Protein AF-A0A2A5DQ85-F1 (afdb_monomer_lite)

Secondary structure (DSSP, 8-state):
---TTSPPHHHHHHHHHHH-GGG--GGG--SS-HHHHHHH-TTTHHHHHHHHGGGS--TTS-HHHHHHHHHHHHHHHHHHHTTSSS--TTHHIIIIIHHHT---HHHHHHHHHHHHHGGGS-GGGT---EEEETTTEEEETHHHHHHHHHHHHHHHHHHTT-HHHHHHHHHHHHHHHHHHHHHHHHHHH-TT-HHHHHHHHHHHHHHHHHHHHHHTT----HHHHHHHHHHHTTTTTS--TT-TTHHHHHHHHHHTTTTSS--GGGGG-GGGGS-GGG---STT--HHHHHHHHH-TT--HHHHHHHHHHHHHHHHH-TT--HHHHHHHHHHHHSTTGGGGTGGGS-GGGHHHHHHTTHHHHHHS-HHHHHHHHHHHHHHHHHHTT--

Structure (mmCIF, N/CA/C/O backbone):
data_AF-A0A2A5DQ85-F1
#
_entry.id   AF-A0A2A5DQ85-F1
#
loop_
_atom_site.group_PDB
_atom_site.id
_atom_site.type_symbol
_atom_site.label_atom_id
_atom_site.label_alt_id
_atom_site.label_comp_id
_atom_site.label_asym_id
_atom_site.label_entity_id
_atom_site.label_seq_id
_atom_site.pdbx_PDB_ins_code
_atom_site.Cartn_x
_a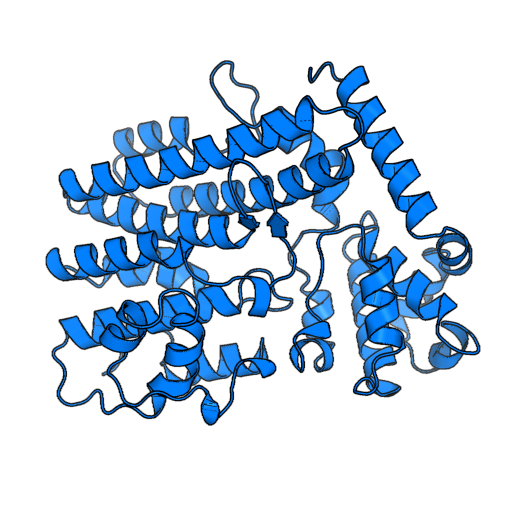tom_site.Cartn_y
_atom_site.Cartn_z
_atom_site.occupancy
_atom_site.B_iso_or_equiv
_atom_site.auth_seq_id
_atom_site.auth_comp_id
_atom_site.auth_asym_id
_atom_site.auth_atom_id
_atom_site.pdbx_PDB_model_num
ATOM 1 N N . MET A 1 1 ? 3.072 -21.029 -23.524 1.00 49.59 1 MET A N 1
ATOM 2 C CA . MET A 1 1 ? 4.505 -20.653 -23.416 1.00 49.59 1 MET A CA 1
ATOM 3 C C . MET A 1 1 ? 4.873 -20.790 -21.951 1.00 49.59 1 MET A C 1
ATOM 5 O O . MET A 1 1 ? 4.203 -20.168 -21.144 1.00 49.59 1 MET A O 1
ATOM 9 N N . SER A 1 2 ? 5.860 -21.616 -21.597 1.00 51.72 2 SER A N 1
ATOM 10 C CA . SER A 1 2 ? 6.335 -21.695 -20.209 1.00 51.72 2 SER A CA 1
ATOM 11 C C . SER A 1 2 ? 7.174 -20.453 -19.904 1.00 51.72 2 SER A C 1
ATOM 13 O O . SER A 1 2 ? 8.240 -20.263 -20.496 1.00 51.72 2 SER A O 1
ATOM 15 N N . PHE A 1 3 ? 6.692 -19.584 -19.017 1.00 63.47 3 PHE A N 1
ATOM 16 C CA . PHE A 1 3 ? 7.508 -18.529 -18.423 1.00 63.47 3 PHE A CA 1
ATOM 17 C C . PHE A 1 3 ? 8.393 -19.178 -17.348 1.00 63.47 3 PHE A C 1
ATOM 19 O O . PHE A 1 3 ? 8.054 -19.157 -16.169 1.00 63.47 3 PHE A O 1
ATOM 26 N N . TYR A 1 4 ? 9.478 -19.850 -17.747 1.00 57.41 4 TYR A N 1
ATOM 27 C CA . TYR A 1 4 ? 10.265 -20.693 -16.838 1.00 57.41 4 TYR A CA 1
ATOM 28 C C . TYR A 1 4 ? 10.695 -19.952 -15.552 1.00 57.41 4 TYR A C 1
ATOM 30 O O . TYR A 1 4 ? 11.462 -18.986 -15.547 1.00 57.41 4 TYR A O 1
ATOM 38 N N . GLY A 1 5 ? 10.168 -20.423 -14.419 1.00 66.50 5 GLY A N 1
ATOM 39 C CA . GLY A 1 5 ? 10.378 -19.851 -13.088 1.00 66.50 5 GLY A CA 1
ATOM 40 C C . GLY A 1 5 ? 9.651 -18.523 -12.817 1.00 66.50 5 GLY A C 1
ATOM 41 O O . GLY A 1 5 ? 10.044 -17.809 -11.892 1.00 66.50 5 GLY A O 1
ATOM 42 N N . MET A 1 6 ? 8.641 -18.172 -13.609 1.00 80.69 6 MET A N 1
ATOM 43 C CA . MET A 1 6 ? 7.633 -17.157 -13.289 1.00 80.69 6 MET A CA 1
ATOM 44 C C . MET A 1 6 ? 6.346 -17.828 -12.787 1.00 80.69 6 MET A C 1
ATOM 46 O O . MET A 1 6 ? 6.233 -19.051 -12.806 1.00 80.69 6 MET A O 1
ATOM 50 N N . ILE A 1 7 ? 5.393 -17.042 -12.274 1.00 84.56 7 ILE A N 1
ATOM 51 C CA . ILE A 1 7 ? 4.072 -17.578 -11.897 1.00 84.56 7 ILE A CA 1
ATOM 52 C C . ILE A 1 7 ? 3.264 -17.767 -13.175 1.00 84.56 7 ILE A C 1
ATOM 54 O O . ILE A 1 7 ? 3.139 -16.831 -13.959 1.00 84.56 7 ILE A O 1
ATOM 58 N N . ASP A 1 8 ? 2.708 -18.953 -13.380 1.00 90.19 8 ASP A N 1
ATOM 59 C CA . ASP A 1 8 ? 1.761 -19.164 -14.471 1.00 90.19 8 ASP A CA 1
ATOM 60 C C . ASP A 1 8 ? 0.592 -18.145 -14.405 1.00 90.19 8 ASP A C 1
ATOM 62 O O . ASP A 1 8 ? 0.130 -17.850 -13.297 1.00 90.19 8 ASP A O 1
ATOM 66 N N . PRO A 1 9 ? 0.121 -17.572 -15.533 1.00 92.00 9 PRO A N 1
ATOM 67 C CA . PRO A 1 9 ? -0.962 -16.588 -15.527 1.00 92.00 9 PRO A CA 1
ATOM 68 C C . PRO A 1 9 ? -2.232 -17.021 -14.781 1.00 92.00 9 PRO A C 1
ATOM 70 O O . PRO A 1 9 ? -2.814 -16.199 -14.070 1.00 92.00 9 PRO A O 1
ATOM 73 N N . GLU A 1 10 ? -2.643 -18.289 -14.880 1.00 93.25 10 GLU A N 1
ATOM 74 C CA . GLU A 1 10 ? -3.830 -18.800 -14.182 1.00 93.25 10 GLU A CA 1
ATOM 75 C C . GLU A 1 10 ? -3.609 -18.800 -12.672 1.00 93.25 10 GLU A C 1
ATOM 77 O O . GLU A 1 10 ? -4.439 -18.306 -11.905 1.00 93.25 10 GLU A O 1
ATOM 82 N N . ASN A 1 11 ? -2.441 -19.282 -12.241 1.00 92.38 11 ASN A N 1
ATOM 83 C CA . ASN A 1 11 ? -2.051 -19.270 -10.834 1.00 92.38 11 ASN A CA 1
ATOM 84 C C . ASN A 1 11 ? -1.966 -17.840 -10.290 1.00 92.38 11 ASN A C 1
ATOM 86 O O . ASN A 1 11 ? -2.412 -17.576 -9.175 1.00 92.38 11 ASN A O 1
ATOM 90 N N . LEU A 1 12 ? -1.431 -16.904 -11.074 1.00 92.56 12 LEU A N 1
ATOM 91 C CA . LEU A 1 12 ? -1.353 -15.498 -10.696 1.00 92.56 12 LEU A CA 1
ATOM 92 C C . LEU A 1 12 ? -2.748 -14.893 -10.493 1.00 92.56 12 LEU A C 1
ATOM 94 O O . LEU A 1 12 ? -3.010 -14.280 -9.460 1.00 92.56 12 LEU A O 1
ATOM 98 N N . ILE A 1 13 ? -3.663 -15.107 -11.435 1.00 94.38 13 ILE A N 1
ATOM 99 C CA . ILE A 1 13 ? -5.040 -14.611 -11.330 1.00 94.38 13 ILE A CA 1
ATOM 100 C C . ILE A 1 13 ? -5.779 -15.285 -10.173 1.00 94.38 13 ILE A C 1
ATOM 102 O O . ILE A 1 13 ? -6.518 -14.615 -9.455 1.00 94.38 13 ILE A O 1
ATOM 106 N N . SER A 1 14 ? -5.535 -16.572 -9.921 1.00 93.06 14 SER A N 1
ATOM 107 C CA . SER A 1 14 ? -6.072 -17.275 -8.753 1.00 93.06 14 SER A CA 1
ATOM 108 C C . SER A 1 14 ? -5.605 -16.643 -7.437 1.00 93.06 14 SER A C 1
ATOM 110 O O . SER A 1 14 ? -6.414 -16.404 -6.539 1.00 93.06 14 SER A O 1
ATOM 112 N N . LEU A 1 15 ? -4.319 -16.286 -7.326 1.00 91.81 15 LEU A N 1
ATOM 113 C CA . LEU A 1 15 ? -3.798 -15.559 -6.163 1.00 91.81 15 LEU A CA 1
ATOM 114 C C . LEU A 1 15 ? -4.502 -14.209 -5.978 1.00 91.81 15 LEU A C 1
ATOM 116 O O . LEU A 1 15 ? -4.884 -13.877 -4.858 1.00 91.81 15 LEU A O 1
ATOM 120 N N . VAL A 1 16 ? -4.734 -13.464 -7.062 1.00 93.38 16 VAL A N 1
ATOM 121 C CA . VAL A 1 16 ? -5.471 -12.196 -7.000 1.00 93.38 16 VAL A CA 1
ATOM 122 C C . VAL A 1 16 ? -6.925 -12.418 -6.576 1.00 93.38 16 VAL A C 1
ATOM 124 O O . VAL A 1 16 ? -7.394 -11.733 -5.670 1.00 93.38 16 VAL A O 1
ATOM 127 N N . ARG A 1 17 ? -7.627 -13.410 -7.145 1.00 92.69 17 ARG A N 1
ATOM 128 C CA . ARG A 1 17 ? -9.002 -13.781 -6.749 1.00 92.69 17 ARG A CA 1
ATOM 129 C C . ARG A 1 17 ? -9.092 -14.134 -5.267 1.00 92.69 17 ARG A C 1
ATOM 131 O O . ARG A 1 17 ? -10.052 -13.758 -4.605 1.00 92.69 17 ARG A O 1
ATOM 138 N N . ASN A 1 18 ? -8.071 -14.797 -4.729 1.00 90.19 18 ASN A N 1
ATOM 139 C CA . ASN A 1 18 ? -8.000 -15.135 -3.310 1.00 90.19 18 ASN A CA 1
ATOM 140 C C . ASN A 1 18 ? -7.741 -13.924 -2.399 1.00 90.19 18 ASN A C 1
ATOM 142 O O . ASN A 1 18 ? -8.032 -14.013 -1.206 1.00 90.19 18 ASN A O 1
ATOM 146 N N . THR A 1 19 ? -7.187 -12.827 -2.924 1.00 89.38 19 THR A N 1
ATOM 147 C CA . THR A 1 19 ? -6.859 -11.607 -2.165 1.00 89.38 19 THR A CA 1
ATOM 148 C C . THR A 1 19 ? -7.923 -10.517 -2.290 1.00 89.38 19 THR A C 1
ATOM 150 O O . THR A 1 19 ? -8.233 -9.863 -1.296 1.00 89.38 19 THR A O 1
ATOM 153 N N . ALA A 1 20 ? -8.471 -10.316 -3.486 1.00 91.12 20 ALA A N 1
ATOM 154 C CA . ALA A 1 20 ? -9.380 -9.227 -3.824 1.00 91.12 20 ALA A CA 1
ATOM 155 C C . ALA A 1 20 ? -10.479 -9.738 -4.769 1.00 91.12 20 ALA A C 1
ATOM 157 O O . ALA A 1 20 ? -10.565 -9.332 -5.923 1.00 91.12 20 ALA A O 1
ATOM 158 N N . ALA A 1 21 ? -11.316 -10.665 -4.295 1.00 91.50 21 ALA A N 1
ATOM 159 C CA . ALA A 1 21 ? -12.332 -11.319 -5.128 1.00 91.50 21 ALA A CA 1
ATOM 160 C C . ALA A 1 21 ? -13.319 -10.323 -5.765 1.00 91.50 21 ALA A C 1
ATOM 162 O O . ALA A 1 21 ? -13.767 -10.529 -6.889 1.00 91.50 21 ALA A O 1
ATOM 163 N N . PHE A 1 22 ? -13.613 -9.227 -5.064 1.00 92.25 22 PHE A N 1
ATOM 164 C CA . PHE A 1 22 ? -14.604 -8.221 -5.452 1.00 92.25 22 PHE A CA 1
ATOM 165 C C . PHE A 1 22 ? -14.276 -7.437 -6.733 1.00 92.25 22 PHE A C 1
ATOM 167 O O . PHE A 1 22 ? -15.154 -6.763 -7.258 1.00 92.25 22 PHE A O 1
ATOM 174 N N . ILE A 1 23 ? -13.039 -7.496 -7.245 1.00 93.75 23 ILE A N 1
ATOM 175 C CA . ILE A 1 23 ? -12.670 -6.816 -8.502 1.00 93.75 23 ILE A CA 1
ATOM 176 C C . ILE A 1 23 ? -13.062 -7.626 -9.747 1.00 93.75 23 ILE A C 1
ATOM 178 O O . ILE A 1 23 ? -12.947 -7.126 -10.870 1.00 93.75 23 ILE A O 1
ATOM 182 N N . PHE A 1 24 ? -13.464 -8.889 -9.567 1.00 95.25 24 PHE A N 1
ATOM 183 C CA . PHE A 1 24 ? -13.799 -9.779 -10.668 1.00 95.25 24 PHE A CA 1
ATOM 184 C C . PHE A 1 24 ? -15.297 -9.767 -10.962 1.00 95.25 24 PHE A C 1
ATOM 186 O O . PHE A 1 24 ? -16.106 -10.064 -10.086 1.00 95.25 24 PHE A O 1
ATOM 193 N N . SER A 1 25 ? -15.648 -9.451 -12.206 1.00 94.69 25 SER A N 1
ATOM 194 C CA . SER A 1 25 ? -17.017 -9.450 -12.725 1.00 94.69 25 SER A CA 1
ATOM 195 C C . SER A 1 25 ? -16.977 -9.617 -14.242 1.00 94.69 25 SER A C 1
ATOM 197 O O . SER A 1 25 ? -16.113 -9.027 -14.891 1.00 94.69 25 SER A O 1
ATOM 199 N N . GLU A 1 26 ? -17.929 -10.361 -14.807 1.00 93.62 26 GLU A N 1
ATOM 200 C CA . GLU A 1 26 ? -18.067 -10.535 -16.262 1.00 93.62 26 GLU A CA 1
ATOM 201 C C . GLU A 1 26 ? -18.235 -9.181 -16.980 1.00 93.62 26 GLU A C 1
ATOM 203 O O . GLU A 1 26 ? -17.705 -8.970 -18.066 1.00 93.62 26 GLU A O 1
ATOM 208 N N . GLU A 1 27 ? -18.866 -8.196 -16.332 1.00 95.00 27 GLU A N 1
ATOM 209 C CA . GLU A 1 27 ? -19.034 -6.831 -16.866 1.00 95.00 27 GLU A CA 1
ATOM 210 C C . GLU A 1 27 ? -17.695 -6.088 -17.074 1.00 95.00 27 GLU A C 1
ATOM 212 O O . GLU A 1 27 ? -17.582 -5.146 -17.871 1.00 95.00 27 GLU A O 1
ATOM 217 N N . ASN A 1 28 ? -16.654 -6.512 -16.353 1.00 95.50 28 ASN A N 1
ATOM 218 C CA . ASN A 1 28 ? -15.316 -5.939 -16.433 1.00 95.50 28 ASN A CA 1
ATOM 219 C C . ASN A 1 28 ? -14.451 -6.601 -17.512 1.00 95.50 28 ASN A C 1
ATOM 221 O O . ASN A 1 28 ? -13.336 -6.137 -17.758 1.00 95.50 28 ASN A O 1
ATOM 225 N N . GLU A 1 29 ? -14.941 -7.640 -18.183 1.00 95.88 29 GLU A N 1
ATOM 226 C CA . GLU A 1 29 ? -14.249 -8.233 -19.321 1.00 95.88 29 GLU A CA 1
ATOM 227 C C . GLU A 1 29 ? -14.271 -7.285 -20.528 1.00 95.88 29 GLU A C 1
ATOM 229 O O . GLU A 1 29 ? -15.151 -6.427 -20.690 1.00 95.88 29 GLU A O 1
ATOM 234 N N . LYS A 1 30 ? -13.222 -7.360 -21.343 1.00 95.81 30 LYS A N 1
ATOM 235 C CA . LYS A 1 30 ? -12.998 -6.501 -22.507 1.00 95.81 30 LYS A CA 1
ATOM 236 C C . LYS A 1 30 ? -12.575 -7.352 -23.686 1.00 95.81 30 LYS A C 1
ATOM 238 O O . LYS A 1 30 ? -11.842 -8.323 -23.508 1.00 95.81 30 LYS A O 1
ATOM 243 N N . GLU A 1 31 ? -13.009 -6.983 -24.888 1.00 93.00 31 GLU A N 1
ATOM 244 C CA . GLU A 1 31 ? -12.718 -7.731 -26.116 1.00 93.00 31 GLU A CA 1
ATOM 245 C C . GLU A 1 31 ? -11.331 -7.417 -26.687 1.00 93.00 31 GLU A C 1
ATOM 247 O O . GLU A 1 31 ? -10.693 -8.276 -27.296 1.00 93.00 31 GLU A O 1
ATOM 252 N N . GLU A 1 32 ? -10.823 -6.222 -26.407 1.00 93.75 32 GLU A N 1
ATOM 253 C CA . GLU A 1 32 ? -9.530 -5.732 -26.867 1.00 93.75 32 GLU A CA 1
ATOM 254 C C . GLU A 1 32 ? -8.342 -6.573 -26.355 1.00 93.75 32 GLU A C 1
ATOM 256 O O . GLU A 1 32 ? -8.426 -7.306 -25.362 1.00 93.75 32 GLU A O 1
ATOM 261 N N . SER A 1 33 ? -7.189 -6.458 -27.021 1.00 93.81 33 SER A N 1
ATOM 262 C CA . SER A 1 33 ? -5.941 -7.049 -26.527 1.00 93.81 33 SER A CA 1
ATOM 263 C C . SER A 1 33 ? -5.505 -6.414 -25.204 1.00 93.81 33 SER A C 1
ATOM 265 O O . SER A 1 33 ? -5.837 -5.272 -24.894 1.00 93.81 33 SER A O 1
ATOM 267 N N . ILE A 1 34 ? -4.675 -7.116 -24.429 1.00 96.44 34 ILE A N 1
ATOM 268 C CA . ILE A 1 34 ? -4.195 -6.625 -23.126 1.00 96.44 34 ILE A CA 1
ATOM 269 C C . ILE A 1 34 ? -3.449 -5.293 -23.257 1.00 96.44 34 ILE A C 1
ATOM 271 O O . ILE A 1 34 ? -3.635 -4.395 -22.435 1.00 96.44 34 ILE A O 1
ATOM 275 N N . SER A 1 35 ? -2.640 -5.130 -24.306 1.00 95.12 35 SER A N 1
ATOM 276 C CA . SER A 1 35 ? -1.974 -3.856 -24.585 1.00 95.12 35 SER A CA 1
ATOM 277 C C . SER A 1 35 ? -2.941 -2.729 -24.953 1.00 95.12 35 SER A C 1
ATOM 279 O O . SER A 1 35 ? -2.707 -1.593 -24.557 1.00 95.12 35 SER A O 1
ATOM 281 N N . GLU A 1 36 ? -4.020 -3.017 -25.682 1.00 96.19 36 GLU A N 1
ATOM 282 C CA . GLU A 1 36 ? -5.033 -2.012 -26.029 1.00 96.19 36 GLU A CA 1
ATOM 283 C C . GLU A 1 36 ? -5.871 -1.620 -24.813 1.00 96.19 36 GLU A C 1
ATOM 285 O O . GLU A 1 36 ? -6.126 -0.435 -24.618 1.00 96.19 36 GLU A O 1
ATOM 290 N N . ILE A 1 37 ? -6.232 -2.581 -23.953 1.00 97.50 37 ILE A N 1
ATOM 291 C CA . ILE A 1 37 ? -6.910 -2.306 -22.679 1.00 97.50 37 ILE A CA 1
ATOM 292 C C . ILE A 1 37 ? -6.075 -1.327 -21.845 1.00 97.50 37 ILE A C 1
ATOM 294 O O . ILE A 1 37 ? -6.605 -0.344 -21.328 1.00 97.50 37 ILE A O 1
ATOM 298 N N . PHE A 1 38 ? -4.766 -1.571 -21.736 1.00 97.62 38 PHE A N 1
ATOM 299 C CA . PHE A 1 38 ? -3.865 -0.697 -20.987 1.00 97.62 38 PHE A CA 1
ATOM 300 C C . PHE A 1 38 ? -3.863 0.747 -21.507 1.00 97.62 38 PHE A C 1
ATOM 302 O O . PHE A 1 38 ? -3.877 1.685 -20.715 1.00 97.62 38 PHE A O 1
ATOM 309 N N . GLU A 1 39 ? -3.858 0.928 -22.828 1.00 96.62 39 GLU A N 1
ATOM 310 C CA . GLU A 1 39 ? -3.805 2.254 -23.453 1.00 96.62 39 GLU A CA 1
ATOM 311 C C . GLU A 1 39 ? -5.168 2.966 -23.462 1.00 96.62 39 GLU A C 1
ATOM 313 O O . GLU A 1 39 ? -5.229 4.183 -23.296 1.00 96.62 39 GLU A O 1
ATOM 318 N N . LYS A 1 40 ? -6.269 2.224 -23.625 1.00 97.56 40 LYS A N 1
ATOM 319 C CA . LYS A 1 40 ? -7.629 2.775 -23.724 1.00 97.56 40 LYS A CA 1
ATOM 320 C C . LYS A 1 40 ? -8.230 3.143 -22.367 1.00 97.56 40 LYS A C 1
ATOM 322 O O . LYS A 1 40 ? -9.066 4.042 -22.298 1.00 97.56 40 LYS A O 1
ATOM 327 N N . TYR A 1 41 ? -7.819 2.464 -21.295 1.00 97.25 41 TYR A N 1
ATOM 328 C CA . TYR A 1 41 ? -8.408 2.612 -19.962 1.00 97.25 41 TYR A CA 1
ATOM 329 C C . TYR A 1 41 ? -7.360 3.075 -18.935 1.00 97.25 41 TYR A C 1
ATOM 331 O O . TYR A 1 41 ? -6.887 2.274 -18.124 1.00 97.25 41 TYR A O 1
ATOM 339 N N . PRO A 1 42 ? -7.005 4.372 -18.919 1.00 94.50 42 PRO A N 1
ATOM 340 C CA . PRO A 1 42 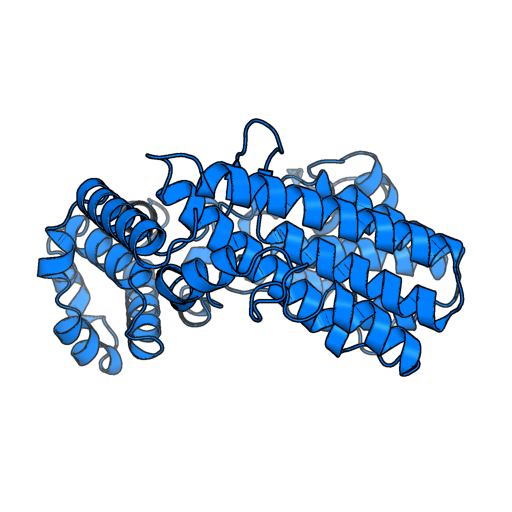? -5.903 4.896 -18.107 1.00 94.50 42 PRO A CA 1
ATOM 341 C C . PRO A 1 42 ? -6.123 4.807 -16.594 1.00 94.50 42 PRO A C 1
ATOM 343 O O . PRO A 1 42 ? -5.147 4.806 -15.856 1.00 94.50 42 PRO A O 1
ATOM 346 N N . GLU A 1 43 ? -7.368 4.711 -16.120 1.00 95.69 43 GLU A N 1
ATOM 347 C CA . GLU A 1 43 ? -7.676 4.604 -14.684 1.00 95.69 43 GLU A CA 1
ATOM 348 C C . GLU A 1 43 ? -7.963 3.163 -14.238 1.00 95.69 43 GLU A C 1
ATOM 350 O O . GLU A 1 43 ? -7.536 2.734 -13.166 1.00 95.69 43 GLU A O 1
ATOM 355 N N . MET A 1 44 ? -8.673 2.402 -15.073 1.00 96.56 44 MET A N 1
ATOM 356 C CA . MET A 1 44 ? -9.228 1.086 -14.723 1.00 96.56 44 MET A CA 1
ATOM 357 C C . MET A 1 44 ? -8.597 -0.071 -15.504 1.00 96.56 44 MET A C 1
ATOM 359 O O . MET A 1 44 ? -8.996 -1.221 -15.329 1.00 96.56 44 MET A O 1
ATOM 363 N N . GLY A 1 45 ? -7.596 0.205 -16.348 1.00 96.69 45 GLY A N 1
ATOM 364 C CA . GLY A 1 45 ? -6.966 -0.788 -17.216 1.00 96.69 45 GLY A CA 1
ATOM 365 C C . GLY A 1 45 ? -6.459 -2.010 -16.456 1.00 96.69 45 GLY A C 1
ATOM 366 O O . GLY A 1 45 ? -6.666 -3.124 -16.916 1.00 96.69 45 GLY A O 1
ATOM 367 N N . TRP A 1 46 ? -5.901 -1.834 -15.254 1.00 96.50 46 TRP A N 1
ATOM 368 C CA . TRP A 1 46 ? -5.468 -2.950 -14.404 1.00 96.50 46 TRP A CA 1
ATOM 369 C C . TRP A 1 46 ? -6.599 -3.946 -14.096 1.00 96.50 46 TRP A C 1
ATOM 371 O O . TRP A 1 46 ? -6.399 -5.159 -14.154 1.00 96.50 46 TRP A O 1
ATOM 381 N N . MET A 1 47 ? -7.804 -3.448 -13.814 1.00 97.06 47 MET A N 1
ATOM 382 C CA . MET A 1 47 ? -8.960 -4.274 -13.467 1.00 97.06 47 MET A CA 1
ATOM 383 C C . MET A 1 47 ? -9.447 -5.044 -14.692 1.00 97.06 47 MET A C 1
ATOM 385 O O . MET A 1 47 ? -9.695 -6.247 -14.621 1.00 97.06 47 MET A O 1
ATOM 389 N N . TYR A 1 48 ? -9.529 -4.365 -15.833 1.00 97.75 48 TYR A N 1
ATOM 390 C CA . TYR A 1 48 ? -9.943 -4.978 -17.091 1.00 97.75 48 TYR A CA 1
ATOM 391 C C . TYR A 1 48 ? -8.928 -6.001 -17.606 1.00 97.75 48 TYR A C 1
ATOM 393 O O . TYR A 1 48 ? -9.327 -7.055 -18.096 1.00 97.75 48 TYR A O 1
ATOM 401 N N . ILE A 1 49 ? -7.627 -5.751 -17.431 1.00 97.81 49 ILE A N 1
ATOM 402 C CA . ILE A 1 49 ? -6.568 -6.720 -17.744 1.00 97.81 49 ILE A CA 1
ATOM 403 C C . ILE A 1 49 ? -6.766 -7.996 -16.922 1.00 97.81 49 ILE A C 1
ATOM 405 O O . ILE A 1 49 ? -6.782 -9.081 -17.494 1.00 97.81 49 ILE A O 1
ATOM 409 N N . LEU A 1 50 ? -6.969 -7.880 -15.604 1.00 97.00 50 LEU A N 1
ATOM 410 C CA . LEU A 1 50 ? -7.160 -9.036 -14.719 1.00 97.00 50 LEU A CA 1
ATOM 411 C C . LEU A 1 50 ? -8.405 -9.859 -15.058 1.00 97.00 50 LEU A C 1
ATOM 413 O O . LEU A 1 50 ? -8.360 -11.084 -14.969 1.00 97.00 50 LEU A O 1
ATOM 417 N N . ASN A 1 51 ? -9.497 -9.196 -15.445 1.00 97.50 51 ASN A N 1
ATOM 418 C CA . ASN A 1 51 ? -10.739 -9.868 -15.823 1.00 97.50 51 ASN A CA 1
ATOM 419 C C . ASN A 1 51 ? -10.653 -10.518 -17.210 1.00 97.50 51 ASN A C 1
ATOM 421 O O . ASN A 1 51 ? -11.234 -11.572 -17.417 1.00 97.50 51 ASN A O 1
ATOM 425 N N . SER A 1 52 ? -9.886 -9.940 -18.138 1.00 96.81 52 SER A N 1
ATOM 426 C CA . SER A 1 52 ? -9.895 -10.381 -19.540 1.00 96.81 52 SER A CA 1
ATOM 427 C C . SER A 1 52 ? -8.788 -11.375 -19.892 1.00 96.81 52 SER A C 1
ATOM 429 O O . SER A 1 52 ? -8.927 -12.094 -20.874 1.00 96.81 52 SER A O 1
ATOM 431 N N . TYR A 1 53 ? -7.678 -11.420 -19.142 1.00 95.19 53 TYR A N 1
ATOM 432 C CA . TYR A 1 53 ? -6.447 -12.102 -19.578 1.00 95.19 53 TYR A CA 1
ATOM 433 C C . TYR A 1 53 ? -6.633 -13.572 -19.960 1.00 95.19 53 TYR A C 1
ATOM 435 O O . TYR A 1 53 ? -6.179 -13.972 -21.026 1.00 95.19 53 TYR A O 1
ATOM 443 N N . LEU A 1 54 ? -7.312 -14.375 -19.135 1.00 91.75 54 LEU A N 1
ATOM 444 C CA . LEU A 1 54 ? -7.477 -15.812 -19.416 1.00 91.75 54 LEU A CA 1
ATOM 445 C C . LEU A 1 54 ? -8.412 -16.095 -20.595 1.00 91.75 54 LEU A C 1
ATOM 447 O O . LEU A 1 54 ? -8.321 -17.162 -21.193 1.00 91.75 54 LEU A O 1
ATOM 451 N N . ASN A 1 55 ? -9.254 -15.131 -20.967 1.00 89.88 55 ASN A N 1
ATOM 452 C CA . ASN A 1 55 ? -10.197 -15.269 -22.073 1.00 89.88 55 ASN A CA 1
ATOM 453 C C . ASN A 1 55 ? -9.558 -14.881 -23.419 1.00 89.88 55 ASN A C 1
ATOM 455 O O . ASN A 1 55 ? -10.216 -14.934 -24.457 1.00 89.88 55 ASN A O 1
ATOM 459 N N . LYS A 1 56 ? -8.278 -14.475 -23.433 1.00 86.44 56 LYS A N 1
ATOM 460 C CA . LYS A 1 56 ? -7.569 -14.087 -24.656 1.00 86.44 56 LYS A CA 1
ATOM 461 C C . LYS A 1 56 ? -6.765 -15.227 -25.247 1.00 86.44 56 LYS A C 1
ATOM 463 O O . LYS A 1 56 ? -5.959 -15.874 -24.582 1.00 86.44 56 LYS A O 1
ATOM 468 N N . ASP A 1 57 ? -6.897 -15.384 -26.562 1.00 82.12 57 ASP A N 1
ATOM 469 C CA . ASP A 1 57 ? -5.973 -16.215 -27.312 1.00 82.12 57 ASP A CA 1
ATOM 470 C C . ASP A 1 57 ? -4.626 -15.495 -27.462 1.00 82.12 57 ASP A C 1
ATOM 472 O O . ASP A 1 57 ? -4.457 -14.524 -28.207 1.00 82.12 57 ASP A O 1
ATOM 476 N N . HIS A 1 58 ? -3.633 -15.981 -26.726 1.00 78.88 58 HIS A N 1
ATOM 477 C CA . HIS A 1 58 ? -2.264 -15.503 -26.840 1.00 78.88 58 HIS A CA 1
ATOM 478 C C . HIS A 1 58 ? -1.462 -16.275 -27.900 1.00 78.88 58 HIS A C 1
ATOM 480 O O . HIS A 1 58 ? -0.317 -15.909 -28.148 1.00 78.88 58 HIS A O 1
ATOM 486 N N . SER A 1 59 ? -1.987 -17.331 -28.529 1.00 75.06 59 SER A N 1
ATOM 487 C CA . SER A 1 59 ? -1.221 -18.260 -29.374 1.00 75.06 59 SER A CA 1
ATOM 488 C C . SER A 1 59 ? -0.516 -17.569 -30.551 1.00 75.06 59 SER A C 1
ATOM 490 O O . SER A 1 59 ? 0.682 -17.797 -30.749 1.00 75.06 59 SER A O 1
ATOM 492 N N . ILE A 1 60 ? -1.193 -16.625 -31.210 1.00 74.44 60 ILE A N 1
ATOM 493 C CA . ILE A 1 60 ? -0.758 -15.936 -32.441 1.00 74.44 60 ILE A CA 1
ATOM 494 C C . ILE A 1 60 ? 0.305 -14.842 -32.179 1.00 74.44 60 ILE A C 1
ATOM 496 O O . ILE A 1 60 ? 0.971 -14.368 -33.096 1.00 74.44 60 ILE A O 1
ATOM 500 N N . LYS A 1 61 ? 0.539 -14.459 -30.919 1.00 82.69 61 LYS A N 1
ATOM 501 C CA . LYS A 1 61 ? 1.427 -13.334 -30.570 1.00 82.69 61 LYS A CA 1
ATOM 502 C C . LYS A 1 61 ? 2.913 -13.697 -30.621 1.00 82.69 61 LYS A C 1
ATOM 504 O O . LYS A 1 61 ? 3.321 -14.813 -30.262 1.00 82.69 61 LYS A O 1
ATOM 509 N N . THR A 1 62 ? 3.754 -12.726 -30.974 1.00 87.06 62 THR A N 1
ATOM 510 C CA . THR A 1 62 ? 5.215 -12.855 -30.893 1.00 87.06 62 THR A CA 1
ATOM 511 C C . THR A 1 62 ? 5.675 -13.029 -29.441 1.00 87.06 62 THR A C 1
ATOM 513 O O . THR A 1 62 ? 4.984 -12.651 -28.492 1.00 87.06 62 THR A O 1
ATOM 516 N N . LYS A 1 63 ? 6.889 -13.560 -29.227 1.00 87.31 63 LYS A N 1
ATOM 517 C CA . LYS A 1 63 ? 7.481 -13.661 -27.876 1.00 87.31 63 LYS A CA 1
ATOM 518 C C . LYS A 1 63 ? 7.553 -12.297 -27.173 1.00 87.31 63 LYS A C 1
ATOM 520 O O . LYS A 1 63 ? 7.329 -12.223 -25.970 1.00 87.31 63 LYS A O 1
ATOM 525 N N . ALA A 1 64 ? 7.858 -11.235 -27.918 1.00 88.94 64 ALA A N 1
ATOM 526 C CA . ALA A 1 64 ? 7.963 -9.879 -27.387 1.00 88.94 64 ALA A CA 1
ATOM 527 C C . ALA A 1 64 ? 6.609 -9.341 -26.897 1.00 88.94 64 ALA A C 1
ATOM 529 O O . ALA A 1 64 ? 6.538 -8.766 -25.814 1.00 88.94 64 ALA A O 1
ATOM 530 N N . GLU A 1 65 ? 5.541 -9.557 -27.666 1.00 90.00 65 GLU A N 1
ATOM 531 C CA . GLU A 1 65 ? 4.180 -9.154 -27.287 1.00 90.00 65 GLU A CA 1
ATOM 532 C C . GLU A 1 65 ? 3.679 -9.950 -26.087 1.00 90.00 65 GLU A C 1
ATOM 534 O O . GLU A 1 65 ? 3.242 -9.352 -25.110 1.00 90.00 65 GLU A O 1
ATOM 539 N N . LYS A 1 66 ? 3.846 -11.281 -26.106 1.00 90.88 66 LYS A N 1
ATOM 540 C CA . LYS A 1 66 ? 3.511 -12.156 -24.969 1.00 90.88 66 LYS A CA 1
ATOM 541 C C . LYS A 1 66 ? 4.180 -11.689 -23.680 1.00 90.88 66 LYS A C 1
ATOM 543 O O . LYS A 1 66 ? 3.545 -11.661 -22.632 1.00 90.88 66 LYS A O 1
ATOM 548 N N . TRP A 1 67 ? 5.453 -11.304 -23.759 1.00 91.50 67 TRP A N 1
ATOM 549 C CA . TRP A 1 67 ? 6.194 -10.820 -22.599 1.00 91.50 67 TRP A CA 1
ATOM 550 C C . TRP A 1 67 ? 5.668 -9.487 -22.076 1.00 91.50 67 TRP A C 1
ATOM 552 O O . TRP A 1 67 ? 5.510 -9.323 -20.871 1.00 91.50 67 TRP A O 1
ATOM 562 N N . TYR A 1 68 ? 5.385 -8.539 -22.972 1.00 94.19 68 TYR A N 1
ATOM 563 C CA . TYR A 1 68 ? 4.847 -7.242 -22.576 1.00 94.19 68 TYR A CA 1
ATOM 564 C C . TYR A 1 68 ? 3.450 -7.373 -21.957 1.00 94.19 68 TYR A C 1
ATOM 566 O O . TYR A 1 68 ? 3.193 -6.797 -20.906 1.00 94.19 68 TYR A O 1
ATOM 574 N N . GLU A 1 69 ? 2.567 -8.183 -22.538 1.00 94.94 69 GLU A N 1
ATOM 575 C CA . GLU A 1 69 ? 1.241 -8.428 -21.963 1.00 94.94 69 GLU A CA 1
ATOM 576 C C . GLU A 1 69 ? 1.312 -9.169 -20.627 1.00 94.94 69 GLU A C 1
ATOM 578 O O . GLU A 1 69 ? 0.567 -8.850 -19.705 1.00 94.94 69 GLU A O 1
ATOM 583 N N . TYR A 1 70 ? 2.231 -10.126 -20.485 1.00 94.00 70 TYR A N 1
ATOM 584 C CA . TYR A 1 70 ? 2.471 -10.783 -19.202 1.00 94.00 70 TYR A CA 1
ATOM 585 C C . TYR A 1 70 ? 3.038 -9.820 -18.151 1.00 94.00 70 TYR A C 1
ATOM 587 O O . TYR A 1 70 ? 2.658 -9.883 -16.983 1.00 94.00 70 TYR A O 1
ATOM 595 N N . TYR A 1 71 ? 3.893 -8.880 -18.559 1.00 94.88 71 TYR A N 1
ATOM 596 C CA . TYR A 1 71 ? 4.344 -7.799 -17.691 1.00 94.88 71 TYR A CA 1
ATOM 597 C C . TYR A 1 71 ? 3.165 -6.926 -17.231 1.00 94.88 71 TYR A C 1
ATOM 599 O O . TYR A 1 71 ? 3.052 -6.655 -16.039 1.00 94.88 71 TYR A O 1
ATOM 607 N N . LEU A 1 72 ? 2.249 -6.555 -18.135 1.00 96.06 72 LEU A N 1
ATOM 608 C CA . LEU A 1 72 ? 1.033 -5.807 -17.792 1.00 96.06 72 LEU A CA 1
ATOM 609 C C . LEU A 1 72 ? 0.103 -6.590 -16.852 1.00 96.06 72 LEU A C 1
ATOM 611 O O . LEU A 1 72 ? -0.477 -5.998 -15.941 1.00 96.06 72 LEU A O 1
ATOM 615 N N . LEU A 1 73 ? -0.004 -7.912 -17.014 1.00 95.75 73 LEU A N 1
ATOM 616 C CA . LEU A 1 73 ? -0.726 -8.770 -16.071 1.00 95.75 73 LEU A CA 1
ATOM 617 C C . LEU A 1 73 ? -0.073 -8.750 -14.687 1.00 95.75 73 LEU A C 1
ATOM 619 O O . LEU A 1 73 ? -0.759 -8.503 -13.698 1.00 95.75 73 LEU A O 1
ATOM 623 N N . CYS A 1 74 ? 1.242 -8.974 -14.610 1.00 94.69 74 CYS A N 1
ATOM 624 C CA . CYS A 1 74 ? 1.983 -8.927 -13.349 1.00 94.69 74 CYS A CA 1
ATOM 625 C C . CYS A 1 74 ? 1.831 -7.567 -12.665 1.00 94.69 74 CYS A C 1
ATOM 627 O O . CYS A 1 74 ? 1.630 -7.504 -11.457 1.00 94.69 74 CYS A O 1
ATOM 629 N N . LEU A 1 75 ? 1.887 -6.488 -13.445 1.00 94.88 75 LEU A N 1
ATOM 630 C CA . LEU A 1 75 ? 1.720 -5.121 -12.973 1.00 94.88 75 LEU A CA 1
ATOM 631 C C . LEU A 1 75 ? 0.319 -4.885 -12.401 1.00 94.88 75 LEU A C 1
ATOM 633 O O . LEU A 1 75 ? 0.187 -4.313 -11.323 1.00 94.88 75 LEU A O 1
ATOM 637 N N . SER A 1 76 ? -0.712 -5.384 -13.080 1.00 95.50 76 SER A N 1
ATOM 638 C CA . SER A 1 76 ? -2.106 -5.282 -12.637 1.00 95.50 76 SER A CA 1
ATOM 639 C C . SER A 1 76 ? -2.369 -6.115 -11.377 1.00 95.50 76 SER A C 1
ATOM 641 O O . SER A 1 76 ? -2.998 -5.641 -10.432 1.00 95.50 76 SER A O 1
ATOM 643 N N . ALA A 1 77 ? -1.840 -7.341 -11.332 1.00 94.38 77 ALA A N 1
ATOM 644 C CA . ALA A 1 77 ? -1.932 -8.232 -10.177 1.00 94.38 77 ALA A CA 1
ATOM 645 C C . ALA A 1 77 ? -1.223 -7.648 -8.950 1.00 94.38 77 ALA A C 1
ATOM 647 O O . ALA A 1 77 ? -1.744 -7.685 -7.836 1.00 94.38 77 ALA A O 1
ATOM 648 N N . HIS A 1 78 ? -0.051 -7.057 -9.161 1.00 91.88 78 HIS A N 1
ATOM 649 C CA . HIS A 1 78 ? 0.687 -6.388 -8.104 1.00 91.88 78 HIS A CA 1
ATOM 650 C C . HIS A 1 78 ? -0.071 -5.159 -7.585 1.00 91.88 78 HIS A C 1
ATOM 652 O O . HIS A 1 78 ? -0.334 -5.046 -6.389 1.00 91.88 78 HIS A O 1
ATOM 658 N N . TRP A 1 79 ? -0.543 -4.303 -8.495 1.00 92.56 79 TRP A N 1
ATOM 659 C CA . TRP A 1 79 ? -1.316 -3.105 -8.163 1.00 92.56 79 TRP A CA 1
ATOM 660 C C . TRP A 1 79 ? -2.574 -3.397 -7.345 1.00 92.56 79 TRP A C 1
ATOM 662 O O . TRP A 1 79 ? -2.816 -2.746 -6.341 1.00 92.56 79 TRP A O 1
ATOM 672 N N . CYS A 1 80 ? -3.375 -4.391 -7.729 1.00 91.38 80 CYS A N 1
ATOM 673 C CA . CYS A 1 80 ? -4.618 -4.683 -7.010 1.00 91.38 80 CYS A CA 1
ATOM 674 C C . CYS A 1 80 ? -4.415 -5.350 -5.642 1.00 91.38 80 CYS A C 1
ATOM 676 O O . CYS A 1 80 ? -5.363 -5.440 -4.863 1.00 91.38 80 CYS A O 1
ATOM 678 N N . THR A 1 81 ? -3.208 -5.848 -5.352 1.00 88.62 81 THR A N 1
ATOM 679 C CA . THR A 1 81 ? -2.938 -6.609 -4.125 1.00 88.62 81 THR A CA 1
ATOM 680 C C . THR A 1 81 ? -1.963 -5.930 -3.175 1.00 88.62 81 THR A C 1
ATOM 682 O O . THR A 1 81 ? -1.901 -6.318 -2.002 1.00 88.62 81 THR A O 1
ATOM 685 N N . VAL A 1 82 ? -1.268 -4.873 -3.599 1.00 87.06 82 VAL A N 1
ATOM 686 C CA . VAL A 1 82 ? -0.505 -4.037 -2.672 1.00 87.06 82 VAL A CA 1
ATOM 687 C C . VAL A 1 82 ? -1.429 -3.318 -1.693 1.00 87.06 82 VAL A C 1
ATOM 689 O O . VAL A 1 82 ? -2.565 -2.969 -2.002 1.00 87.06 82 VAL A O 1
ATOM 692 N N . MET A 1 83 ? -0.940 -3.098 -0.470 1.00 81.38 83 MET A N 1
ATOM 693 C CA . MET A 1 83 ? -1.659 -2.401 0.595 1.00 81.38 83 MET A CA 1
ATOM 694 C C . MET A 1 83 ? -2.966 -3.099 1.006 1.00 81.38 83 MET A C 1
ATOM 696 O O . MET A 1 83 ? -3.722 -2.545 1.805 1.00 81.38 83 MET A O 1
ATOM 700 N N . THR A 1 84 ? -3.198 -4.323 0.522 1.00 81.69 84 THR A N 1
ATOM 701 C CA . THR A 1 84 ? -4.246 -5.226 0.997 1.00 81.69 84 THR A CA 1
ATOM 702 C C . THR A 1 84 ? -3.758 -6.037 2.198 1.00 81.69 84 THR A C 1
ATOM 704 O O . THR A 1 84 ? -2.596 -5.981 2.609 1.00 81.69 84 THR A O 1
ATOM 707 N N . ILE A 1 85 ? -4.659 -6.831 2.771 1.00 82.31 85 ILE A N 1
ATOM 708 C CA . ILE A 1 85 ? -4.358 -7.715 3.899 1.00 82.31 85 ILE A CA 1
ATOM 709 C C . ILE A 1 85 ? -3.380 -8.839 3.503 1.00 82.31 85 ILE A C 1
ATOM 711 O O . ILE A 1 85 ? -2.596 -9.309 4.332 1.00 82.31 85 ILE A O 1
ATOM 715 N N . VAL A 1 86 ? -3.405 -9.280 2.238 1.00 74.25 86 VAL A N 1
ATOM 716 C CA . VAL A 1 86 ? -2.602 -10.408 1.744 1.00 74.25 86 VAL A CA 1
ATOM 717 C C . VAL A 1 86 ? -1.998 -10.061 0.382 1.00 74.25 86 VAL A C 1
ATOM 719 O O . VAL A 1 86 ? -2.596 -10.394 -0.640 1.00 74.25 86 VAL A O 1
ATOM 722 N N . PRO A 1 87 ? -0.818 -9.420 0.332 1.00 72.56 87 PRO A N 1
ATOM 723 C CA . PRO A 1 87 ? -0.185 -9.125 -0.947 1.00 72.56 87 PRO A CA 1
ATOM 724 C C . PRO A 1 87 ? 0.147 -10.419 -1.699 1.00 72.56 87 PRO A C 1
ATOM 726 O O . PRO A 1 87 ? 0.458 -11.444 -1.081 1.00 72.56 87 PRO A O 1
ATOM 729 N N . THR A 1 88 ? 0.072 -10.374 -3.030 1.00 71.00 88 THR A N 1
ATOM 730 C CA . THR A 1 88 ? 0.461 -11.508 -3.881 1.00 71.00 88 THR A CA 1
ATOM 731 C C . THR A 1 88 ? 1.982 -11.633 -3.964 1.00 71.00 88 THR A C 1
ATOM 733 O O . THR A 1 88 ? 2.716 -10.655 -3.844 1.00 71.00 88 THR A O 1
ATOM 736 N N . ASP A 1 89 ? 2.481 -12.852 -4.178 1.00 69.81 89 ASP A N 1
ATOM 737 C CA . ASP A 1 89 ? 3.922 -13.139 -4.264 1.00 69.81 89 ASP A CA 1
ATOM 738 C C . ASP A 1 89 ? 4.500 -12.845 -5.665 1.00 69.81 89 ASP A C 1
ATOM 740 O O . ASP A 1 89 ? 5.108 -13.691 -6.322 1.00 69.81 89 ASP A O 1
ATOM 744 N N . VAL A 1 90 ? 4.251 -11.637 -6.173 1.00 75.31 90 VAL A N 1
ATOM 745 C CA . VAL A 1 90 ? 4.722 -11.182 -7.498 1.00 75.31 90 VAL A CA 1
ATOM 746 C C . VAL A 1 90 ? 5.911 -10.230 -7.369 1.00 75.31 90 VAL A C 1
ATOM 748 O O . VAL A 1 90 ? 6.708 -10.101 -8.301 1.00 75.31 90 VAL A O 1
ATOM 751 N N . ASP A 1 91 ? 6.077 -9.637 -6.185 1.00 75.38 91 ASP A N 1
ATOM 752 C CA . ASP A 1 91 ? 7.084 -8.643 -5.815 1.00 75.38 91 ASP A CA 1
ATOM 753 C C . ASP A 1 91 ? 8.461 -8.897 -6.428 1.00 75.38 91 ASP A C 1
ATOM 755 O O . ASP A 1 91 ? 8.916 -8.154 -7.295 1.00 75.38 91 ASP A O 1
ATOM 759 N N . ASN A 1 92 ? 9.143 -9.962 -6.006 1.00 73.25 92 ASN A N 1
ATOM 760 C CA . ASN A 1 92 ? 10.529 -10.199 -6.413 1.00 73.25 92 ASN A CA 1
ATOM 761 C C . ASN A 1 92 ? 10.645 -10.488 -7.920 1.00 73.25 92 ASN A C 1
ATOM 763 O O . ASN A 1 92 ? 11.665 -10.187 -8.545 1.00 73.25 92 ASN A O 1
ATOM 767 N N . LYS A 1 93 ? 9.586 -11.037 -8.527 1.00 81.00 93 LYS A N 1
ATOM 768 C CA . LYS A 1 93 ? 9.552 -11.378 -9.953 1.00 81.00 93 LYS A CA 1
ATOM 769 C C . LYS A 1 93 ? 9.425 -10.127 -10.817 1.00 81.00 93 LYS A C 1
ATOM 771 O O . LYS A 1 93 ? 10.196 -9.981 -11.764 1.00 81.00 93 LYS A O 1
ATOM 776 N N . ILE A 1 94 ? 8.523 -9.207 -10.472 1.00 86.19 94 ILE A N 1
ATOM 777 C CA . ILE A 1 94 ? 8.321 -7.962 -11.229 1.00 86.19 94 ILE A CA 1
ATOM 778 C C . ILE A 1 94 ? 9.409 -6.914 -10.970 1.00 86.19 94 ILE A C 1
ATOM 780 O O . ILE A 1 94 ? 9.708 -6.106 -11.846 1.00 86.19 94 ILE A O 1
ATOM 784 N N . ARG A 1 95 ? 10.062 -6.973 -9.805 1.00 85.38 95 ARG A N 1
ATOM 785 C CA . ARG A 1 95 ? 11.184 -6.099 -9.425 1.00 85.38 95 ARG A CA 1
ATOM 786 C C . ARG A 1 95 ? 12.463 -6.363 -10.205 1.00 85.38 95 ARG A C 1
ATOM 788 O O . ARG A 1 95 ? 13.201 -5.429 -10.498 1.00 85.38 95 ARG A O 1
ATOM 795 N N . ILE A 1 96 ? 12.738 -7.629 -10.514 1.00 87.00 96 ILE A N 1
ATOM 796 C CA . ILE A 1 96 ? 14.052 -8.055 -11.012 1.00 87.00 96 ILE A CA 1
ATOM 797 C C . ILE A 1 96 ? 13.901 -8.971 -12.221 1.00 87.00 96 ILE A C 1
ATOM 799 O O . ILE A 1 96 ? 14.305 -8.620 -13.329 1.00 87.00 96 ILE A O 1
ATOM 803 N N . LYS A 1 97 ? 13.309 -10.150 -12.013 1.00 88.25 97 LYS A N 1
ATOM 804 C CA . LYS A 1 97 ? 13.380 -11.249 -12.980 1.00 88.25 97 LYS A CA 1
ATOM 805 C C . LYS A 1 97 ? 12.734 -10.897 -14.323 1.00 88.25 97 LYS A C 1
ATOM 807 O O . LYS A 1 97 ? 13.300 -11.194 -15.369 1.00 88.25 97 LYS A O 1
ATOM 812 N N . LEU A 1 98 ? 11.593 -10.201 -14.302 1.00 88.94 98 LEU A N 1
ATOM 813 C CA . LEU A 1 98 ? 10.881 -9.799 -15.522 1.00 88.94 98 LEU A CA 1
ATOM 814 C C . LEU A 1 98 ? 11.693 -8.859 -16.416 1.00 88.94 98 LEU A C 1
ATOM 816 O O . LEU A 1 98 ? 11.532 -8.889 -17.637 1.00 88.94 98 LEU A O 1
ATOM 820 N N . TRP A 1 99 ? 12.563 -8.049 -15.813 1.00 91.44 99 TRP A N 1
ATOM 821 C CA . TRP A 1 99 ? 13.483 -7.181 -16.537 1.00 91.44 99 TRP A CA 1
ATOM 822 C C . TRP A 1 99 ? 14.656 -7.980 -17.102 1.00 91.44 99 TRP A C 1
ATOM 824 O O . TRP A 1 99 ? 14.961 -7.857 -18.285 1.00 91.44 99 TRP A O 1
ATOM 834 N N . GLN A 1 100 ? 15.269 -8.838 -16.280 1.00 89.62 100 GLN A N 1
ATOM 835 C CA . GLN A 1 100 ? 16.472 -9.596 -16.644 1.00 89.62 100 GLN A CA 1
ATOM 836 C C . GLN A 1 100 ? 16.258 -10.574 -17.802 1.00 89.62 100 GLN A C 1
ATOM 838 O O . GLN A 1 100 ? 17.141 -10.747 -18.641 1.00 89.62 100 GLN A O 1
ATOM 843 N N . ASP A 1 101 ? 15.075 -11.177 -17.874 1.00 86.44 101 ASP A N 1
ATOM 844 C CA . ASP A 1 101 ? 14.736 -12.143 -18.919 1.00 86.44 101 ASP A CA 1
ATOM 845 C C . ASP A 1 101 ? 14.342 -11.462 -20.256 1.00 86.44 101 ASP A C 1
ATOM 847 O O . ASP A 1 101 ? 14.043 -12.147 -21.242 1.00 86.44 101 ASP A O 1
ATOM 851 N N . MET A 1 102 ? 14.369 -10.120 -20.334 1.00 88.50 102 MET A N 1
ATOM 852 C CA . MET A 1 102 ? 14.073 -9.350 -21.548 1.00 88.50 102 MET A CA 1
ATOM 853 C C . MET A 1 102 ? 15.288 -8.575 -22.078 1.00 88.50 102 MET A C 1
ATOM 855 O O . MET A 1 102 ? 15.630 -7.486 -21.616 1.00 88.50 102 MET A O 1
ATOM 859 N N . SER A 1 103 ? 15.891 -9.093 -23.150 1.00 83.81 103 SER A N 1
ATOM 860 C CA . SER A 1 103 ? 17.056 -8.484 -23.811 1.00 83.81 103 SER A CA 1
ATOM 861 C C . SER A 1 103 ? 16.710 -7.431 -24.872 1.00 83.81 103 SER A C 1
ATOM 863 O O . SER A 1 103 ? 17.570 -6.642 -25.268 1.00 83.81 103 SER A O 1
ATOM 865 N N . LYS A 1 104 ? 15.461 -7.383 -25.357 1.00 92.81 104 LYS A N 1
ATOM 866 C CA . LYS A 1 104 ? 15.065 -6.461 -26.432 1.00 92.81 104 LYS A CA 1
ATOM 867 C C . LYS A 1 104 ? 14.770 -5.069 -25.864 1.00 92.81 104 LYS A C 1
ATOM 869 O O . LYS A 1 104 ? 13.710 -4.861 -25.273 1.00 92.81 104 LYS A O 1
ATOM 874 N N . LYS A 1 105 ? 15.661 -4.100 -26.126 1.00 95.25 105 LYS A N 1
ATOM 875 C CA . LYS A 1 105 ? 15.538 -2.697 -25.668 1.00 95.25 105 LYS A CA 1
ATOM 876 C C . LYS A 1 105 ? 14.150 -2.101 -25.928 1.00 95.25 105 LYS A C 1
ATOM 878 O O . LYS A 1 105 ? 13.566 -1.516 -25.026 1.00 95.25 105 LYS A O 1
ATOM 883 N N . SER A 1 106 ? 13.578 -2.323 -27.115 1.00 95.69 106 SER A N 1
ATOM 884 C CA . SER A 1 106 ? 12.257 -1.781 -27.473 1.00 95.69 106 SER A CA 1
ATOM 885 C C . SER A 1 106 ? 11.103 -2.334 -26.623 1.00 95.69 106 SER A C 1
ATOM 887 O O . SER A 1 106 ? 10.063 -1.697 -26.517 1.00 95.69 106 SER A O 1
ATOM 889 N N . VAL A 1 107 ? 11.234 -3.538 -26.052 1.00 95.50 107 VAL A N 1
ATOM 890 C CA . VAL A 1 107 ? 10.218 -4.110 -25.149 1.00 95.50 107 VAL A CA 1
ATOM 891 C C . VAL A 1 107 ? 10.396 -3.546 -23.746 1.00 95.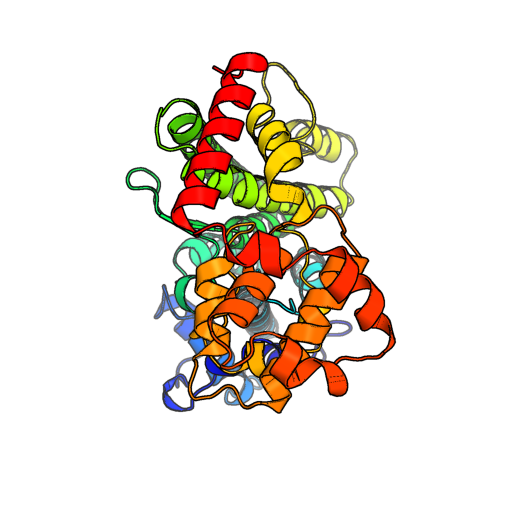50 107 VAL A C 1
ATOM 893 O O . VAL A 1 107 ? 9.414 -3.152 -23.126 1.00 95.50 107 VAL A O 1
ATOM 896 N N . VAL A 1 108 ? 11.643 -3.428 -23.280 1.00 96.38 108 VAL A N 1
ATOM 897 C CA . VAL A 1 108 ? 11.952 -2.783 -21.995 1.00 96.38 108 VAL A CA 1
ATOM 898 C C . VAL A 1 108 ? 11.472 -1.335 -21.984 1.00 96.38 108 VAL A C 1
ATOM 900 O O . VAL A 1 108 ? 10.876 -0.897 -21.008 1.00 96.38 108 VAL A O 1
ATOM 903 N N . GLU A 1 109 ? 11.641 -0.606 -23.084 1.00 97.69 109 GLU A N 1
ATOM 904 C CA . GLU A 1 109 ? 11.111 0.749 -23.221 1.00 97.69 109 GLU A CA 1
ATOM 905 C C . GLU A 1 109 ? 9.580 0.798 -23.073 1.00 97.69 109 GLU A C 1
ATOM 907 O O . GLU A 1 109 ? 9.061 1.659 -22.360 1.00 97.69 109 GLU A O 1
ATOM 912 N N . LYS A 1 110 ? 8.846 -0.160 -23.662 1.00 96.94 110 LYS A N 1
ATOM 913 C CA . LYS A 1 110 ? 7.394 -0.286 -23.444 1.00 96.94 110 LYS A CA 1
ATOM 914 C C . LYS A 1 110 ? 7.062 -0.564 -21.974 1.00 96.94 110 LYS A C 1
ATOM 916 O O . LYS A 1 1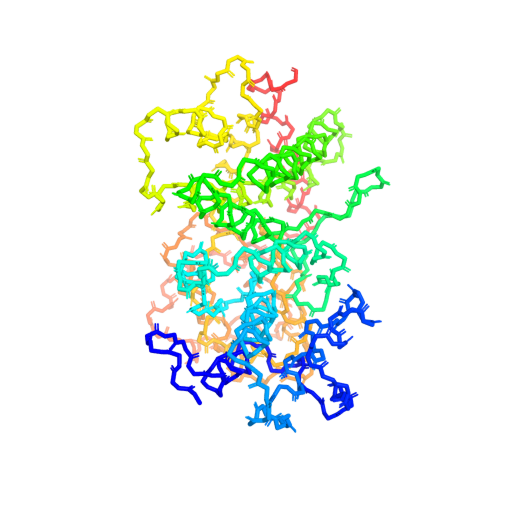10 ? 6.171 0.080 -21.431 1.00 96.94 110 LYS A O 1
ATOM 921 N N . MET A 1 111 ? 7.795 -1.463 -21.314 1.00 97.19 111 MET A N 1
ATOM 922 C CA . MET A 1 111 ? 7.611 -1.774 -19.887 1.00 97.19 111 MET A CA 1
ATOM 923 C C . MET A 1 111 ? 7.881 -0.556 -18.988 1.00 97.19 111 MET A C 1
ATOM 925 O O . MET A 1 111 ? 7.126 -0.301 -18.051 1.00 97.19 111 MET A O 1
ATOM 929 N N . ILE A 1 112 ? 8.914 0.237 -19.297 1.00 97.75 112 ILE A N 1
ATOM 930 C CA . ILE A 1 112 ? 9.220 1.504 -18.615 1.00 97.75 112 ILE A CA 1
ATOM 931 C C . ILE A 1 112 ? 8.074 2.497 -18.796 1.00 97.75 112 ILE A C 1
ATOM 933 O O . ILE A 1 112 ? 7.591 3.071 -17.823 1.00 97.75 112 ILE A O 1
ATOM 937 N N . ASN A 1 113 ? 7.605 2.685 -20.030 1.00 97.69 113 ASN A N 1
ATOM 938 C CA . ASN A 1 113 ? 6.498 3.597 -20.307 1.00 97.69 113 ASN A CA 1
ATOM 939 C C . ASN A 1 113 ? 5.224 3.166 -19.569 1.00 97.69 113 ASN A C 1
ATOM 941 O O . ASN A 1 113 ? 4.539 4.015 -19.001 1.00 97.69 113 ASN A O 1
ATOM 945 N N . ALA A 1 114 ? 4.950 1.861 -19.501 1.00 97.25 114 ALA A N 1
ATOM 946 C CA . ALA A 1 114 ? 3.856 1.328 -18.701 1.00 97.25 114 ALA A CA 1
ATOM 947 C C . ALA A 1 114 ? 4.045 1.621 -17.200 1.00 97.25 114 ALA A C 1
ATOM 949 O O . ALA A 1 114 ? 3.139 2.176 -16.583 1.00 97.25 114 ALA A O 1
ATOM 950 N N . SER A 1 115 ? 5.237 1.368 -16.639 1.00 96.94 115 SER A N 1
ATOM 951 C CA . SER A 1 115 ? 5.584 1.677 -15.233 1.00 96.94 115 SER A CA 1
ATOM 952 C C . SER A 1 115 ? 5.398 3.152 -14.874 1.00 96.94 115 SER A C 1
ATOM 954 O O . SER A 1 115 ? 5.073 3.492 -13.742 1.00 96.94 115 SER A O 1
ATOM 956 N N . ILE A 1 116 ? 5.636 4.058 -15.822 1.00 96.81 116 ILE A N 1
ATOM 957 C CA . ILE A 1 116 ? 5.437 5.492 -15.606 1.00 96.81 116 ILE A CA 1
ATOM 958 C C . ILE A 1 116 ? 3.938 5.817 -15.616 1.00 96.81 116 ILE A C 1
ATOM 960 O O . ILE A 1 116 ? 3.476 6.547 -14.736 1.00 96.81 116 ILE A O 1
ATOM 964 N N . LYS A 1 117 ? 3.188 5.250 -16.572 1.00 96.00 117 LYS A N 1
ATOM 965 C CA . LYS A 1 117 ? 1.756 5.503 -16.795 1.00 96.00 117 LYS A CA 1
ATOM 966 C C . LYS A 1 117 ? 0.843 5.000 -15.674 1.00 96.00 117 LYS A C 1
ATOM 968 O O . LYS A 1 117 ? -0.185 5.631 -15.453 1.00 96.00 117 LYS A O 1
ATOM 973 N N . VAL A 1 118 ? 1.211 3.952 -14.922 1.00 94.25 118 VAL A N 1
ATOM 974 C CA . VAL A 1 118 ? 0.351 3.420 -13.832 1.00 94.25 118 VAL A CA 1
ATOM 975 C C . VAL A 1 118 ? 0.006 4.435 -12.747 1.00 94.25 118 VAL A C 1
ATOM 977 O O . VAL A 1 118 ? -0.940 4.225 -12.003 1.00 94.25 118 VAL A O 1
ATOM 980 N N . LYS A 1 119 ? 0.705 5.574 -12.678 1.00 93.69 119 LYS A N 1
ATOM 981 C CA . LYS A 1 119 ? 0.312 6.705 -11.825 1.00 93.69 119 LYS A CA 1
ATOM 982 C C . LYS A 1 119 ? -1.130 7.186 -12.077 1.00 93.69 119 LYS A C 1
ATOM 984 O O . LYS A 1 119 ? -1.719 7.810 -11.202 1.00 93.69 119 LYS A O 1
ATOM 989 N N . GLN A 1 120 ? -1.686 6.921 -13.259 1.00 94.00 120 GLN A N 1
ATOM 990 C CA . GLN A 1 120 ? -3.064 7.266 -13.623 1.00 94.00 120 GLN A CA 1
ATOM 991 C C . GLN A 1 120 ? -4.094 6.256 -13.099 1.00 94.00 120 GLN A C 1
ATOM 993 O O . GLN A 1 120 ? -5.281 6.567 -13.063 1.00 94.00 120 GLN A O 1
ATOM 998 N N . TRP A 1 121 ? -3.668 5.066 -12.667 1.00 95.44 121 TRP A N 1
ATOM 999 C CA . TRP A 1 121 ? -4.585 4.037 -12.198 1.00 95.44 121 TRP A CA 1
ATOM 1000 C C . TRP A 1 121 ? -5.321 4.457 -10.928 1.00 95.44 121 TRP A C 1
ATOM 1002 O O . TRP A 1 121 ? -4.759 5.025 -9.986 1.00 95.44 121 TRP A O 1
ATOM 1012 N N . ASN A 1 122 ? -6.611 4.132 -10.883 1.00 94.00 122 ASN A N 1
ATOM 1013 C CA . ASN A 1 122 ? -7.445 4.473 -9.753 1.00 94.00 122 ASN A CA 1
ATOM 1014 C C . ASN A 1 122 ? -7.206 3.515 -8.578 1.00 94.00 122 ASN A C 1
ATOM 1016 O O . ASN A 1 122 ? -7.699 2.390 -8.542 1.00 94.00 122 ASN A O 1
ATOM 1020 N N . VAL A 1 123 ? -6.487 4.013 -7.574 1.00 93.44 123 VAL A N 1
ATOM 1021 C CA . VAL A 1 123 ? -6.204 3.302 -6.319 1.00 93.44 123 VAL A CA 1
ATOM 1022 C C . VAL A 1 123 ? -7.455 3.056 -5.463 1.00 93.44 123 VAL A C 1
ATOM 1024 O O . VAL A 1 123 ? -7.485 2.090 -4.703 1.00 93.44 123 VAL A O 1
ATOM 1027 N N . SER A 1 124 ? -8.491 3.905 -5.541 1.00 92.12 124 SER A N 1
ATOM 1028 C CA . SER A 1 124 ? -9.582 3.895 -4.544 1.00 92.12 124 SER A CA 1
ATOM 1029 C C . SER A 1 124 ? -10.405 2.608 -4.543 1.00 92.12 124 SER A C 1
ATOM 1031 O O . SER A 1 124 ? -11.103 2.330 -3.573 1.00 92.12 124 SER A O 1
ATOM 1033 N N . VAL A 1 125 ? -10.319 1.834 -5.624 1.00 92.12 125 VAL A N 1
ATOM 1034 C CA . VAL A 1 125 ? -10.991 0.542 -5.775 1.00 92.12 125 VAL A CA 1
ATOM 1035 C C . VAL A 1 125 ? -10.374 -0.517 -4.862 1.00 92.12 125 VAL A C 1
ATOM 1037 O O . VAL A 1 125 ? -11.083 -1.377 -4.361 1.00 92.12 125 VAL A O 1
ATOM 1040 N N . VAL A 1 126 ? -9.064 -0.450 -4.614 1.00 92.81 126 VAL A N 1
ATOM 1041 C CA . VAL A 1 126 ? -8.302 -1.509 -3.924 1.00 92.81 126 VAL A CA 1
ATOM 1042 C C . VAL A 1 126 ? -7.583 -1.026 -2.669 1.00 92.81 126 VAL A C 1
ATOM 1044 O O . VAL A 1 126 ? -7.050 -1.833 -1.912 1.00 92.81 126 VAL A O 1
ATOM 1047 N N . SER A 1 127 ? -7.570 0.281 -2.400 1.00 93.44 127 SER A N 1
ATOM 1048 C CA . SER A 1 127 ? -7.000 0.809 -1.166 1.00 93.44 127 SER A CA 1
ATOM 1049 C C . SER A 1 127 ? -7.612 2.134 -0.742 1.00 93.44 127 SER A C 1
ATOM 1051 O O . SER A 1 127 ? -7.746 3.077 -1.520 1.00 93.44 127 SER A O 1
ATOM 1053 N N . ILE A 1 128 ? -7.889 2.222 0.557 1.00 93.75 128 ILE A N 1
ATOM 1054 C CA . ILE A 1 128 ? -8.259 3.463 1.246 1.00 93.75 128 ILE A CA 1
ATOM 1055 C C . ILE A 1 128 ? -7.082 4.052 2.040 1.00 93.75 128 ILE A C 1
ATOM 1057 O O . ILE A 1 128 ? -7.228 5.058 2.733 1.00 93.75 128 ILE A O 1
ATOM 1061 N N . ARG A 1 129 ? -5.887 3.454 1.930 1.00 93.19 129 ARG A N 1
ATOM 1062 C CA . ARG A 1 129 ? -4.649 3.923 2.573 1.00 93.19 129 ARG A CA 1
ATOM 1063 C C . ARG A 1 129 ? -4.006 5.023 1.747 1.00 93.19 129 ARG A C 1
ATOM 1065 O O . ARG A 1 129 ? -2.931 4.859 1.170 1.00 93.19 129 ARG A O 1
ATOM 1072 N N . THR A 1 130 ? -4.731 6.124 1.632 1.00 94.81 130 THR A N 1
ATOM 1073 C CA . THR A 1 130 ? -4.362 7.246 0.776 1.00 94.81 130 THR A CA 1
ATOM 1074 C C . THR A 1 130 ? -4.553 8.567 1.503 1.00 94.81 130 THR A C 1
ATOM 1076 O O . THR A 1 130 ? -5.300 8.661 2.479 1.00 94.81 130 THR A O 1
ATOM 1079 N N . LEU A 1 131 ? -3.863 9.588 1.014 1.00 95.75 131 LEU A N 1
ATOM 1080 C CA . LEU A 1 131 ? -4.022 10.972 1.429 1.00 95.75 131 LEU A CA 1
ATOM 1081 C C . LEU A 1 131 ? -4.250 11.814 0.174 1.00 95.75 131 LEU A C 1
ATOM 1083 O O . LEU A 1 131 ? -3.429 11.798 -0.738 1.00 95.75 131 LEU A O 1
ATOM 1087 N N . ALA A 1 132 ? -5.377 12.517 0.101 1.00 95.25 132 ALA A N 1
ATOM 1088 C CA . ALA A 1 132 ? -5.638 13.462 -0.978 1.00 95.25 132 ALA A CA 1
ATOM 1089 C C . ALA A 1 132 ? -5.045 14.826 -0.607 1.00 95.25 132 ALA A C 1
ATOM 1091 O O . ALA A 1 132 ? -5.532 15.472 0.321 1.00 95.25 132 ALA A O 1
ATOM 1092 N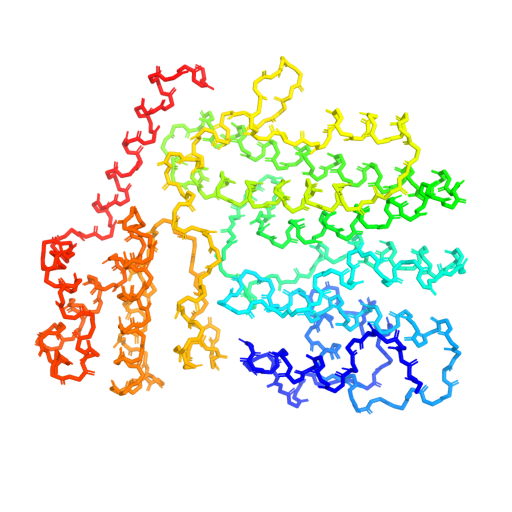 N . ASP A 1 133 ? -4.007 15.254 -1.324 1.00 95.62 133 ASP A N 1
ATOM 1093 C CA . ASP A 1 133 ? -3.467 16.606 -1.217 1.00 95.62 133 ASP A CA 1
ATOM 1094 C C . ASP A 1 133 ? -3.999 17.483 -2.361 1.00 95.62 133 ASP A C 1
ATOM 1096 O O . ASP A 1 133 ? -4.049 17.056 -3.516 1.00 95.62 133 ASP A O 1
ATOM 1100 N N . LEU A 1 134 ? -4.409 18.712 -2.033 1.00 93.19 134 LEU A N 1
ATOM 1101 C CA . LEU A 1 134 ? -5.008 19.646 -2.994 1.00 93.19 134 LEU A CA 1
ATOM 1102 C C . LEU A 1 134 ? -4.011 20.190 -4.026 1.00 93.19 134 LEU A C 1
ATOM 1104 O O . LEU A 1 134 ? -4.418 20.504 -5.140 1.00 93.19 134 LEU A O 1
ATOM 1108 N N . ASP A 1 135 ? -2.727 20.288 -3.674 1.00 95.62 135 ASP A N 1
ATOM 1109 C CA . ASP A 1 135 ? -1.709 20.928 -4.516 1.00 95.62 135 ASP A CA 1
ATOM 1110 C C . ASP A 1 135 ? -0.904 19.890 -5.305 1.00 95.62 135 ASP A C 1
ATOM 1112 O O . ASP A 1 135 ? -0.486 20.131 -6.437 1.00 95.62 135 ASP A O 1
ATOM 1116 N N . PHE A 1 136 ? -0.680 18.716 -4.708 1.00 95.62 136 PHE A N 1
ATOM 1117 C CA . PHE A 1 136 ? 0.209 17.683 -5.248 1.00 95.62 136 PHE A CA 1
ATOM 1118 C C . PHE A 1 136 ? -0.503 16.369 -5.596 1.00 95.62 136 PHE A C 1
ATOM 1120 O O . PHE A 1 136 ? 0.148 15.401 -6.009 1.00 95.62 136 PHE A O 1
ATOM 1127 N N . GLY A 1 137 ? -1.829 16.324 -5.455 1.00 93.62 137 GLY A N 1
ATOM 1128 C CA . GLY A 1 137 ? -2.656 15.167 -5.769 1.00 93.62 137 GLY A CA 1
ATOM 1129 C C . GLY A 1 137 ? -2.602 14.063 -4.711 1.00 93.62 137 GLY A C 1
ATOM 1130 O O . GLY A 1 137 ? -2.213 14.259 -3.562 1.00 93.62 137 GLY A O 1
ATOM 1131 N N . LYS A 1 138 ? -3.031 12.861 -5.099 1.00 95.06 138 LYS A N 1
ATOM 1132 C CA . LYS A 1 138 ? -3.130 11.712 -4.191 1.00 95.06 138 LYS A CA 1
ATOM 1133 C C . LYS A 1 138 ? -1.742 11.170 -3.828 1.00 95.06 138 LYS A C 1
ATOM 1135 O O . LYS A 1 138 ? -0.882 11.032 -4.693 1.00 95.06 138 LYS A O 1
ATOM 1140 N N . LEU A 1 139 ? -1.543 10.848 -2.558 1.00 96.19 139 LEU A N 1
ATOM 1141 C CA . LEU A 1 139 ? -0.401 10.118 -2.016 1.00 96.19 139 LEU A CA 1
ATOM 1142 C C . LEU A 1 139 ? -0.885 8.729 -1.578 1.00 96.19 139 LEU A C 1
ATOM 1144 O O . LEU A 1 139 ? -1.899 8.619 -0.879 1.00 96.19 139 LEU A O 1
ATOM 1148 N N . SER A 1 140 ? -0.199 7.668 -2.000 1.00 95.06 140 SER A N 1
ATOM 1149 C CA . SER A 1 140 ? -0.582 6.285 -1.700 1.00 95.06 140 SER A CA 1
ATOM 1150 C C . SER A 1 140 ? 0.627 5.377 -1.499 1.00 95.06 140 SER A C 1
ATOM 1152 O O . SER A 1 140 ? 1.685 5.601 -2.074 1.00 95.06 140 SER A O 1
ATOM 1154 N N . GLY A 1 141 ? 0.438 4.279 -0.758 1.00 92.69 141 GLY A N 1
ATOM 1155 C CA . GLY A 1 141 ? 1.407 3.176 -0.731 1.00 92.69 141 GLY A CA 1
ATOM 1156 C C . GLY A 1 141 ? 1.692 2.568 -2.114 1.00 92.69 141 GLY A C 1
ATOM 1157 O O . GLY A 1 141 ? 2.738 1.965 -2.322 1.00 92.69 141 GLY A O 1
ATOM 1158 N N . HIS A 1 142 ? 0.792 2.762 -3.086 1.00 94.12 142 HIS A N 1
ATOM 1159 C CA . HIS A 1 142 ? 1.000 2.330 -4.473 1.00 94.12 142 HIS A CA 1
ATOM 1160 C C . HIS A 1 142 ? 2.134 3.103 -5.165 1.00 94.12 142 HIS A C 1
ATOM 1162 O O . HIS A 1 142 ? 2.742 2.583 -6.101 1.00 94.12 142 HIS A O 1
ATOM 1168 N N . ASP A 1 143 ? 2.466 4.310 -4.690 1.00 95.06 143 ASP A N 1
ATOM 1169 C CA . ASP A 1 143 ? 3.619 5.064 -5.188 1.00 95.06 143 ASP A CA 1
ATOM 1170 C C . ASP A 1 143 ? 4.937 4.328 -4.844 1.00 95.06 143 ASP A C 1
ATOM 1172 O O . ASP A 1 143 ? 5.861 4.305 -5.657 1.00 95.06 143 ASP A O 1
ATOM 1176 N N . GLY A 1 144 ? 4.989 3.603 -3.717 1.00 92.94 144 GLY A N 1
ATOM 1177 C CA . GLY A 1 144 ? 6.081 2.690 -3.344 1.00 92.94 144 GLY A CA 1
ATOM 1178 C C . GLY A 1 144 ? 6.271 1.524 -4.309 1.00 92.94 144 GLY A C 1
ATOM 1179 O O . GLY A 1 144 ? 7.396 1.155 -4.665 1.00 92.94 144 GLY A O 1
ATOM 1180 N N . GLU A 1 145 ? 5.170 0.990 -4.829 1.00 90.56 145 GLU A N 1
ATOM 1181 C CA . GLU A 1 145 ? 5.238 -0.052 -5.852 1.00 90.56 145 GLU A CA 1
ATOM 1182 C C . GLU A 1 145 ? 5.628 0.492 -7.210 1.00 90.56 145 GLU A C 1
ATOM 1184 O O . GLU A 1 145 ? 6.371 -0.147 -7.957 1.00 90.56 145 GLU A O 1
ATOM 1189 N N . ARG A 1 146 ? 5.219 1.718 -7.520 1.00 94.50 146 ARG A N 1
ATOM 1190 C CA . ARG A 1 146 ? 5.748 2.409 -8.688 1.00 94.50 146 ARG A CA 1
ATOM 1191 C C . ARG A 1 146 ? 7.257 2.628 -8.551 1.00 94.50 146 ARG A C 1
ATOM 1193 O O . ARG A 1 146 ? 7.984 2.297 -9.486 1.00 94.50 146 ARG A O 1
ATOM 1200 N N . PHE A 1 147 ? 7.755 3.094 -7.401 1.00 95.06 147 PHE A N 1
ATOM 1201 C CA . PHE A 1 147 ? 9.199 3.230 -7.149 1.00 95.06 147 PHE A CA 1
ATOM 1202 C C . PHE A 1 147 ? 9.948 1.928 -7.370 1.00 95.06 147 PHE A C 1
ATOM 1204 O O . PHE A 1 147 ? 10.977 1.893 -8.040 1.00 95.06 147 PHE A O 1
ATOM 1211 N N . THR A 1 148 ? 9.392 0.851 -6.842 1.00 92.50 148 THR A N 1
ATOM 1212 C CA . THR A 1 148 ? 9.900 -0.501 -6.992 1.00 92.50 148 THR A CA 1
ATOM 1213 C C . THR A 1 148 ? 10.094 -0.894 -8.462 1.00 92.50 148 THR A C 1
ATOM 1215 O O . THR A 1 148 ? 11.137 -1.438 -8.831 1.00 92.50 148 THR A O 1
ATOM 1218 N N . LEU A 1 149 ? 9.114 -0.600 -9.319 1.00 94.62 149 LEU A N 1
ATOM 1219 C CA . LEU A 1 149 ? 9.163 -0.917 -10.749 1.00 94.62 149 LEU A CA 1
ATOM 1220 C C . LEU A 1 149 ? 10.155 -0.033 -11.500 1.00 94.62 149 LEU A C 1
ATOM 1222 O O . LEU A 1 149 ? 10.935 -0.536 -12.308 1.00 94.62 149 LEU A O 1
ATOM 1226 N N . LEU A 1 150 ? 10.147 1.271 -11.212 1.00 96.38 150 LEU A N 1
ATOM 1227 C CA . LEU A 1 150 ? 11.071 2.228 -11.818 1.00 96.38 150 LEU A CA 1
ATOM 1228 C C . LEU A 1 150 ? 12.522 1.902 -11.444 1.00 96.38 150 LEU A C 1
ATOM 1230 O O . LEU A 1 150 ? 13.391 1.909 -12.313 1.00 96.38 150 LEU A O 1
ATOM 1234 N N . MET A 1 151 ? 12.777 1.545 -10.182 1.00 95.06 151 MET A N 1
ATOM 1235 C CA . MET A 1 151 ? 14.094 1.121 -9.705 1.00 95.06 151 MET A CA 1
ATOM 1236 C C . MET A 1 151 ? 14.520 -0.217 -10.323 1.00 95.06 151 MET A C 1
ATOM 1238 O O . MET A 1 151 ? 15.679 -0.381 -10.698 1.00 95.06 151 MET A O 1
ATOM 1242 N N . GLY A 1 152 ? 13.580 -1.152 -10.505 1.00 94.19 152 GLY A N 1
ATOM 1243 C CA . GLY A 1 152 ? 13.797 -2.392 -11.256 1.00 94.19 152 GLY A CA 1
ATOM 1244 C C . GLY A 1 152 ? 14.253 -2.138 -12.695 1.00 94.19 152 GLY A C 1
ATOM 1245 O O . GLY A 1 152 ? 15.300 -2.627 -13.127 1.00 94.19 152 GLY A O 1
ATOM 1246 N N . GLY A 1 153 ? 13.511 -1.301 -13.423 1.00 95.12 153 GLY A N 1
ATOM 1247 C CA . GLY A 1 153 ? 13.877 -0.884 -14.776 1.00 95.12 153 GLY A CA 1
ATOM 1248 C C . GLY A 1 153 ? 15.219 -0.150 -14.826 1.00 95.12 153 GLY A C 1
ATOM 1249 O O . GLY A 1 153 ? 16.001 -0.365 -15.755 1.00 95.12 153 GLY A O 1
ATOM 1250 N N . LEU A 1 154 ? 15.516 0.677 -13.815 1.00 95.50 154 LEU A N 1
ATOM 1251 C CA . LEU A 1 154 ? 16.744 1.466 -13.741 1.00 95.50 154 LEU A CA 1
ATOM 1252 C C . LEU A 1 154 ? 17.949 0.546 -13.562 1.00 95.50 154 LEU A C 1
ATOM 1254 O O . LEU A 1 154 ? 18.898 0.642 -14.340 1.00 95.50 154 LEU A O 1
ATOM 1258 N N . GLY A 1 155 ? 17.878 -0.390 -12.611 1.00 93.25 155 GLY A N 1
ATOM 1259 C CA . GLY A 1 155 ? 18.909 -1.403 -12.392 1.00 93.25 155 GLY A CA 1
ATOM 1260 C C . GLY A 1 155 ? 19.213 -2.204 -13.660 1.00 93.25 155 GLY A C 1
ATOM 1261 O O . GLY A 1 155 ? 20.379 -2.385 -14.020 1.00 93.25 155 GLY A O 1
ATOM 1262 N N . TRP A 1 156 ? 18.177 -2.599 -14.408 1.00 94.00 156 TRP A N 1
ATOM 1263 C CA . TRP A 1 156 ? 18.361 -3.292 -15.684 1.00 94.00 156 TRP A CA 1
ATOM 1264 C C . TRP A 1 156 ? 19.002 -2.409 -16.761 1.00 94.00 156 TRP A C 1
ATOM 1266 O O . TRP A 1 156 ? 19.959 -2.825 -17.413 1.00 94.00 156 TRP A O 1
ATOM 1276 N N . CYS A 1 157 ? 18.533 -1.172 -16.927 1.00 94.56 157 CYS A N 1
ATOM 1277 C CA . CYS A 1 157 ? 19.075 -0.247 -17.925 1.00 94.56 157 CYS A CA 1
ATOM 1278 C C . CYS A 1 157 ? 20.535 0.129 -17.636 1.00 94.56 157 CYS A C 1
ATOM 1280 O O . CYS A 1 157 ? 21.329 0.228 -18.571 1.00 94.56 157 CYS A O 1
ATOM 1282 N N . LEU A 1 158 ? 20.909 0.268 -16.358 1.00 93.31 158 LEU A N 1
ATOM 1283 C CA . LEU A 1 158 ? 22.296 0.476 -15.932 1.00 93.31 158 LEU A CA 1
ATOM 1284 C C . LEU A 1 158 ? 23.169 -0.728 -16.291 1.00 93.31 158 LEU A C 1
ATOM 1286 O O . LEU A 1 158 ? 24.218 -0.556 -16.908 1.00 93.31 158 LEU A O 1
ATOM 1290 N N . LYS A 1 159 ? 22.703 -1.947 -15.989 1.00 91.88 159 LYS A N 1
ATOM 1291 C CA . LYS A 1 159 ? 23.404 -3.190 -16.340 1.00 91.88 159 LYS A CA 1
ATOM 1292 C C . LYS A 1 159 ? 23.608 -3.347 -17.851 1.00 91.88 159 LYS A C 1
ATOM 1294 O O . LYS A 1 159 ? 24.641 -3.852 -18.276 1.00 91.88 159 LYS A O 1
ATOM 1299 N N . MET A 1 160 ? 22.645 -2.897 -18.656 1.00 92.81 160 MET A N 1
ATOM 1300 C CA . MET A 1 160 ? 22.701 -2.955 -20.122 1.00 92.81 160 MET A CA 1
ATOM 1301 C C . MET A 1 160 ? 23.405 -1.749 -20.773 1.00 92.81 160 MET A C 1
ATOM 1303 O O . MET A 1 160 ? 23.569 -1.725 -21.994 1.00 92.81 160 MET A O 1
ATOM 1307 N N . GLY A 1 161 ? 23.799 -0.730 -20.001 1.00 92.62 161 GLY A N 1
ATOM 1308 C CA . GLY A 1 161 ? 24.422 0.492 -20.522 1.00 92.62 161 GLY A CA 1
ATOM 1309 C C . GLY A 1 161 ? 23.477 1.411 -21.312 1.00 92.62 161 GLY A C 1
ATOM 1310 O O . GLY A 1 161 ? 23.929 2.236 -22.109 1.00 92.62 161 GLY A O 1
ATOM 1311 N N . TRP A 1 162 ? 22.159 1.303 -21.123 1.00 95.62 162 TRP A N 1
ATOM 1312 C CA . TRP A 1 162 ? 21.149 2.081 -21.854 1.00 95.62 162 TRP A CA 1
ATOM 1313 C C . TRP A 1 162 ? 20.912 3.462 -21.228 1.00 95.62 162 TRP A C 1
ATOM 1315 O O . TRP A 1 162 ? 19.842 3.740 -20.687 1.00 95.62 162 TRP A O 1
ATOM 1325 N N . LYS A 1 163 ? 21.912 4.344 -21.350 1.00 95.44 163 LYS A N 1
ATOM 1326 C CA . LYS A 1 163 ? 21.975 5.664 -20.686 1.00 95.44 163 LYS A CA 1
ATOM 1327 C C . LYS A 1 163 ? 20.702 6.508 -20.803 1.00 95.44 163 LYS A C 1
ATOM 1329 O O . LYS A 1 163 ? 20.256 7.070 -19.813 1.00 95.44 163 LYS A O 1
ATOM 1334 N N . GLU A 1 164 ? 20.105 6.583 -21.988 1.00 97.38 164 GLU A N 1
ATOM 1335 C CA . GLU A 1 164 ? 18.880 7.361 -22.220 1.00 97.38 164 GLU A CA 1
ATOM 1336 C C . GLU A 1 164 ? 17.703 6.877 -21.354 1.00 97.38 164 GLU A C 1
ATOM 1338 O O . GLU A 1 164 ? 17.041 7.675 -20.693 1.00 97.38 164 GLU A O 1
ATOM 1343 N N . LEU A 1 165 ? 17.484 5.558 -21.303 1.00 97.56 165 LEU A N 1
ATOM 1344 C CA . LEU A 1 165 ? 16.414 4.956 -20.506 1.00 97.56 165 LEU A CA 1
ATOM 1345 C C . LEU A 1 165 ? 16.711 5.059 -19.006 1.00 97.56 165 LEU A C 1
ATOM 1347 O O . LEU A 1 165 ? 15.805 5.357 -18.229 1.00 97.56 165 LEU A O 1
ATOM 1351 N N . SER A 1 166 ? 17.974 4.879 -18.605 1.00 96.44 166 SER A N 1
ATOM 1352 C CA . SER A 1 166 ? 18.408 5.097 -17.221 1.00 96.44 166 SER A CA 1
ATOM 1353 C C . SER A 1 166 ? 18.141 6.533 -16.762 1.00 96.44 166 SER A C 1
ATOM 1355 O O . SER A 1 166 ? 17.547 6.724 -15.706 1.00 96.44 166 SER A O 1
ATOM 1357 N N . ASN A 1 167 ? 18.498 7.536 -17.570 1.00 97.25 167 ASN A N 1
ATOM 1358 C CA . ASN A 1 167 ? 18.265 8.946 -17.244 1.00 97.25 167 ASN A CA 1
ATOM 1359 C C . ASN A 1 167 ? 16.769 9.257 -17.118 1.00 97.25 167 ASN A C 1
ATOM 1361 O O . ASN A 1 167 ? 16.356 9.928 -16.177 1.00 97.25 167 ASN A O 1
ATOM 1365 N N . LYS A 1 168 ? 15.946 8.729 -18.034 1.00 98.00 168 LYS A N 1
ATOM 1366 C CA . LYS A 1 168 ? 14.486 8.885 -17.980 1.00 98.00 168 LYS A CA 1
ATOM 1367 C C . LYS A 1 168 ? 13.902 8.345 -16.671 1.00 98.00 168 LYS A C 1
ATOM 1369 O O . LYS A 1 168 ? 13.071 9.005 -16.055 1.00 98.00 168 LYS A O 1
ATOM 1374 N N . LEU A 1 169 ? 14.335 7.159 -16.246 1.00 97.75 169 LEU A N 1
ATOM 1375 C CA . LEU A 1 169 ? 13.878 6.542 -15.000 1.00 97.75 169 LEU A CA 1
ATOM 1376 C C . LEU A 1 169 ? 14.376 7.292 -13.762 1.00 97.75 169 LEU A C 1
ATOM 1378 O O . LEU A 1 169 ? 13.595 7.504 -12.840 1.00 97.75 169 LEU A O 1
ATOM 1382 N N . GLU A 1 170 ? 15.637 7.732 -13.758 1.00 97.12 170 GLU A N 1
ATOM 1383 C CA . GLU A 1 170 ? 16.209 8.538 -12.673 1.00 97.12 170 GLU A CA 1
ATOM 1384 C C . GLU A 1 170 ? 15.407 9.835 -12.470 1.00 97.12 170 GLU A C 1
ATOM 1386 O O . GLU A 1 170 ? 14.997 10.132 -11.350 1.00 97.12 170 GLU A O 1
ATOM 1391 N N . MET A 1 171 ? 15.080 10.545 -13.556 1.00 97.75 171 MET A N 1
ATOM 1392 C CA . MET A 1 171 ? 14.253 11.756 -13.503 1.00 97.75 171 MET A CA 1
ATOM 1393 C C . MET A 1 171 ? 12.843 11.498 -12.955 1.00 97.75 171 MET A C 1
ATOM 1395 O O . MET A 1 171 ? 12.309 12.320 -12.213 1.00 97.75 171 MET A O 1
ATOM 1399 N N . GLU A 1 172 ? 12.221 10.376 -13.322 1.00 98.00 172 GLU A N 1
ATOM 1400 C CA . GLU A 1 172 ? 10.881 10.024 -12.840 1.00 98.00 172 GLU A CA 1
ATOM 1401 C C . GLU A 1 172 ? 10.869 9.631 -11.358 1.00 98.00 172 GLU A C 1
ATOM 1403 O O . GLU A 1 172 ? 9.921 9.976 -10.648 1.00 98.00 172 GLU A O 1
ATOM 1408 N N . ILE A 1 173 ? 11.921 8.961 -10.877 1.00 97.25 173 ILE A N 1
ATOM 1409 C CA . ILE A 1 173 ? 12.108 8.652 -9.453 1.00 97.25 173 ILE A CA 1
ATOM 1410 C C . ILE A 1 173 ? 12.321 9.949 -8.663 1.00 97.25 173 ILE A C 1
ATOM 1412 O O . ILE A 1 173 ? 11.628 10.180 -7.673 1.00 97.25 173 ILE A O 1
ATOM 1416 N N . ASP A 1 174 ? 13.216 10.827 -9.124 1.00 96.62 174 ASP A N 1
ATOM 1417 C CA . ASP A 1 174 ? 13.507 12.104 -8.461 1.00 96.62 174 ASP A CA 1
ATOM 1418 C C . ASP A 1 174 ? 12.277 13.007 -8.383 1.00 96.62 174 ASP A C 1
ATOM 1420 O O . ASP A 1 174 ? 11.974 13.567 -7.331 1.00 96.62 174 ASP A O 1
ATOM 1424 N N . ARG A 1 175 ? 11.523 13.113 -9.483 1.00 96.81 175 ARG A N 1
ATOM 1425 C CA . ARG A 1 175 ? 10.287 13.902 -9.538 1.00 96.81 175 ARG A CA 1
ATOM 1426 C C . ARG A 1 175 ? 9.268 13.430 -8.502 1.00 96.81 175 ARG A C 1
ATOM 1428 O O . ARG A 1 175 ? 8.581 14.258 -7.904 1.00 96.81 175 ARG A O 1
ATOM 1435 N N . GLU A 1 176 ? 9.136 12.120 -8.321 1.00 97.19 176 GLU A N 1
ATOM 1436 C CA . GLU A 1 176 ? 8.186 11.549 -7.370 1.00 97.19 176 GLU A CA 1
ATOM 1437 C C . GLU A 1 176 ? 8.662 11.737 -5.921 1.00 97.19 176 GLU A C 1
ATOM 1439 O O . GLU A 1 176 ? 7.886 12.203 -5.090 1.00 97.19 176 GLU A O 1
ATOM 1444 N N . ILE A 1 177 ? 9.955 11.526 -5.644 1.00 96.12 177 ILE A N 1
ATOM 1445 C CA . ILE A 1 177 ? 10.579 11.849 -4.349 1.00 96.12 177 ILE A CA 1
ATOM 1446 C C . ILE A 1 177 ? 10.356 13.322 -3.980 1.00 96.12 177 ILE A C 1
ATOM 1448 O O . ILE A 1 177 ? 9.968 13.645 -2.856 1.00 96.12 177 ILE A O 1
ATOM 1452 N N . ASP A 1 178 ? 10.566 14.231 -4.928 1.00 96.12 178 ASP A N 1
ATOM 1453 C CA . ASP A 1 178 ? 10.378 15.662 -4.714 1.00 96.12 178 ASP A CA 1
ATOM 1454 C C . ASP A 1 178 ? 8.923 16.015 -4.416 1.00 96.12 178 ASP A C 1
ATOM 1456 O O . ASP A 1 178 ? 8.659 16.878 -3.573 1.00 96.12 178 ASP A O 1
ATOM 1460 N N . ARG A 1 179 ? 7.976 15.353 -5.090 1.00 97.25 179 ARG A N 1
ATOM 1461 C CA . ARG A 1 179 ? 6.545 15.520 -4.830 1.00 97.25 179 ARG A CA 1
ATOM 1462 C C . ARG A 1 179 ? 6.189 15.051 -3.422 1.00 97.25 179 ARG A C 1
ATOM 1464 O O . ARG A 1 179 ? 5.578 15.819 -2.682 1.00 97.25 179 ARG A O 1
ATOM 1471 N N . GLU A 1 180 ? 6.594 13.841 -3.037 1.00 97.62 180 GLU A N 1
ATOM 1472 C CA . GLU A 1 180 ? 6.334 13.299 -1.699 1.00 97.62 180 GLU A CA 1
ATOM 1473 C C . GLU A 1 180 ? 6.940 14.185 -0.601 1.00 97.62 180 GLU A C 1
ATOM 1475 O O . GLU A 1 180 ? 6.279 14.475 0.398 1.00 97.62 180 GLU A O 1
ATOM 1480 N N . ASN A 1 181 ? 8.154 14.707 -0.811 1.00 96.19 181 ASN A N 1
ATOM 1481 C CA . ASN A 1 181 ? 8.783 15.630 0.134 1.00 96.19 181 ASN A CA 1
ATOM 1482 C C . ASN A 1 181 ? 8.004 16.942 0.270 1.00 96.19 181 ASN A C 1
ATOM 1484 O O . ASN A 1 181 ? 7.811 17.424 1.382 1.00 96.19 181 ASN A O 1
ATOM 1488 N N . LYS A 1 182 ? 7.524 17.524 -0.836 1.00 96.94 182 LYS A N 1
ATOM 1489 C CA . LYS A 1 182 ? 6.706 18.749 -0.788 1.00 96.94 182 LYS A CA 1
ATOM 1490 C C . LYS A 1 182 ? 5.409 18.537 -0.007 1.00 96.94 182 LYS A C 1
ATOM 1492 O O . LYS A 1 182 ? 5.051 19.394 0.798 1.00 96.94 182 LYS A O 1
ATOM 1497 N N . ILE A 1 183 ? 4.751 17.389 -0.192 1.00 97.75 183 ILE A N 1
ATOM 1498 C CA . ILE A 1 183 ? 3.556 17.010 0.577 1.00 97.75 183 ILE A CA 1
ATOM 1499 C C . ILE A 1 183 ? 3.892 16.910 2.067 1.00 97.75 183 ILE A C 1
ATOM 1501 O O . ILE A 1 183 ? 3.215 17.517 2.897 1.00 97.75 183 ILE A O 1
ATOM 1505 N N . PHE A 1 184 ? 4.956 16.184 2.415 1.00 97.31 184 PHE A N 1
ATOM 1506 C CA . PHE A 1 184 ? 5.370 16.026 3.807 1.00 97.31 184 PHE A CA 1
ATOM 1507 C C . PHE A 1 184 ? 5.698 17.371 4.470 1.00 97.31 184 PHE A C 1
ATOM 1509 O O . PHE A 1 184 ? 5.150 17.681 5.525 1.00 97.31 184 PHE A O 1
ATOM 1516 N N . ILE A 1 185 ? 6.532 18.200 3.834 1.00 96.25 185 ILE A N 1
ATOM 1517 C CA . ILE A 1 185 ? 6.939 19.510 4.361 1.00 96.25 185 ILE A CA 1
ATOM 1518 C C . ILE A 1 185 ? 5.735 20.436 4.553 1.00 96.25 185 ILE A C 1
ATOM 1520 O O . ILE A 1 185 ? 5.659 21.124 5.572 1.00 96.25 185 ILE A O 1
ATOM 1524 N N . LYS A 1 186 ? 4.768 20.420 3.628 1.00 96.31 186 LYS A N 1
ATOM 1525 C CA . LYS A 1 186 ? 3.514 21.171 3.762 1.00 96.31 186 LYS A CA 1
ATOM 1526 C C . LYS A 1 186 ? 2.774 20.800 5.047 1.00 96.31 186 LYS A C 1
ATOM 1528 O O . LYS A 1 186 ? 2.398 21.692 5.803 1.00 96.31 186 LYS A O 1
ATOM 1533 N N . TYR A 1 187 ? 2.568 19.508 5.307 1.00 97.44 187 TYR A N 1
ATOM 1534 C CA . TYR A 1 187 ? 1.857 19.066 6.510 1.00 97.44 187 TYR A CA 1
ATOM 1535 C C . TYR A 1 187 ? 2.684 19.210 7.784 1.00 97.44 187 TYR A C 1
ATOM 1537 O O . TYR A 1 187 ? 2.109 19.457 8.841 1.00 97.44 187 TYR A O 1
ATOM 1545 N N . LEU A 1 188 ? 4.013 19.119 7.691 1.00 96.62 188 LEU A N 1
ATOM 1546 C CA . LEU A 1 188 ? 4.903 19.377 8.818 1.00 96.62 188 LEU A CA 1
ATOM 1547 C C . LEU A 1 188 ? 4.703 20.811 9.326 1.00 96.62 188 LEU A C 1
ATOM 1549 O O . LEU A 1 188 ? 4.459 21.006 10.508 1.00 96.62 188 LEU A O 1
ATOM 1553 N N . HIS A 1 189 ? 4.682 21.802 8.432 1.00 94.75 189 HIS A N 1
ATOM 1554 C CA . HIS A 1 189 ? 4.574 23.219 8.803 1.00 94.75 189 HIS A CA 1
ATOM 1555 C C . HIS A 1 189 ? 3.139 23.708 9.061 1.00 94.75 189 HIS A C 1
ATOM 1557 O O . HIS A 1 189 ? 2.937 24.855 9.468 1.00 94.75 189 HIS A O 1
ATOM 1563 N N . LYS A 1 190 ? 2.119 22.873 8.836 1.00 94.62 190 LYS A N 1
ATOM 1564 C CA . LYS A 1 190 ? 0.714 23.277 8.946 1.00 94.62 190 LYS A CA 1
ATOM 1565 C C . LYS A 1 190 ? 0.107 22.860 10.284 1.00 94.62 190 LYS A C 1
ATOM 1567 O O . LYS A 1 190 ? -0.373 21.742 10.466 1.00 94.62 190 LYS A O 1
ATOM 1572 N N . LYS A 1 191 ? 0.058 23.810 11.220 1.00 91.81 191 LYS A N 1
ATOM 1573 C CA . LYS A 1 191 ? -0.599 23.626 12.523 1.00 91.81 191 LYS A CA 1
ATOM 1574 C C . LYS A 1 191 ? -2.070 23.230 12.352 1.00 91.81 191 LYS A C 1
ATOM 1576 O O . LYS A 1 191 ? -2.799 23.857 11.587 1.00 91.81 191 LYS A O 1
ATOM 1581 N N . GLY A 1 192 ? -2.513 22.232 13.118 1.00 94.38 192 GLY A N 1
ATOM 1582 C CA . GLY A 1 192 ? -3.885 21.718 13.057 1.00 94.38 192 GLY A CA 1
ATOM 1583 C C . GLY A 1 192 ? -4.107 20.618 12.017 1.00 94.38 192 GLY A C 1
ATOM 1584 O O . GLY A 1 192 ? -5.229 20.133 11.906 1.00 94.38 192 GLY A O 1
ATOM 1585 N N . ASP A 1 193 ? -3.067 20.216 11.278 1.00 95.88 193 ASP A N 1
ATOM 1586 C CA . ASP A 1 193 ? -3.134 19.152 10.267 1.00 95.88 193 ASP A CA 1
ATOM 1587 C C . ASP A 1 193 ? -2.330 17.899 10.673 1.00 95.88 193 ASP A C 1
ATOM 1589 O O . ASP A 1 193 ? -1.855 17.124 9.840 1.00 95.88 193 ASP A O 1
ATOM 1593 N N . GLU A 1 194 ? -2.167 17.679 11.983 1.00 97.69 194 GLU A N 1
ATOM 1594 C CA . GLU A 1 194 ? -1.270 16.653 12.528 1.00 97.69 194 GLU A CA 1
ATOM 1595 C C . GLU A 1 194 ? -1.650 15.221 12.111 1.00 97.69 194 GLU A C 1
ATOM 1597 O O . GLU A 1 194 ? -0.784 14.355 11.985 1.00 97.69 194 GLU A O 1
ATOM 1602 N N . LEU A 1 195 ? -2.933 14.955 11.851 1.00 97.31 195 LEU A N 1
ATOM 1603 C CA . LEU A 1 195 ? -3.375 13.650 11.351 1.00 97.31 195 LEU A CA 1
ATOM 1604 C C . LEU A 1 195 ? -2.918 13.401 9.910 1.00 97.31 195 LEU A C 1
ATOM 1606 O O . LEU A 1 195 ? -2.546 12.276 9.578 1.00 97.31 195 LEU A O 1
ATOM 1610 N N . ASN A 1 196 ? -2.932 14.424 9.052 1.00 97.75 196 ASN A N 1
ATOM 1611 C CA . ASN A 1 196 ? -2.429 14.292 7.685 1.00 97.75 196 ASN A CA 1
ATOM 1612 C C . ASN A 1 196 ? -0.902 14.220 7.664 1.00 97.75 196 ASN A C 1
ATOM 1614 O O . ASN A 1 196 ? -0.360 13.442 6.880 1.00 97.75 196 ASN A O 1
ATOM 1618 N N . LEU A 1 197 ? -0.219 14.906 8.589 1.00 98.00 197 LEU A N 1
ATOM 1619 C CA . LEU A 1 197 ? 1.209 14.696 8.831 1.00 98.00 197 LEU A CA 1
ATOM 1620 C C . LEU A 1 197 ? 1.497 13.216 9.129 1.00 98.00 197 LEU A C 1
ATOM 1622 O O . LEU A 1 197 ? 2.275 12.604 8.403 1.00 98.00 197 LEU A O 1
ATOM 1626 N N . LEU A 1 198 ? 0.791 12.599 10.086 1.00 97.56 198 LEU A N 1
ATOM 1627 C CA . LEU A 1 198 ? 0.945 11.168 10.389 1.00 97.56 198 LEU A CA 1
ATOM 1628 C C . LEU A 1 198 ? 0.670 10.256 9.192 1.00 97.56 198 LEU A C 1
ATOM 1630 O O . LEU A 1 198 ? 1.453 9.344 8.921 1.00 97.56 198 LEU A O 1
ATOM 1634 N N . LYS A 1 199 ? -0.436 10.488 8.475 1.00 97.31 199 LYS A N 1
ATOM 1635 C CA . LYS A 1 199 ? -0.790 9.692 7.291 1.00 97.31 199 LYS A CA 1
ATOM 1636 C C . LYS A 1 199 ? 0.294 9.792 6.221 1.00 97.31 199 LYS A C 1
ATOM 1638 O O . LYS A 1 199 ? 0.707 8.766 5.688 1.00 97.31 199 LYS A O 1
ATOM 1643 N N . SER A 1 200 ? 0.775 11.006 5.941 1.00 97.69 200 SER A N 1
ATOM 1644 C CA . SER A 1 200 ? 1.855 11.227 4.978 1.00 97.69 200 SER A CA 1
ATOM 1645 C C . SER A 1 200 ? 3.138 10.519 5.412 1.00 97.69 200 SER A C 1
ATOM 1647 O O . SER A 1 200 ? 3.741 9.831 4.596 1.00 97.69 200 SER A O 1
ATOM 1649 N N . SER A 1 201 ? 3.505 10.572 6.699 1.00 97.12 201 SER A N 1
ATOM 1650 C CA . SER A 1 201 ? 4.689 9.876 7.208 1.00 97.12 201 SER A CA 1
ATOM 1651 C C . SER A 1 201 ? 4.594 8.362 7.067 1.00 97.12 201 SER A C 1
ATOM 1653 O O . SER A 1 201 ? 5.554 7.733 6.636 1.00 97.12 201 SER A O 1
ATOM 1655 N N . ALA A 1 202 ? 3.440 7.765 7.370 1.00 96.62 202 ALA A N 1
ATOM 1656 C CA . ALA A 1 202 ? 3.246 6.327 7.206 1.00 96.62 202 ALA A CA 1
ATOM 1657 C C . ALA A 1 202 ? 3.358 5.891 5.732 1.00 96.62 202 ALA A C 1
ATOM 1659 O O . ALA A 1 202 ? 4.036 4.908 5.431 1.00 96.62 202 ALA A O 1
ATOM 1660 N N . ILE A 1 203 ? 2.724 6.631 4.814 1.00 96.75 203 ILE A N 1
ATOM 1661 C CA . ILE A 1 203 ? 2.755 6.317 3.378 1.00 96.75 203 ILE A CA 1
ATOM 1662 C C . ILE A 1 203 ? 4.167 6.496 2.803 1.00 96.75 203 ILE A C 1
ATOM 1664 O O . ILE A 1 203 ? 4.682 5.597 2.146 1.00 96.75 203 ILE A O 1
ATOM 1668 N N . ILE A 1 204 ? 4.821 7.626 3.074 1.00 97.12 204 ILE A N 1
ATOM 1669 C CA . ILE A 1 204 ? 6.148 7.926 2.520 1.00 97.12 204 ILE A CA 1
ATOM 1670 C C . ILE A 1 204 ? 7.193 6.960 3.087 1.00 97.12 204 ILE A C 1
ATOM 1672 O O . ILE A 1 204 ? 8.036 6.461 2.347 1.00 97.12 204 ILE A O 1
ATOM 1676 N N . ALA A 1 205 ? 7.124 6.617 4.379 1.00 95.38 205 ALA A N 1
ATOM 1677 C CA . ALA A 1 205 ? 8.022 5.618 4.958 1.00 95.38 205 ALA A CA 1
ATOM 1678 C C . ALA A 1 205 ? 7.900 4.253 4.264 1.00 95.38 205 ALA A C 1
ATOM 1680 O O . ALA A 1 205 ? 8.918 3.611 4.002 1.00 95.38 205 ALA A O 1
ATOM 1681 N N . HIS A 1 206 ? 6.674 3.828 3.940 1.00 94.06 206 HIS A N 1
ATOM 1682 C CA . HIS A 1 206 ? 6.436 2.636 3.127 1.00 94.06 206 HIS A CA 1
ATOM 1683 C C . HIS A 1 206 ? 7.101 2.771 1.749 1.00 94.06 206 HIS A C 1
ATOM 1685 O O . HIS A 1 206 ? 7.909 1.924 1.365 1.00 94.06 206 HIS A O 1
ATOM 1691 N N . ASN A 1 207 ? 6.830 3.872 1.045 1.00 95.38 207 ASN A N 1
ATOM 1692 C CA . ASN A 1 207 ? 7.288 4.087 -0.326 1.00 95.38 207 ASN A CA 1
ATOM 1693 C C . ASN A 1 207 ? 8.816 4.122 -0.449 1.00 95.38 207 ASN A C 1
ATOM 1695 O O . ASN A 1 207 ? 9.394 3.458 -1.313 1.00 95.38 207 ASN A O 1
ATOM 1699 N N . LEU A 1 208 ? 9.486 4.837 0.457 1.00 94.38 208 LEU A N 1
ATOM 1700 C CA . LEU A 1 208 ? 10.947 4.902 0.509 1.00 94.38 208 LEU A CA 1
ATOM 1701 C C . LEU A 1 208 ? 11.571 3.570 0.947 1.00 94.38 208 LEU A C 1
ATOM 1703 O O . LEU A 1 208 ? 12.660 3.218 0.490 1.00 94.38 208 LEU A O 1
ATOM 1707 N N . GLY A 1 209 ? 10.888 2.811 1.810 1.00 92.00 209 GLY A N 1
ATOM 1708 C CA . GLY A 1 209 ? 11.303 1.461 2.188 1.00 92.00 209 GLY A CA 1
ATOM 1709 C C . GLY A 1 209 ? 11.341 0.517 0.985 1.00 92.00 209 GLY A C 1
ATOM 1710 O O . GLY A 1 209 ? 12.314 -0.215 0.799 1.00 92.00 209 GLY A O 1
ATOM 1711 N N . ASP A 1 210 ? 10.324 0.584 0.129 1.00 91.50 210 ASP A N 1
ATOM 1712 C CA . ASP A 1 210 ? 10.250 -0.197 -1.104 1.00 91.50 210 ASP A CA 1
ATOM 1713 C C . ASP A 1 210 ? 11.310 0.201 -2.136 1.00 91.50 210 ASP A C 1
ATOM 1715 O O . ASP A 1 210 ? 11.978 -0.674 -2.697 1.00 91.50 210 ASP A O 1
ATOM 1719 N N . LEU A 1 211 ? 11.531 1.506 -2.325 1.00 92.81 211 LEU A N 1
ATOM 1720 C CA . LEU A 1 211 ? 12.608 2.032 -3.167 1.00 92.81 211 LEU A CA 1
ATOM 1721 C C . LEU A 1 211 ? 13.979 1.488 -2.729 1.00 92.81 211 LEU A C 1
ATOM 1723 O O . LEU A 1 211 ? 14.729 0.935 -3.538 1.00 92.81 211 LEU A O 1
ATOM 1727 N N . SER A 1 212 ? 14.279 1.605 -1.431 1.00 90.44 212 SER A N 1
ATOM 1728 C CA . SER A 1 212 ? 15.533 1.146 -0.826 1.00 90.44 212 SER A CA 1
ATOM 1729 C C . SER A 1 212 ? 15.722 -0.368 -0.978 1.00 90.44 212 SER A C 1
ATOM 1731 O O . SER A 1 212 ? 16.801 -0.840 -1.345 1.00 90.44 212 SER A O 1
ATOM 1733 N N . ARG A 1 213 ? 14.648 -1.144 -0.765 1.00 88.94 213 ARG A N 1
ATOM 1734 C CA . ARG A 1 213 ? 14.666 -2.605 -0.891 1.00 88.94 213 ARG A CA 1
ATOM 1735 C C . ARG A 1 213 ? 15.048 -3.058 -2.295 1.00 88.94 213 ARG A C 1
ATOM 1737 O O . ARG A 1 213 ? 15.839 -3.986 -2.414 1.00 88.94 213 ARG A O 1
ATOM 1744 N N . VAL A 1 214 ? 14.518 -2.435 -3.349 1.00 89.50 214 VAL A N 1
ATOM 1745 C CA . VAL A 1 214 ? 14.875 -2.829 -4.724 1.00 89.50 214 VAL A CA 1
ATOM 1746 C C . VAL A 1 214 ? 16.311 -2.447 -5.049 1.00 89.50 214 VAL A C 1
ATOM 1748 O O . VAL A 1 214 ? 17.027 -3.263 -5.628 1.00 89.50 214 VAL A O 1
ATOM 1751 N N . LEU A 1 215 ? 16.768 -1.264 -4.638 1.00 87.88 215 LEU A N 1
ATOM 1752 C CA . LEU A 1 215 ? 18.156 -0.859 -4.854 1.00 87.88 215 LEU A CA 1
ATOM 1753 C C . LEU A 1 215 ? 19.142 -1.885 -4.271 1.00 87.88 215 LEU A C 1
ATOM 1755 O O . LEU A 1 215 ? 20.068 -2.302 -4.962 1.00 87.88 215 LEU A O 1
ATOM 1759 N N . ALA A 1 216 ? 18.881 -2.370 -3.053 1.00 86.12 216 ALA A N 1
ATOM 1760 C CA . ALA A 1 216 ? 19.713 -3.370 -2.382 1.00 86.12 216 ALA A CA 1
ATOM 1761 C C . ALA A 1 216 ? 19.749 -4.748 -3.077 1.00 86.12 216 ALA A C 1
ATOM 1763 O O . ALA A 1 216 ? 20.601 -5.574 -2.757 1.00 86.12 216 ALA A O 1
ATOM 1764 N N . THR A 1 217 ? 18.831 -5.025 -4.010 1.00 85.62 217 THR A N 1
ATOM 1765 C CA . THR A 1 217 ? 18.766 -6.317 -4.717 1.00 85.62 217 THR A CA 1
ATOM 1766 C C . THR A 1 217 ? 19.547 -6.359 -6.028 1.00 85.62 217 THR A C 1
ATOM 1768 O O . THR A 1 217 ? 19.796 -7.446 -6.553 1.00 85.62 217 THR A O 1
ATOM 1771 N N . TRP A 1 218 ? 19.933 -5.207 -6.582 1.00 84.06 218 TRP A N 1
ATOM 1772 C CA . TRP A 1 218 ? 20.633 -5.155 -7.862 1.00 84.06 218 TRP A CA 1
ATOM 1773 C C . TRP A 1 218 ? 22.144 -5.288 -7.695 1.00 84.06 218 TRP A C 1
ATOM 1775 O O . TRP A 1 218 ? 22.775 -4.570 -6.928 1.00 84.06 218 TRP A O 1
ATOM 1785 N N . VAL A 1 219 ? 22.735 -6.173 -8.499 1.00 80.31 219 VAL A N 1
ATOM 1786 C CA . VAL A 1 219 ? 24.189 -6.304 -8.630 1.00 80.31 219 VAL A CA 1
ATOM 1787 C C . VAL A 1 219 ? 24.646 -5.458 -9.818 1.00 80.31 219 VAL A C 1
ATOM 1789 O O . VAL A 1 219 ? 24.464 -5.843 -10.976 1.00 80.31 219 VAL A O 1
ATOM 1792 N N . VAL A 1 220 ? 25.208 -4.290 -9.517 1.00 79.44 220 VAL A N 1
ATOM 1793 C CA . VAL A 1 220 ? 25.832 -3.345 -10.460 1.00 79.44 220 VAL A CA 1
ATOM 1794 C C . VAL A 1 220 ? 27.279 -3.079 -10.032 1.00 79.44 220 VAL A C 1
ATOM 1796 O O . VAL A 1 220 ? 27.712 -3.585 -8.996 1.00 79.44 220 VAL A O 1
ATOM 1799 N N . SER A 1 221 ? 28.058 -2.335 -10.826 1.00 82.88 221 SER A N 1
ATOM 1800 C CA . SER A 1 221 ? 29.423 -1.981 -10.417 1.00 82.88 221 SER A CA 1
ATOM 1801 C C . SER A 1 221 ? 29.415 -1.173 -9.107 1.00 82.88 221 SER A C 1
ATOM 1803 O O . SER A 1 221 ? 28.462 -0.419 -8.883 1.00 82.88 221 SER A O 1
ATOM 1805 N N . PRO A 1 222 ? 30.458 -1.290 -8.260 1.00 84.38 222 PRO A N 1
ATOM 1806 C CA . PRO A 1 222 ? 30.537 -0.572 -6.986 1.00 84.38 222 PRO A CA 1
ATOM 1807 C C . PRO A 1 222 ? 30.274 0.933 -7.117 1.00 84.38 222 PRO A C 1
ATOM 1809 O O . PRO A 1 222 ? 29.414 1.452 -6.419 1.00 84.38 222 PRO A O 1
ATOM 1812 N N . ASP A 1 223 ? 30.881 1.604 -8.101 1.00 86.50 223 ASP A N 1
ATOM 1813 C CA . ASP A 1 223 ? 30.689 3.048 -8.316 1.00 86.50 223 ASP A CA 1
ATOM 1814 C C . ASP A 1 223 ? 29.227 3.428 -8.609 1.00 86.50 223 ASP A C 1
ATOM 1816 O O . ASP A 1 223 ? 28.727 4.468 -8.174 1.00 86.50 223 ASP A O 1
ATOM 1820 N N . VAL A 1 224 ? 28.513 2.581 -9.360 1.00 84.56 224 VAL A N 1
ATOM 1821 C CA . VAL A 1 224 ? 27.093 2.793 -9.668 1.00 84.56 224 VAL A CA 1
ATOM 1822 C C . VAL A 1 224 ? 26.258 2.560 -8.414 1.00 84.56 224 VAL A C 1
ATOM 1824 O O . VAL A 1 224 ? 25.362 3.355 -8.123 1.00 84.56 224 VAL A O 1
ATOM 1827 N N . LEU A 1 225 ? 26.559 1.505 -7.656 1.00 84.25 225 LEU A N 1
ATOM 1828 C CA . LEU A 1 225 ? 25.877 1.223 -6.399 1.00 84.25 225 LEU A CA 1
ATOM 1829 C C . LEU A 1 225 ? 26.076 2.366 -5.398 1.00 84.25 225 LEU A C 1
ATOM 1831 O O . LEU A 1 225 ? 25.093 2.803 -4.805 1.00 84.25 225 LEU A O 1
ATOM 1835 N N . ASP A 1 226 ? 27.288 2.900 -5.262 1.00 86.81 226 ASP A N 1
ATOM 1836 C CA . ASP A 1 226 ? 27.607 4.001 -4.351 1.00 86.81 226 ASP A CA 1
ATOM 1837 C C . ASP A 1 226 ? 26.884 5.295 -4.741 1.00 86.81 226 ASP A C 1
ATOM 1839 O O . ASP A 1 226 ? 26.285 5.952 -3.879 1.00 86.81 226 ASP A O 1
ATOM 1843 N N . LYS A 1 227 ? 26.846 5.626 -6.043 1.00 90.19 227 LYS A N 1
ATOM 1844 C CA . LYS A 1 227 ? 26.083 6.775 -6.566 1.00 90.19 227 LYS A CA 1
ATOM 1845 C C . LYS A 1 227 ? 24.612 6.687 -6.148 1.00 90.19 227 LYS A C 1
ATOM 1847 O O . LYS A 1 227 ? 24.068 7.633 -5.575 1.00 90.19 227 LYS A O 1
ATOM 1852 N N . TYR A 1 228 ? 23.951 5.568 -6.444 1.00 90.31 228 TYR A N 1
ATOM 1853 C CA . TYR A 1 228 ? 22.514 5.429 -6.193 1.00 90.31 228 TYR A CA 1
ATOM 1854 C C . TYR A 1 228 ? 22.190 5.172 -4.719 1.00 90.31 228 TYR A C 1
ATOM 1856 O O . TYR A 1 228 ? 21.158 5.642 -4.242 1.00 90.31 228 TYR A O 1
ATOM 1864 N N . SER A 1 229 ? 23.077 4.518 -3.968 1.00 87.19 229 SER A N 1
ATOM 1865 C CA . SER A 1 229 ? 22.920 4.334 -2.521 1.00 87.19 229 SER A CA 1
ATOM 1866 C C . SER A 1 229 ? 22.991 5.662 -1.784 1.00 87.19 229 SER A C 1
ATOM 1868 O O . SER A 1 229 ? 22.143 5.953 -0.942 1.00 87.19 229 SER A O 1
ATOM 1870 N N . SER A 1 230 ? 23.924 6.533 -2.165 1.00 85.75 230 SER A N 1
ATOM 1871 C CA . SER A 1 230 ? 23.999 7.886 -1.607 1.00 85.75 230 SER A CA 1
ATOM 1872 C C . SER A 1 230 ? 22.698 8.665 -1.826 1.00 85.75 230 SER A C 1
ATOM 1874 O O . SER A 1 230 ? 22.250 9.378 -0.925 1.00 85.75 230 SER A O 1
ATOM 1876 N N . LYS A 1 231 ? 22.059 8.463 -2.985 1.00 88.56 231 LYS A N 1
ATOM 1877 C CA . LYS A 1 231 ? 20.862 9.192 -3.413 1.00 88.56 231 LYS A CA 1
ATOM 1878 C C . LYS A 1 231 ? 19.544 8.640 -2.861 1.00 88.56 231 LYS A C 1
ATOM 1880 O O . LYS A 1 231 ? 18.683 9.426 -2.486 1.00 88.56 231 LYS A O 1
ATOM 1885 N N . TYR A 1 232 ? 19.363 7.320 -2.820 1.00 90.62 232 TYR A N 1
ATOM 1886 C CA . TYR A 1 232 ? 18.055 6.696 -2.559 1.00 90.62 232 TYR A CA 1
ATOM 1887 C C . TYR A 1 232 ? 18.026 5.759 -1.353 1.00 90.62 232 TYR A C 1
ATOM 1889 O O . TYR A 1 232 ? 16.946 5.436 -0.856 1.00 90.62 232 TYR A O 1
ATOM 1897 N N . PHE A 1 233 ? 19.183 5.319 -0.857 1.00 87.69 233 PHE A N 1
ATOM 1898 C CA . PHE A 1 233 ? 19.229 4.411 0.281 1.00 87.69 233 PHE A CA 1
ATOM 1899 C C . PHE A 1 233 ? 18.979 5.172 1.587 1.00 87.69 233 PHE A C 1
ATOM 1901 O O . PHE A 1 233 ? 19.571 6.230 1.845 1.00 87.69 233 PHE A O 1
ATOM 1908 N N . GLU A 1 234 ? 18.102 4.603 2.418 1.00 84.12 234 GLU A N 1
ATOM 1909 C CA . GLU A 1 234 ? 17.849 5.050 3.794 1.00 84.12 234 GLU A CA 1
ATOM 1910 C C . GLU A 1 234 ? 17.462 6.533 3.943 1.00 84.12 234 GLU A C 1
ATOM 1912 O O . GLU A 1 234 ? 17.771 7.153 4.962 1.00 84.12 234 GLU A O 1
ATOM 1917 N N . LEU A 1 235 ? 16.757 7.106 2.959 1.00 84.69 235 LEU A N 1
ATOM 1918 C CA . LEU A 1 235 ? 16.350 8.519 2.969 1.00 84.69 235 LEU A CA 1
ATOM 1919 C C . LEU A 1 235 ? 15.640 8.941 4.274 1.00 84.69 235 LEU A C 1
ATOM 1921 O O . LEU A 1 235 ? 15.888 10.024 4.781 1.00 84.69 235 LEU A O 1
ATOM 1925 N N . GLY A 1 236 ? 14.839 8.061 4.882 1.00 80.81 236 GLY A N 1
ATOM 1926 C CA . GLY A 1 236 ? 14.155 8.339 6.152 1.00 80.81 236 GLY A CA 1
ATOM 1927 C C . GLY A 1 236 ? 14.889 7.927 7.438 1.00 80.81 236 GLY A C 1
ATOM 1928 O O . GLY A 1 236 ? 14.300 8.052 8.505 1.00 80.81 236 GLY A O 1
ATOM 1929 N N . LEU A 1 237 ? 16.112 7.374 7.392 1.00 80.81 237 LEU A N 1
ATOM 1930 C CA . LEU A 1 237 ? 16.752 6.774 8.585 1.00 80.81 237 LEU A CA 1
ATOM 1931 C C . LEU A 1 237 ? 17.967 7.537 9.123 1.00 80.81 237 LEU A C 1
ATOM 1933 O O . LEU A 1 237 ? 18.294 7.391 10.301 1.00 80.81 237 LEU A O 1
ATOM 1937 N N . LYS A 1 238 ? 18.647 8.333 8.292 1.00 77.50 238 LYS A N 1
ATOM 1938 C CA . LYS A 1 238 ? 19.881 9.036 8.674 1.00 77.50 238 LYS A CA 1
ATOM 1939 C C . LYS A 1 238 ? 19.742 10.531 8.440 1.00 77.50 238 LYS A C 1
ATOM 1941 O O . LYS A 1 238 ? 19.427 10.949 7.329 1.00 77.50 238 LYS A O 1
ATOM 1946 N N . LYS A 1 239 ? 20.035 11.324 9.476 1.00 73.19 239 LYS A N 1
ATOM 1947 C CA . LYS A 1 239 ? 20.164 12.775 9.343 1.00 73.19 239 LYS A CA 1
ATOM 1948 C C . LYS A 1 239 ? 21.467 13.069 8.611 1.00 73.19 239 LYS A C 1
ATOM 1950 O O . LYS A 1 239 ? 22.543 12.784 9.128 1.00 73.19 239 LYS A O 1
ATOM 1955 N N . VAL A 1 240 ? 21.347 13.592 7.404 1.00 71.44 240 VAL A N 1
ATOM 1956 C CA . VAL A 1 240 ? 22.449 14.087 6.578 1.00 71.44 240 VAL A CA 1
ATOM 1957 C C . VAL A 1 240 ? 21.957 15.414 6.022 1.00 71.44 240 VAL A C 1
ATOM 1959 O O . VAL A 1 240 ? 20.797 15.473 5.623 1.00 71.44 240 VAL A O 1
ATOM 1962 N N . ASP A 1 241 ? 22.791 16.454 6.027 1.00 62.94 241 ASP A N 1
ATOM 1963 C CA . ASP A 1 241 ? 22.359 17.840 5.771 1.00 62.94 241 ASP A CA 1
ATOM 1964 C C . ASP A 1 241 ? 21.586 18.013 4.447 1.00 62.94 241 ASP A C 1
ATOM 1966 O O . ASP A 1 241 ? 20.654 18.809 4.378 1.00 62.94 241 ASP A O 1
ATOM 1970 N N . ASP A 1 242 ? 21.884 17.183 3.442 1.00 64.12 242 ASP A N 1
ATOM 1971 C CA . ASP A 1 242 ? 21.224 17.202 2.130 1.00 64.12 242 ASP A CA 1
ATOM 1972 C C . ASP A 1 242 ? 20.080 16.176 1.964 1.00 64.12 242 ASP A C 1
ATOM 1974 O O . ASP A 1 242 ? 19.426 16.128 0.915 1.00 64.12 242 ASP A O 1
ATOM 1978 N N . LYS A 1 243 ? 19.825 15.306 2.956 1.00 67.94 243 LYS A N 1
ATOM 1979 C CA . LYS A 1 243 ? 18.826 14.229 2.841 1.00 67.94 243 LYS A CA 1
ATOM 1980 C C . LYS A 1 243 ? 17.452 14.659 3.350 1.00 67.94 243 LYS A C 1
ATOM 1982 O O . LYS A 1 243 ? 17.258 15.030 4.502 1.00 67.94 243 LYS A O 1
ATOM 1987 N N . LYS A 1 244 ? 16.472 14.517 2.458 1.00 79.69 244 LYS A N 1
ATOM 1988 C CA . LYS A 1 244 ? 15.037 14.697 2.713 1.00 79.69 244 LYS A CA 1
ATOM 1989 C C . LYS A 1 244 ? 14.521 13.593 3.644 1.00 79.69 244 LYS A C 1
ATOM 1991 O O . LYS A 1 244 ? 15.039 12.485 3.597 1.00 79.69 244 LYS A O 1
ATOM 1996 N N . PHE A 1 245 ? 13.440 13.865 4.380 1.00 91.44 245 PHE A N 1
ATOM 1997 C CA . PHE A 1 245 ? 12.627 12.885 5.128 1.00 91.44 245 PHE A CA 1
ATOM 1998 C C . PHE A 1 245 ? 13.143 12.371 6.480 1.00 91.44 245 PHE A C 1
ATOM 2000 O O . PHE A 1 245 ? 12.535 11.449 7.033 1.00 91.44 245 PHE A O 1
ATOM 2007 N N . PHE A 1 246 ? 14.191 12.946 7.070 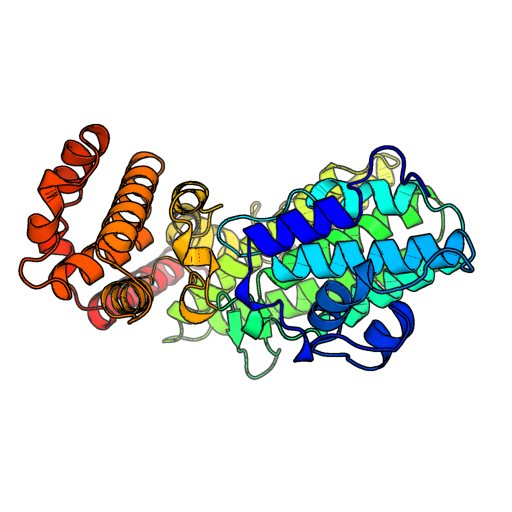1.00 91.44 246 PHE A N 1
ATOM 2008 C CA . PHE A 1 246 ? 14.624 12.502 8.398 1.00 91.44 246 PHE A CA 1
ATOM 2009 C C . PHE A 1 246 ? 13.524 12.701 9.460 1.00 91.44 246 PHE A C 1
ATOM 2011 O O . PHE A 1 246 ? 13.192 11.782 10.211 1.00 91.44 246 PHE A O 1
ATOM 2018 N N . GLU A 1 247 ? 12.879 13.867 9.461 1.00 93.75 247 GLU A N 1
ATOM 2019 C CA . GLU A 1 247 ? 11.754 14.217 10.336 1.00 93.75 247 GLU A CA 1
ATOM 2020 C C . GLU A 1 247 ? 10.577 13.255 10.123 1.00 93.75 247 GLU A C 1
ATOM 2022 O O . GLU A 1 247 ? 9.957 12.788 11.079 1.00 93.75 247 GLU A O 1
ATOM 2027 N N . MET A 1 248 ? 10.305 12.909 8.861 1.00 95.25 248 MET A N 1
ATOM 2028 C CA . MET A 1 248 ? 9.271 11.949 8.473 1.00 95.25 248 MET A CA 1
ATOM 2029 C C . MET A 1 248 ? 9.536 10.580 9.105 1.00 95.25 248 MET A C 1
ATOM 2031 O O . MET A 1 248 ? 8.638 9.989 9.710 1.00 95.25 248 MET A O 1
ATOM 2035 N N . GLY A 1 249 ? 10.779 10.101 9.022 1.00 95.12 249 GLY A N 1
ATOM 2036 C CA . GLY A 1 249 ? 11.190 8.832 9.610 1.00 95.12 249 GLY A CA 1
ATOM 2037 C C . GLY A 1 249 ? 11.049 8.801 11.131 1.00 95.12 249 GLY A C 1
ATOM 2038 O O . GLY A 1 249 ? 10.559 7.808 11.677 1.00 95.12 249 GLY A O 1
ATOM 2039 N N . LEU A 1 250 ? 11.403 9.896 11.817 1.00 95.31 250 LEU A N 1
ATOM 2040 C CA . LEU A 1 250 ? 11.209 10.036 13.265 1.00 95.31 250 LEU A CA 1
ATOM 2041 C C . LEU A 1 250 ? 9.730 9.950 13.655 1.00 95.31 250 LEU A C 1
ATOM 2043 O O . LEU A 1 250 ? 9.376 9.191 14.561 1.00 95.31 250 LEU A O 1
ATOM 2047 N N . ILE A 1 251 ? 8.867 10.685 12.948 1.00 96.62 251 ILE A N 1
ATOM 2048 C CA . ILE A 1 251 ? 7.419 10.679 13.181 1.00 96.62 251 ILE A CA 1
ATOM 2049 C C . ILE A 1 251 ? 6.853 9.275 12.942 1.00 96.62 251 ILE A C 1
ATOM 2051 O O . ILE A 1 251 ? 6.151 8.743 13.805 1.00 96.62 251 ILE A O 1
ATOM 2055 N N . ASN A 1 252 ? 7.199 8.633 11.820 1.00 96.62 252 ASN A N 1
ATOM 2056 C CA . ASN A 1 252 ? 6.703 7.293 11.513 1.00 96.62 252 ASN A CA 1
ATOM 2057 C C . ASN A 1 252 ? 7.121 6.268 12.577 1.00 96.62 252 ASN A C 1
ATOM 2059 O O . ASN A 1 252 ? 6.287 5.508 13.076 1.00 96.62 252 ASN A O 1
ATOM 2063 N N . LYS A 1 253 ? 8.404 6.277 12.962 1.00 95.31 253 LYS A N 1
ATOM 2064 C CA . LYS A 1 253 ? 8.955 5.371 13.977 1.00 95.31 253 LYS A CA 1
ATOM 2065 C C . LYS A 1 253 ? 8.249 5.518 15.323 1.00 95.31 253 LYS A C 1
ATOM 2067 O O . LYS A 1 253 ? 8.053 4.521 16.009 1.00 95.31 253 LYS A O 1
ATOM 2072 N N . TYR A 1 254 ? 7.879 6.738 15.705 1.00 96.19 254 TYR A N 1
ATOM 2073 C CA . TYR A 1 254 ? 7.254 6.986 17.001 1.00 96.19 254 TYR A CA 1
ATOM 2074 C C . TYR A 1 254 ? 5.747 6.684 17.010 1.00 96.19 254 TYR A C 1
ATOM 2076 O O . TYR A 1 254 ? 5.222 6.196 18.011 1.00 96.19 254 TYR A O 1
ATOM 2084 N N . PHE A 1 255 ? 5.034 6.977 15.917 1.00 96.62 255 PHE A N 1
ATOM 2085 C CA . PHE A 1 255 ? 3.568 6.990 15.930 1.00 96.62 255 PHE A CA 1
ATOM 2086 C C . PHE A 1 255 ? 2.889 5.879 15.133 1.00 96.62 255 PHE A C 1
ATOM 2088 O O . PHE A 1 255 ? 1.818 5.438 15.549 1.00 96.62 255 PHE A O 1
ATOM 2095 N N . THR A 1 256 ? 3.445 5.460 13.994 1.00 95.50 256 THR A N 1
ATOM 2096 C CA . THR A 1 256 ? 2.679 4.710 12.978 1.00 95.50 256 THR A CA 1
ATOM 2097 C C . THR A 1 256 ? 3.309 3.390 12.551 1.00 95.50 256 THR A C 1
ATOM 2099 O O . THR A 1 256 ? 2.607 2.568 11.960 1.00 95.50 256 THR A O 1
ATOM 2102 N N . VAL A 1 257 ? 4.589 3.147 12.857 1.00 94.38 257 VAL A N 1
ATOM 2103 C CA . VAL A 1 257 ? 5.322 1.951 12.401 1.00 94.38 257 VAL A CA 1
ATOM 2104 C C . VAL A 1 257 ? 4.669 0.640 12.851 1.00 94.38 257 VAL A C 1
ATOM 2106 O O . VAL A 1 257 ? 4.568 -0.302 12.068 1.00 94.38 257 VAL A O 1
ATOM 2109 N N . HIS A 1 258 ? 4.153 0.592 14.080 1.00 95.19 258 HIS A N 1
ATOM 2110 C CA . HIS A 1 258 ? 3.528 -0.611 14.631 1.00 95.19 258 HIS A CA 1
ATOM 2111 C C . HIS A 1 258 ? 2.146 -0.889 14.038 1.00 95.19 258 HIS A C 1
ATOM 2113 O O . HIS A 1 258 ? 1.690 -2.022 14.080 1.00 95.19 258 HIS A O 1
ATOM 2119 N N . ASP A 1 259 ? 1.494 0.100 13.433 1.00 94.75 259 ASP A N 1
ATOM 2120 C CA . ASP A 1 259 ? 0.115 -0.015 12.953 1.00 94.75 259 ASP A CA 1
ATOM 2121 C C . ASP A 1 259 ? -0.008 -0.150 11.431 1.00 94.75 259 ASP A C 1
ATOM 2123 O O . ASP A 1 259 ? -1.091 -0.433 10.924 1.00 94.75 259 ASP A O 1
ATOM 2127 N N . ASN A 1 260 ? 1.088 0.052 10.695 1.00 91.56 260 ASN A N 1
ATOM 2128 C CA . ASN A 1 260 ? 1.107 0.049 9.227 1.00 91.56 260 ASN A CA 1
ATOM 2129 C C . ASN A 1 260 ? 2.101 -0.976 8.651 1.00 91.56 260 ASN A C 1
ATOM 2131 O O . ASN A 1 260 ? 2.542 -0.867 7.509 1.00 91.56 260 ASN A O 1
ATOM 2135 N N . HIS A 1 261 ? 2.455 -1.983 9.450 1.00 85.12 261 HIS A N 1
ATOM 2136 C CA . HIS A 1 261 ? 3.223 -3.148 9.020 1.00 85.12 261 HIS A CA 1
ATOM 2137 C C . HIS A 1 261 ? 2.352 -4.108 8.179 1.00 85.12 261 HIS A C 1
ATOM 2139 O O . HIS A 1 261 ? 1.156 -3.899 7.973 1.00 85.12 261 HIS A O 1
ATOM 2145 N N . ARG A 1 262 ? 2.940 -5.205 7.685 1.00 85.31 262 ARG A N 1
ATOM 2146 C CA . ARG A 1 262 ? 2.184 -6.245 6.965 1.00 85.31 262 ARG A CA 1
ATOM 2147 C C . ARG A 1 262 ? 1.186 -6.937 7.900 1.00 85.31 262 ARG A C 1
ATOM 2149 O O . ARG A 1 262 ? 1.591 -7.648 8.814 1.00 85.31 262 ARG A O 1
ATOM 2156 N N . HIS A 1 263 ? -0.107 -6.818 7.611 1.00 90.94 263 HIS A N 1
ATOM 2157 C CA . HIS A 1 263 ? -1.205 -7.329 8.443 1.00 90.94 263 HIS A CA 1
ATOM 2158 C C . HIS A 1 263 ? -1.445 -8.844 8.297 1.00 90.94 263 HIS A C 1
ATOM 2160 O O . HIS A 1 263 ? -2.569 -9.293 8.088 1.00 90.94 263 HIS A O 1
ATOM 2166 N N . LEU A 1 264 ? -0.386 -9.652 8.423 1.00 89.38 264 LEU A N 1
ATOM 2167 C CA . LEU A 1 264 ? -0.423 -11.098 8.171 1.00 89.38 264 LEU A CA 1
ATOM 2168 C C . LEU A 1 264 ? -1.448 -11.843 9.036 1.00 89.38 264 LEU A C 1
ATOM 2170 O O . LEU A 1 264 ? -2.020 -12.817 8.562 1.00 89.38 264 LEU A O 1
ATOM 2174 N N . ALA A 1 265 ? -1.708 -11.368 10.256 1.00 92.50 265 ALA A N 1
ATOM 2175 C CA . ALA A 1 265 ? -2.717 -11.940 11.149 1.00 92.50 265 ALA A CA 1
ATOM 2176 C C . ALA A 1 265 ? -4.135 -11.896 10.545 1.00 92.50 265 ALA A C 1
ATOM 2178 O O . ALA A 1 265 ? -4.918 -12.823 10.709 1.00 92.50 265 ALA A O 1
ATOM 2179 N N . LEU A 1 266 ? -4.459 -10.858 9.764 1.00 94.25 266 LEU A N 1
ATOM 2180 C CA . LEU A 1 266 ? -5.777 -10.705 9.138 1.00 94.25 266 LEU A CA 1
ATOM 2181 C C . LEU A 1 266 ? -5.985 -11.631 7.928 1.00 94.25 266 LEU A C 1
ATOM 2183 O O . LEU A 1 266 ? -7.095 -11.711 7.406 1.00 94.25 266 LEU A O 1
ATOM 2187 N N . ARG A 1 267 ? -4.949 -12.354 7.475 1.00 89.88 267 ARG A N 1
ATOM 2188 C CA . ARG A 1 267 ? -5.034 -13.298 6.347 1.00 89.88 267 ARG A CA 1
ATOM 2189 C C . ARG A 1 267 ? -6.077 -14.392 6.571 1.00 89.88 267 ARG A C 1
ATOM 2191 O O . ARG A 1 267 ? -6.685 -14.831 5.585 1.00 89.88 267 ARG A O 1
ATOM 2198 N N . ASP A 1 268 ? -6.240 -14.807 7.825 1.00 87.25 268 ASP A N 1
ATOM 2199 C CA . ASP A 1 268 ? -7.099 -15.917 8.237 1.00 87.25 268 ASP A CA 1
ATOM 2200 C C . ASP A 1 268 ? -8.585 -15.544 8.209 1.00 87.25 268 ASP A C 1
ATOM 2202 O O . ASP A 1 268 ? -9.423 -16.401 7.942 1.00 87.25 268 ASP A O 1
ATOM 2206 N N . ALA A 1 269 ? -8.912 -14.259 8.376 1.00 94.06 269 ALA A N 1
ATOM 2207 C CA . ALA A 1 269 ? -10.270 -13.742 8.250 1.00 94.06 269 ALA A CA 1
ATOM 2208 C C . ALA A 1 269 ? -10.648 -13.590 6.766 1.00 94.06 269 ALA A C 1
ATOM 2210 O O . ALA A 1 269 ? -10.514 -12.524 6.159 1.00 94.06 269 ALA A O 1
ATOM 2211 N N . LYS A 1 270 ? -11.103 -14.689 6.153 1.00 92.19 270 LYS A N 1
ATOM 2212 C CA . LYS A 1 270 ? -11.357 -14.774 4.701 1.00 92.19 270 LYS A CA 1
ATOM 2213 C C . LYS A 1 270 ? -12.403 -13.773 4.219 1.00 92.19 270 LYS A C 1
ATOM 2215 O O . LYS A 1 270 ? -12.271 -13.243 3.117 1.00 92.19 270 LYS A O 1
ATOM 2220 N N . CYS A 1 271 ? -13.406 -13.490 5.048 1.00 94.19 271 CYS A N 1
ATOM 2221 C CA . CYS A 1 271 ? -14.477 -12.547 4.742 1.00 94.19 271 CYS A CA 1
ATOM 2222 C C . CYS A 1 271 ? -13.956 -11.143 4.391 1.00 94.19 271 CYS A C 1
ATOM 2224 O O . CYS A 1 271 ? -14.556 -10.489 3.543 1.00 94.19 271 CYS A O 1
ATOM 2226 N N . LEU A 1 272 ? -12.802 -10.715 4.925 1.00 94.44 272 LEU A N 1
ATOM 2227 C CA . LEU A 1 272 ? -12.215 -9.390 4.673 1.00 94.44 272 LEU A CA 1
ATOM 2228 C C . LEU A 1 272 ? -11.788 -9.158 3.213 1.00 94.44 272 LEU A C 1
ATOM 2230 O O . LEU A 1 272 ? -11.449 -8.041 2.840 1.00 94.44 272 LEU A O 1
ATOM 2234 N N . LYS A 1 273 ? -11.798 -10.205 2.384 1.00 91.69 273 LYS A N 1
ATOM 2235 C CA . LYS A 1 273 ? -11.381 -10.181 0.972 1.00 91.69 273 LYS A CA 1
ATOM 2236 C C . LYS A 1 273 ? -12.568 -10.138 0.005 1.00 91.69 273 LYS A C 1
ATOM 2238 O O . LYS A 1 273 ? -12.378 -10.153 -1.210 1.00 91.69 273 LYS A O 1
ATOM 2243 N N . SER A 1 274 ? -13.789 -10.155 0.546 1.00 91.25 274 SER A N 1
ATOM 2244 C CA . SER A 1 274 ? -15.019 -10.388 -0.216 1.00 91.25 274 SER A CA 1
ATOM 2245 C C . SER A 1 274 ? -15.647 -9.132 -0.809 1.00 91.25 274 SER A C 1
ATOM 2247 O O . SER A 1 274 ? -16.307 -9.241 -1.835 1.00 91.25 274 SER A O 1
ATOM 2249 N N . VAL A 1 275 ? -15.441 -7.961 -0.197 1.00 93.38 275 VAL A N 1
ATOM 2250 C CA . VAL A 1 275 ? -15.985 -6.676 -0.660 1.00 93.38 275 VAL A CA 1
ATOM 2251 C C . VAL A 1 275 ? -15.021 -5.531 -0.376 1.00 93.38 275 VAL A C 1
ATOM 2253 O O . VAL A 1 275 ? -14.208 -5.594 0.548 1.00 93.38 275 VAL A O 1
ATOM 2256 N N . GLN A 1 276 ? -15.149 -4.466 -1.164 1.00 93.62 276 GLN A N 1
ATOM 2257 C CA . GLN A 1 276 ? -14.330 -3.260 -1.064 1.00 93.62 276 GLN A CA 1
ATOM 2258 C C . GLN A 1 276 ? -14.487 -2.537 0.287 1.00 93.62 276 GLN A C 1
ATOM 2260 O O . GLN A 1 276 ? -13.525 -1.964 0.795 1.00 93.62 276 GLN A O 1
ATOM 2265 N N . ASP A 1 277 ? -15.659 -2.610 0.921 1.00 94.94 277 ASP A N 1
ATOM 2266 C CA . ASP A 1 277 ? -15.940 -1.955 2.209 1.00 94.94 277 ASP A CA 1
ATOM 2267 C C . ASP A 1 277 ? -15.014 -2.423 3.345 1.00 94.94 277 ASP A C 1
ATOM 2269 O O . ASP A 1 277 ? -14.867 -1.748 4.365 1.00 94.94 277 ASP A O 1
ATOM 2273 N N . PHE A 1 278 ? -14.365 -3.579 3.182 1.00 95.25 278 PHE A N 1
ATOM 2274 C CA . PHE A 1 278 ? -13.484 -4.170 4.190 1.00 95.25 278 PHE A CA 1
ATOM 2275 C C . PHE A 1 278 ? -12.016 -3.779 4.032 1.00 95.25 278 PHE A C 1
ATOM 2277 O O . PHE A 1 278 ? -11.182 -4.215 4.834 1.00 95.25 278 PHE A O 1
ATOM 2284 N N . LEU A 1 279 ? -11.689 -2.934 3.046 1.00 94.50 279 LEU A N 1
ATOM 2285 C CA . LEU A 1 279 ? -10.345 -2.400 2.868 1.00 94.50 279 LEU A CA 1
ATOM 2286 C C . LEU A 1 279 ? -9.843 -1.743 4.159 1.00 94.50 279 LEU A C 1
ATOM 2288 O O . LEU A 1 279 ? -10.518 -0.939 4.798 1.00 94.50 279 LEU A O 1
ATOM 2292 N N . LEU A 1 280 ? -8.625 -2.108 4.547 1.00 94.56 280 LEU A N 1
ATOM 2293 C CA . LEU A 1 280 ? -8.041 -1.713 5.821 1.00 94.56 280 LEU A CA 1
ATOM 2294 C C . LEU A 1 280 ? -7.488 -0.277 5.732 1.00 94.56 280 LEU A C 1
ATOM 2296 O O . LEU A 1 280 ? -6.642 -0.020 4.870 1.00 94.56 280 LEU A O 1
ATOM 2300 N N . PRO A 1 281 ? -7.885 0.662 6.611 1.00 95.00 281 PRO A N 1
ATOM 2301 C CA . PRO A 1 281 ? -7.373 2.032 6.582 1.00 95.00 281 PRO A CA 1
ATOM 2302 C C . PRO A 1 281 ? -5.924 2.138 7.081 1.00 95.00 281 PRO A C 1
ATOM 2304 O O . PRO A 1 281 ? -5.275 1.138 7.408 1.00 95.00 281 PRO A O 1
ATOM 2307 N N . LEU A 1 282 ? -5.400 3.370 7.099 1.00 94.62 282 LEU A N 1
ATOM 2308 C CA . LEU A 1 282 ? -4.122 3.692 7.737 1.00 94.62 282 LEU A CA 1
ATOM 2309 C C . LEU A 1 282 ? -4.268 3.676 9.255 1.00 94.62 282 LEU A C 1
ATOM 2311 O O . LEU A 1 282 ? -5.194 4.259 9.826 1.00 94.62 282 LEU A O 1
ATOM 2315 N N . GLY A 1 283 ? -3.334 2.997 9.904 1.00 94.44 283 GLY A N 1
ATOM 2316 C CA . GLY A 1 283 ? -3.298 2.890 11.348 1.00 94.44 283 GLY A CA 1
ATOM 2317 C C . GLY A 1 283 ? -2.747 4.157 12.008 1.00 94.44 283 GLY A C 1
ATOM 2318 O O . GLY A 1 283 ? -1.986 4.891 11.369 1.00 94.44 283 GLY A O 1
ATOM 2319 N N . PRO A 1 284 ? -3.102 4.426 13.278 1.00 96.31 284 PRO A N 1
ATOM 2320 C CA . PRO A 1 284 ? -3.881 3.573 14.193 1.00 96.31 284 PRO A CA 1
ATOM 2321 C C . PRO A 1 284 ? -5.417 3.767 14.152 1.00 96.31 284 PRO A C 1
ATOM 2323 O O . PRO A 1 284 ? -6.117 3.342 15.072 1.00 96.31 284 PRO A O 1
ATOM 2326 N N . PHE A 1 285 ? -5.975 4.431 13.136 1.00 96.75 285 PHE A N 1
ATOM 2327 C CA . PHE A 1 285 ? -7.364 4.926 13.137 1.00 96.75 285 PHE A CA 1
ATOM 2328 C C . PHE A 1 285 ? -8.396 3.887 12.658 1.00 96.75 285 PHE A C 1
ATOM 2330 O O . PHE A 1 285 ? -9.104 4.095 11.676 1.00 96.75 285 PHE A O 1
ATOM 2337 N N . PHE A 1 286 ? -8.478 2.737 13.333 1.00 97.81 286 PHE A N 1
ATOM 2338 C CA . PHE A 1 286 ? -9.318 1.610 12.887 1.00 97.81 286 PHE A CA 1
ATOM 2339 C C . PHE A 1 286 ? -10.720 1.573 13.509 1.00 97.81 286 PHE A C 1
ATOM 2341 O O . PHE A 1 286 ? -11.432 0.585 13.340 1.00 97.81 286 PHE A O 1
ATOM 2348 N N . ASP A 1 287 ? -11.142 2.621 14.222 1.00 97.88 287 ASP A N 1
ATOM 2349 C CA . ASP A 1 287 ? -12.466 2.665 14.848 1.00 97.88 287 ASP A CA 1
ATOM 2350 C C . ASP A 1 287 ? -13.606 2.487 13.830 1.00 97.88 287 ASP A C 1
ATOM 2352 O O . ASP A 1 287 ? -14.393 1.548 13.930 1.00 97.88 287 ASP A O 1
ATOM 2356 N N . TYR A 1 288 ? -13.660 3.351 12.811 1.00 97.38 288 TYR A N 1
ATOM 2357 C CA . TYR A 1 288 ? -14.712 3.306 11.790 1.00 97.38 288 TYR A CA 1
ATOM 2358 C C . TYR A 1 288 ? -14.694 2.004 10.984 1.00 97.38 288 TYR A C 1
ATOM 2360 O O . TYR A 1 288 ? -15.746 1.475 10.634 1.00 97.38 288 TYR A O 1
ATOM 2368 N N . TRP A 1 289 ? -13.508 1.451 10.726 1.00 97.88 289 TRP A N 1
ATOM 2369 C CA . TRP A 1 289 ? -13.370 0.157 10.058 1.00 97.88 289 TRP A CA 1
ATOM 2370 C C . TRP A 1 289 ? -13.917 -0.983 10.926 1.00 97.88 289 TRP A C 1
ATOM 2372 O O . TRP A 1 289 ? -14.711 -1.787 10.448 1.00 97.88 289 TRP A O 1
ATOM 2382 N N . GLY A 1 290 ? -13.591 -1.011 12.223 1.00 98.06 290 GLY A N 1
ATOM 2383 C CA . GLY A 1 290 ? -14.156 -1.991 13.154 1.00 98.06 290 GLY A CA 1
ATOM 2384 C C . GLY A 1 290 ? -15.677 -1.871 13.301 1.00 98.06 290 GLY A C 1
ATOM 2385 O O . GLY A 1 290 ? -16.368 -2.882 13.388 1.00 98.06 290 GLY A O 1
ATOM 2386 N N . GLU A 1 291 ? -16.217 -0.650 13.288 1.00 97.81 291 GLU A N 1
ATOM 2387 C CA . GLU A 1 291 ? -17.665 -0.416 13.269 1.00 97.81 291 GLU A CA 1
ATOM 2388 C C . GLU A 1 291 ? -18.318 -0.912 11.973 1.00 97.81 291 GLU A C 1
ATOM 2390 O O . GLU A 1 291 ? -19.344 -1.591 12.036 1.00 97.81 291 GLU A O 1
ATOM 2395 N N . THR A 1 292 ? -17.703 -0.616 10.824 1.00 97.81 292 THR A N 1
ATOM 2396 C CA . THR A 1 292 ? -18.156 -1.079 9.506 1.00 97.81 292 THR A CA 1
ATOM 2397 C C . THR A 1 292 ? -18.261 -2.597 9.505 1.00 97.81 292 THR A C 1
ATOM 2399 O O . THR A 1 292 ? -19.338 -3.132 9.267 1.00 97.81 292 THR A O 1
ATOM 2402 N N . LEU A 1 293 ? -17.191 -3.297 9.893 1.00 97.81 293 LEU A N 1
ATOM 2403 C CA . LEU A 1 293 ? -17.178 -4.759 9.963 1.00 97.81 293 LEU A CA 1
ATOM 2404 C C . LEU A 1 293 ? -18.230 -5.327 10.920 1.00 97.81 293 LEU A C 1
ATOM 2406 O O . LEU A 1 293 ? -18.874 -6.321 10.600 1.00 97.81 293 LEU A O 1
ATOM 2410 N N . ALA A 1 294 ? -18.428 -4.707 12.084 1.00 97.06 294 ALA A N 1
ATOM 2411 C CA . ALA A 1 294 ? -19.382 -5.195 13.076 1.00 97.06 294 ALA A CA 1
ATOM 2412 C C . ALA A 1 294 ? -20.852 -5.056 12.637 1.00 97.06 294 ALA A C 1
ATOM 2414 O O . ALA A 1 294 ? -21.697 -5.809 13.120 1.00 97.06 294 ALA A O 1
ATOM 2415 N N . LYS A 1 295 ? -21.160 -4.092 11.759 1.00 96.50 295 LYS A N 1
ATOM 2416 C CA . LYS A 1 295 ? -22.523 -3.800 11.281 1.00 96.50 295 LYS A CA 1
ATOM 2417 C C . LYS A 1 295 ? -22.823 -4.330 9.884 1.00 96.50 295 LYS A C 1
ATOM 2419 O O . LYS A 1 295 ? -23.987 -4.332 9.488 1.00 96.50 295 LYS A O 1
ATOM 2424 N N . HIS A 1 296 ? -21.803 -4.709 9.122 1.00 97.81 296 HIS A N 1
ATOM 2425 C CA . HIS A 1 296 ? -21.975 -4.980 7.705 1.00 97.81 296 HIS A CA 1
ATOM 2426 C C . HIS A 1 296 ? -22.897 -6.192 7.465 1.00 97.81 296 HIS A C 1
ATOM 2428 O O . HIS A 1 296 ? -22.656 -7.257 8.034 1.00 97.81 296 HIS A O 1
ATOM 2434 N N . PRO A 1 297 ? -23.910 -6.094 6.582 1.00 96.25 297 PRO A N 1
ATOM 2435 C CA . PRO A 1 297 ? -24.910 -7.152 6.389 1.00 96.25 297 PRO A CA 1
ATOM 2436 C C . PRO A 1 297 ? -24.334 -8.466 5.840 1.00 96.25 297 PRO A C 1
ATOM 2438 O O . PRO A 1 297 ? -24.916 -9.528 6.047 1.00 96.25 297 PRO A O 1
ATOM 2441 N N . LEU A 1 298 ? -23.188 -8.411 5.152 1.00 96.25 298 LEU A N 1
ATOM 2442 C CA . LEU A 1 298 ? -22.491 -9.607 4.657 1.00 96.25 298 LEU A CA 1
ATOM 2443 C C . LEU A 1 298 ? -21.658 -10.335 5.727 1.00 96.25 298 LEU A C 1
ATOM 2445 O O . LEU A 1 298 ? -21.234 -11.461 5.481 1.00 96.25 298 LEU A O 1
ATOM 2449 N N . ILE A 1 299 ? -21.413 -9.722 6.890 1.00 96.75 299 ILE A N 1
ATOM 2450 C CA . ILE A 1 299 ? -20.619 -10.321 7.968 1.00 96.75 299 ILE A CA 1
ATOM 2451 C C . ILE A 1 299 ? -21.535 -11.145 8.874 1.00 96.75 299 ILE A C 1
ATOM 2453 O O . ILE A 1 299 ? -22.418 -10.623 9.556 1.00 96.75 299 ILE A O 1
ATOM 2457 N N . LYS A 1 300 ? -21.316 -12.461 8.907 1.00 95.81 300 LYS A N 1
ATOM 2458 C CA . LYS A 1 300 ? -22.047 -13.384 9.783 1.00 95.81 300 LYS A CA 1
ATOM 2459 C C . LYS A 1 300 ? -21.352 -13.495 11.135 1.00 95.81 300 LYS A C 1
ATOM 2461 O O . LYS A 1 300 ? -20.190 -13.144 11.307 1.00 95.81 300 LYS A O 1
ATOM 2466 N N . GLN A 1 301 ? -22.035 -14.083 12.116 1.00 94.25 301 GLN A N 1
ATOM 2467 C CA . GLN A 1 301 ? -21.466 -14.245 13.458 1.00 94.25 301 GLN A CA 1
ATOM 2468 C C . GLN A 1 301 ? -20.131 -15.016 13.465 1.00 94.25 301 GLN A C 1
ATOM 2470 O O . GLN A 1 301 ? -19.249 -14.692 14.256 1.00 94.25 301 GLN A O 1
ATOM 2475 N N . ASN A 1 302 ? -19.972 -16.027 12.605 1.00 95.56 302 ASN A N 1
ATOM 2476 C CA . ASN A 1 302 ? -18.713 -16.772 12.510 1.00 95.56 302 ASN A CA 1
ATOM 2477 C C . ASN A 1 302 ? -17.588 -15.914 11.910 1.00 95.56 302 ASN A C 1
ATOM 2479 O O . ASN A 1 302 ? -16.474 -15.964 12.420 1.00 95.56 302 ASN A O 1
ATOM 2483 N N . ASP A 1 303 ? -17.897 -15.061 10.930 1.00 97.31 303 ASP A N 1
ATOM 2484 C CA . ASP A 1 303 ? -16.940 -14.105 10.360 1.00 97.31 303 ASP A CA 1
ATOM 2485 C C . ASP A 1 303 ? -16.443 -13.119 11.429 1.00 97.31 303 ASP A C 1
ATOM 2487 O O . ASP A 1 303 ? -15.250 -12.845 11.518 1.00 97.31 303 ASP A O 1
ATOM 2491 N N . ILE A 1 304 ? -17.335 -12.644 12.310 1.00 97.38 304 ILE A N 1
ATOM 2492 C CA . ILE A 1 304 ? -16.959 -11.789 13.452 1.00 97.38 304 ILE A CA 1
ATOM 2493 C C . ILE A 1 304 ? -15.955 -12.506 14.362 1.00 97.38 304 ILE A C 1
ATOM 2495 O O . ILE A 1 304 ? -14.987 -11.896 14.810 1.00 97.38 304 ILE A O 1
ATOM 2499 N N . VAL A 1 305 ? -16.170 -13.794 14.644 1.00 96.94 305 VAL A N 1
ATOM 2500 C CA . VAL A 1 305 ? -15.253 -14.587 15.477 1.00 96.94 305 VAL A CA 1
ATOM 2501 C C . VAL A 1 305 ? -13.887 -14.733 14.802 1.00 96.94 305 VAL A C 1
ATOM 2503 O O . VAL A 1 305 ? -12.871 -14.558 15.473 1.00 96.94 305 VAL A O 1
ATOM 2506 N N . GLU A 1 306 ? -13.841 -15.007 13.495 1.00 97.25 306 GLU A N 1
ATOM 2507 C CA . GLU A 1 306 ? -12.588 -15.080 12.727 1.00 97.25 306 GLU A CA 1
ATOM 2508 C C . GLU A 1 306 ? -11.830 -13.748 12.747 1.00 97.25 306 GLU A C 1
ATOM 2510 O O . GLU A 1 306 ? -10.645 -13.723 13.082 1.00 97.25 306 GLU A O 1
ATOM 2515 N N . ILE A 1 307 ? -12.519 -12.633 12.479 1.00 98.06 307 ILE A N 1
ATOM 2516 C CA . ILE A 1 307 ? -11.928 -11.289 12.513 1.00 98.06 307 ILE A CA 1
ATOM 2517 C C . ILE A 1 307 ? -11.382 -10.973 13.909 1.00 98.06 307 ILE A C 1
ATOM 2519 O O . ILE A 1 307 ? -10.251 -10.512 14.041 1.00 98.06 307 ILE A O 1
ATOM 2523 N N . VAL A 1 308 ? -12.159 -11.225 14.966 1.00 98.00 308 VAL A N 1
ATOM 2524 C CA . VAL A 1 308 ? -11.737 -10.933 16.343 1.00 98.00 308 VAL A CA 1
ATOM 2525 C C . VAL A 1 308 ? -10.528 -11.777 16.744 1.00 98.00 308 VAL A C 1
ATOM 2527 O O . VAL A 1 308 ? -9.598 -11.232 17.333 1.00 98.00 308 VAL A O 1
ATOM 2530 N N . ASN A 1 309 ? -10.492 -13.067 16.399 1.00 97.81 309 ASN A N 1
ATOM 2531 C CA . ASN A 1 309 ? -9.313 -13.905 16.640 1.00 97.81 309 ASN A CA 1
ATOM 2532 C C . ASN A 1 309 ? -8.082 -13.372 15.890 1.00 97.81 309 ASN A C 1
ATOM 2534 O O . ASN A 1 309 ? -7.023 -13.237 16.494 1.00 97.81 309 ASN A O 1
ATOM 2538 N N . ALA A 1 310 ? -8.231 -12.990 14.618 1.00 97.31 310 ALA A N 1
ATOM 2539 C CA . ALA A 1 310 ? -7.147 -12.418 13.820 1.00 97.31 310 ALA A CA 1
ATOM 2540 C C . ALA A 1 310 ? -6.615 -11.089 14.396 1.00 97.31 310 ALA A C 1
ATOM 2542 O O . ALA A 1 310 ? -5.408 -10.843 14.421 1.00 97.31 310 ALA A O 1
ATOM 2543 N N . LEU A 1 311 ? -7.501 -10.227 14.903 1.00 97.62 311 LEU A N 1
ATOM 2544 C CA . LEU A 1 311 ? -7.107 -8.993 15.588 1.00 97.62 311 LEU A CA 1
ATOM 2545 C C . LEU A 1 311 ? -6.369 -9.283 16.904 1.00 97.62 311 LEU A C 1
ATOM 2547 O O . LEU A 1 311 ? -5.384 -8.616 17.210 1.00 97.62 311 LEU A O 1
ATOM 2551 N N . LEU A 1 312 ? -6.809 -10.280 17.676 1.00 97.38 312 LEU A N 1
ATOM 2552 C CA . LEU A 1 312 ? -6.143 -10.666 18.923 1.00 97.38 312 LEU A CA 1
ATOM 2553 C C . LEU A 1 312 ? -4.756 -11.276 18.672 1.00 97.38 312 LEU A C 1
ATOM 2555 O O . LEU A 1 312 ? -3.808 -10.874 19.342 1.00 97.38 312 LEU A O 1
ATOM 2559 N N . ASP A 1 313 ? -4.612 -12.157 17.678 1.00 96.62 313 ASP A N 1
ATOM 2560 C CA . ASP A 1 313 ? -3.312 -12.689 17.240 1.00 96.62 313 ASP A CA 1
ATOM 2561 C C . ASP A 1 313 ? -2.354 -11.560 16.829 1.00 96.62 313 ASP A C 1
ATOM 2563 O O . ASP A 1 313 ? -1.194 -11.524 17.238 1.00 96.62 313 ASP A O 1
ATOM 2567 N N . GLY A 1 314 ? -2.843 -10.562 16.090 1.00 95.44 314 GLY A N 1
ATOM 2568 C CA . GLY A 1 314 ? -2.026 -9.403 15.749 1.00 95.44 314 GLY A CA 1
ATOM 2569 C C . GLY A 1 314 ? -1.609 -8.551 16.948 1.00 95.44 314 GLY A C 1
ATOM 2570 O O . GLY A 1 314 ? -0.489 -8.043 16.973 1.00 95.44 314 GLY A O 1
ATOM 2571 N N . CYS A 1 315 ? -2.482 -8.383 17.945 1.00 95.94 315 CYS A N 1
ATOM 2572 C CA . CYS A 1 315 ? -2.131 -7.705 19.196 1.00 95.94 315 CYS A CA 1
ATOM 2573 C C . CYS A 1 315 ? -1.099 -8.491 20.019 1.00 95.94 315 CYS A C 1
ATOM 2575 O O . CYS A 1 315 ? -0.292 -7.883 20.712 1.00 95.94 315 CYS A O 1
ATOM 2577 N N . GLU A 1 316 ? -1.104 -9.824 19.954 1.00 95.00 316 GLU A N 1
ATOM 2578 C CA . GLU A 1 316 ? -0.084 -10.658 20.607 1.00 95.00 316 GLU A CA 1
ATOM 2579 C C . GLU A 1 316 ? 1.284 -10.502 19.953 1.00 95.00 316 GLU A C 1
ATOM 2581 O O . GLU A 1 316 ? 2.294 -10.384 20.646 1.00 95.00 316 GLU A O 1
ATOM 2586 N N . ARG A 1 317 ? 1.320 -10.494 18.617 1.00 94.06 317 ARG A N 1
ATOM 2587 C CA . ARG A 1 317 ? 2.572 -10.409 17.856 1.00 94.06 317 ARG A CA 1
ATOM 2588 C C . ARG A 1 317 ? 3.222 -9.034 17.948 1.00 94.06 317 ARG A C 1
ATOM 2590 O O . ARG A 1 317 ? 4.445 -8.947 17.900 1.00 94.06 317 ARG A O 1
ATOM 2597 N N . ILE A 1 318 ? 2.417 -7.973 18.036 1.00 94.38 318 ILE A N 1
ATOM 2598 C CA . ILE A 1 318 ? 2.884 -6.583 18.114 1.00 94.38 318 ILE A CA 1
ATOM 2599 C C . ILE A 1 318 ? 2.086 -5.868 19.213 1.00 94.38 318 ILE A C 1
ATOM 2601 O O . ILE A 1 318 ? 1.065 -5.244 18.928 1.00 94.38 318 ILE A O 1
ATOM 2605 N N . PRO A 1 319 ? 2.516 -5.956 20.480 1.00 92.69 319 PRO A N 1
ATOM 2606 C CA . PRO A 1 319 ? 1.787 -5.372 21.608 1.00 92.69 319 PRO A CA 1
ATOM 2607 C C . PRO A 1 319 ? 1.622 -3.845 21.546 1.00 92.69 319 PRO A C 1
ATOM 2609 O O . PRO A 1 319 ? 0.681 -3.301 22.122 1.00 92.69 319 PRO A O 1
ATOM 2612 N N . GLU A 1 320 ? 2.522 -3.139 20.859 1.00 93.25 320 GLU A N 1
ATOM 2613 C CA . GLU A 1 320 ? 2.538 -1.674 20.776 1.00 93.25 320 GLU A CA 1
ATOM 2614 C C . GLU A 1 320 ? 1.533 -1.095 19.769 1.00 93.25 320 GLU A C 1
ATOM 2616 O O . GLU A 1 320 ? 1.285 0.116 19.780 1.00 93.25 320 GLU A O 1
ATOM 2621 N N . GLN A 1 321 ? 0.952 -1.925 18.897 1.00 94.38 321 GLN A N 1
ATOM 2622 C CA . GLN A 1 321 ? -0.004 -1.455 17.897 1.00 94.38 321 GLN A CA 1
ATOM 2623 C C . GLN A 1 321 ? -1.354 -1.105 18.530 1.00 94.38 321 GLN A C 1
ATOM 2625 O O . GLN A 1 321 ? -1.899 -1.800 19.392 1.00 94.38 321 GLN A O 1
ATOM 2630 N N . LYS A 1 322 ? -1.913 0.019 18.098 1.00 95.88 322 LYS A N 1
ATOM 2631 C CA . LYS A 1 322 ? -3.135 0.597 18.666 1.00 95.88 322 LYS A CA 1
ATOM 2632 C C . LYS A 1 322 ? -4.344 0.301 17.792 1.00 95.88 322 LYS A C 1
ATOM 2634 O O . LYS A 1 322 ? -5.443 0.154 18.319 1.00 95.88 322 LYS A O 1
ATOM 2639 N N . GLY A 1 323 ? -4.149 0.182 16.484 1.00 97.25 323 GLY A N 1
ATOM 2640 C CA . GLY A 1 323 ? -5.171 0.005 15.468 1.00 97.25 323 GLY A CA 1
ATOM 2641 C C . GLY A 1 323 ? -6.067 -1.187 15.758 1.00 97.25 323 GLY A C 1
ATOM 2642 O O . GLY A 1 323 ? -7.278 -1.017 15.873 1.00 97.25 323 GLY A O 1
ATOM 2643 N N . TYR A 1 324 ? -5.524 -2.388 15.960 1.00 97.56 324 TYR A N 1
ATOM 2644 C CA . TYR A 1 324 ? -6.388 -3.547 16.222 1.00 97.56 324 TYR A CA 1
ATOM 2645 C C . TYR A 1 324 ? -7.144 -3.407 17.543 1.00 97.56 324 TYR A C 1
ATOM 2647 O O . TYR A 1 324 ? -8.320 -3.756 17.611 1.00 97.56 324 TYR A O 1
ATOM 2655 N N . SER A 1 325 ? -6.536 -2.796 18.562 1.00 96.75 325 SER A N 1
ATOM 2656 C CA . SER A 1 325 ? -7.231 -2.468 19.811 1.00 96.75 325 SER A CA 1
ATOM 2657 C C . SER A 1 325 ? -8.386 -1.478 19.590 1.00 96.75 325 SER A C 1
ATOM 2659 O O . SER A 1 325 ? -9.450 -1.636 20.191 1.00 96.75 325 SER A O 1
ATOM 2661 N N . ARG A 1 326 ? -8.232 -0.492 18.690 1.00 98.06 326 ARG A N 1
ATOM 2662 C CA . ARG A 1 326 ? -9.312 0.427 18.275 1.00 98.06 326 ARG A CA 1
ATOM 2663 C C . ARG A 1 326 ? -10.429 -0.288 17.506 1.00 98.06 326 ARG A C 1
ATOM 2665 O O . ARG A 1 326 ? -11.610 -0.032 17.755 1.00 98.06 326 ARG A O 1
ATOM 2672 N N . ALA A 1 327 ? -10.082 -1.226 16.625 1.00 98.38 327 ALA A N 1
ATOM 2673 C CA . ALA A 1 327 ? -11.063 -2.057 15.928 1.00 98.38 327 ALA A CA 1
ATOM 2674 C C . ALA A 1 327 ? -11.850 -2.940 16.916 1.00 98.38 327 ALA A C 1
ATOM 2676 O O . ALA A 1 327 ? -13.079 -2.930 16.913 1.00 98.38 327 ALA A O 1
ATOM 2677 N N . LEU A 1 328 ? -11.160 -3.633 17.830 1.00 98.38 328 LEU A N 1
ATOM 2678 C CA . LEU A 1 328 ? -11.764 -4.465 18.880 1.00 98.38 328 LEU A CA 1
ATOM 2679 C C . LEU A 1 328 ? -12.669 -3.656 19.821 1.00 98.38 328 LEU A C 1
ATOM 2681 O O . LEU A 1 328 ? -13.749 -4.118 20.190 1.00 98.38 328 LEU A O 1
ATOM 2685 N N . ALA A 1 329 ? -12.267 -2.434 20.176 1.00 98.06 329 ALA A N 1
ATOM 2686 C CA . ALA A 1 329 ? -13.101 -1.499 20.927 1.00 98.06 329 ALA A CA 1
ATOM 2687 C C . ALA A 1 329 ? -14.402 -1.158 20.180 1.00 98.06 329 ALA A C 1
ATOM 2689 O O . ALA A 1 329 ? -15.462 -1.054 20.797 1.00 98.06 329 ALA A O 1
ATOM 2690 N N . SER A 1 330 ? -14.348 -1.052 18.852 1.00 97.94 330 SER A N 1
ATOM 2691 C CA . SER A 1 330 ? -15.532 -0.819 18.019 1.00 97.94 330 SER A CA 1
ATOM 2692 C C . SER A 1 330 ? -16.444 -2.042 17.971 1.00 97.94 330 SER A C 1
ATOM 2694 O O . SER A 1 330 ? -17.636 -1.901 18.233 1.00 97.94 330 SER A O 1
ATOM 2696 N N . PHE A 1 331 ? -15.899 -3.251 17.791 1.00 98.12 331 PHE A N 1
ATOM 2697 C CA . PHE A 1 331 ? -16.673 -4.491 17.953 1.00 98.12 331 PHE A CA 1
ATOM 2698 C C . PHE A 1 331 ? -17.345 -4.568 19.330 1.00 98.12 331 PHE A C 1
ATOM 2700 O O . PHE A 1 331 ? -18.518 -4.923 19.433 1.00 98.12 331 PHE A O 1
ATOM 2707 N N . HIS A 1 332 ? -16.636 -4.189 20.396 1.00 97.75 332 HIS A N 1
ATOM 2708 C CA . HIS A 1 332 ? -17.202 -4.165 21.741 1.00 97.75 332 HIS A CA 1
ATOM 2709 C C . HIS A 1 332 ? -18.386 -3.196 21.871 1.00 97.75 332 HIS A C 1
ATOM 2711 O O . HIS A 1 332 ? -19.368 -3.539 22.521 1.00 97.75 332 HIS A O 1
ATOM 2717 N N . ARG A 1 333 ? -18.326 -2.010 21.253 1.00 97.06 333 ARG A N 1
ATOM 2718 C CA . ARG A 1 333 ? -19.444 -1.052 21.278 1.00 97.06 333 ARG A CA 1
ATOM 2719 C C . ARG A 1 333 ? -20.644 -1.510 20.447 1.00 97.06 333 ARG A C 1
ATOM 2721 O O . ARG A 1 333 ? -21.771 -1.198 20.808 1.00 97.06 333 ARG A O 1
ATOM 2728 N N . MET A 1 334 ? -20.404 -2.181 19.320 1.00 96.75 334 MET A N 1
ATOM 2729 C CA . MET A 1 334 ? -21.451 -2.479 18.334 1.00 96.75 334 MET A CA 1
ATOM 2730 C C . MET A 1 334 ? -22.193 -3.794 18.594 1.00 96.75 334 MET A C 1
ATOM 2732 O O . MET A 1 334 ? -23.340 -3.942 18.180 1.00 96.75 334 MET A O 1
ATOM 2736 N N . LEU A 1 335 ? -21.572 -4.753 19.284 1.00 95.81 335 LEU A N 1
ATOM 2737 C CA . LEU A 1 335 ? -22.217 -6.027 19.602 1.00 95.81 335 LEU A CA 1
ATOM 2738 C C . LEU A 1 335 ? -23.179 -5.889 20.802 1.00 95.81 335 LEU A C 1
ATOM 2740 O O . LEU A 1 335 ? -22.804 -5.274 21.800 1.00 95.81 335 LEU A O 1
ATOM 2744 N N . PRO A 1 336 ? -24.360 -6.550 20.806 1.00 91.31 336 PRO A N 1
ATOM 2745 C CA . PRO A 1 336 ? -25.382 -6.392 21.856 1.00 91.31 336 PRO A CA 1
ATOM 2746 C C . PRO A 1 336 ? -24.928 -6.658 23.304 1.00 91.31 336 PRO A C 1
ATOM 2748 O O . PRO A 1 336 ? -25.547 -6.173 24.246 1.00 91.31 336 PRO A O 1
ATOM 2751 N N . LYS A 1 337 ? -23.866 -7.450 23.505 1.00 93.38 337 LYS A N 1
ATOM 2752 C CA . LYS A 1 337 ? -23.221 -7.680 24.818 1.00 93.38 337 LYS A CA 1
ATOM 2753 C C . LYS A 1 337 ? -21.704 -7.466 24.745 1.00 93.38 337 LYS A C 1
ATOM 2755 O O . LYS A 1 337 ? -20.941 -8.119 25.459 1.00 93.38 337 LYS A O 1
ATOM 2760 N N . GLY A 1 338 ? -21.259 -6.630 23.808 1.00 94.94 338 GLY A N 1
ATOM 2761 C CA . GLY A 1 338 ? -19.860 -6.484 23.428 1.00 94.94 338 GLY A CA 1
ATOM 2762 C C . GLY A 1 338 ? -19.194 -7.812 23.065 1.00 94.94 338 GLY A C 1
ATOM 2763 O O . GLY A 1 338 ? -19.852 -8.782 22.675 1.00 94.94 338 GLY A O 1
ATOM 2764 N N . LEU A 1 339 ? -17.874 -7.883 23.246 1.00 95.44 339 LEU A N 1
ATOM 2765 C CA . LEU A 1 339 ? -17.089 -9.095 22.961 1.00 95.44 339 LEU A CA 1
ATOM 2766 C C . LEU A 1 339 ? -17.458 -10.293 23.861 1.00 95.44 339 LEU A C 1
ATOM 2768 O O . LEU A 1 339 ? -17.233 -11.436 23.467 1.00 95.44 339 LEU A O 1
ATOM 2772 N N . LYS A 1 340 ? -18.119 -10.073 25.011 1.00 92.69 340 LYS A N 1
ATOM 2773 C CA . LYS A 1 340 ? -18.639 -11.162 25.867 1.00 92.69 340 LYS A CA 1
ATOM 2774 C C . LYS A 1 340 ? -19.682 -12.020 25.145 1.00 92.69 340 LYS A C 1
ATOM 2776 O O . LYS A 1 340 ? -19.835 -13.196 25.463 1.00 92.69 340 LYS A O 1
ATOM 2781 N N . SER A 1 341 ? -20.373 -11.468 24.140 1.00 93.94 341 SER A N 1
ATOM 2782 C CA . SER A 1 341 ? -21.334 -12.218 23.312 1.00 93.94 341 SER A CA 1
ATOM 2783 C C . SER A 1 341 ? -20.703 -13.371 22.520 1.00 93.94 341 SER A C 1
ATOM 2785 O O . SER A 1 341 ? -21.400 -14.327 22.182 1.00 93.94 341 SER A O 1
ATOM 2787 N N . ILE A 1 342 ? -19.396 -13.300 22.250 1.00 94.31 342 ILE A N 1
ATOM 2788 C CA . ILE A 1 342 ? -18.653 -14.274 21.441 1.00 94.31 342 ILE A CA 1
ATOM 2789 C C . ILE A 1 342 ? -17.463 -14.895 22.183 1.00 94.31 342 ILE A C 1
ATOM 2791 O O . ILE A 1 342 ? -16.783 -15.741 21.616 1.00 94.31 342 ILE A O 1
ATOM 2795 N N . GLU A 1 343 ? -17.224 -14.541 23.450 1.00 91.56 343 GLU A N 1
ATOM 2796 C CA . GLU A 1 343 ? -16.045 -14.964 24.226 1.00 91.56 343 GLU A CA 1
ATOM 2797 C C . GLU A 1 343 ? -15.854 -16.488 24.255 1.00 91.56 343 GLU A C 1
ATOM 2799 O O . GLU A 1 343 ? -14.741 -16.976 24.091 1.00 91.56 343 GLU A O 1
ATOM 2804 N N . LYS A 1 344 ? -16.943 -17.262 24.363 1.00 93.12 344 LYS A N 1
ATOM 2805 C CA . LYS A 1 344 ? -16.891 -18.738 24.341 1.00 93.12 344 LYS A CA 1
ATOM 2806 C C . LYS A 1 344 ? -16.449 -19.330 22.994 1.00 93.12 344 LYS A C 1
ATOM 2808 O O . LYS A 1 344 ? -16.115 -20.510 22.946 1.00 93.12 344 LYS A O 1
ATOM 2813 N N . LYS A 1 345 ? -16.502 -18.543 21.915 1.00 95.19 345 LYS A N 1
ATOM 2814 C CA . LYS A 1 345 ? -16.098 -18.924 20.552 1.00 95.19 345 LYS A CA 1
ATOM 2815 C C . LYS A 1 345 ? -14.699 -18.407 20.184 1.00 95.19 345 LYS A C 1
ATOM 2817 O O . LYS A 1 345 ? -14.163 -18.815 19.160 1.00 95.19 345 LYS A O 1
ATOM 2822 N N . ILE A 1 346 ? -14.114 -17.521 20.993 1.00 94.25 346 ILE A N 1
ATOM 2823 C CA . ILE A 1 346 ? -12.739 -17.040 20.807 1.00 94.25 346 ILE A CA 1
ATOM 2824 C C . ILE A 1 346 ? -11.770 -18.195 21.081 1.00 94.25 346 ILE A C 1
ATOM 2826 O O . ILE A 1 346 ? -11.988 -19.006 21.986 1.00 94.25 346 ILE A O 1
ATOM 2830 N N . ALA A 1 347 ? -10.699 -18.287 20.290 1.00 93.94 347 ALA A N 1
ATOM 2831 C CA . ALA A 1 347 ? -9.699 -19.330 20.468 1.00 93.94 347 ALA A CA 1
ATOM 2832 C C . ALA A 1 347 ? -9.063 -19.222 21.863 1.00 93.94 347 ALA A C 1
ATOM 2834 O O . ALA A 1 347 ? -8.722 -18.134 22.329 1.00 93.94 347 ALA A O 1
ATOM 2835 N N . LYS A 1 348 ? -8.882 -20.364 22.543 1.00 93.94 348 LYS A N 1
ATOM 2836 C CA . LYS A 1 348 ? -8.396 -20.403 23.937 1.00 93.94 348 LYS A CA 1
ATOM 2837 C C . LYS A 1 348 ? -7.059 -19.678 24.126 1.00 93.94 348 LYS A C 1
ATOM 2839 O O . LYS A 1 348 ? -6.843 -19.083 25.179 1.00 93.94 348 LYS A O 1
ATOM 2844 N N . THR A 1 349 ? -6.198 -19.707 23.110 1.00 93.31 349 THR A N 1
ATOM 2845 C CA . THR A 1 349 ? -4.907 -19.006 23.065 1.00 93.31 349 THR A CA 1
ATOM 2846 C C . THR A 1 349 ? -5.052 -17.496 23.265 1.00 93.31 349 THR A C 1
ATOM 2848 O O . THR A 1 349 ? -4.249 -16.905 23.979 1.00 93.31 349 THR A O 1
ATOM 2851 N N . HIS A 1 350 ? -6.128 -16.892 22.755 1.00 94.62 350 HIS A N 1
ATOM 2852 C CA . HIS A 1 350 ? -6.327 -15.440 22.746 1.00 94.62 350 HIS A CA 1
ATOM 2853 C C . HIS A 1 350 ? -7.096 -14.887 23.952 1.00 94.62 350 HIS A C 1
ATOM 2855 O O . HIS A 1 350 ? -7.206 -13.671 24.126 1.00 94.62 350 HIS A O 1
ATOM 2861 N N . VAL A 1 351 ? -7.614 -15.748 24.835 1.00 90.38 351 VAL A N 1
ATOM 2862 C CA . VAL A 1 351 ? -8.400 -15.316 26.007 1.00 90.38 351 VAL A CA 1
ATOM 2863 C C . VAL A 1 351 ? -7.563 -14.462 26.965 1.00 90.38 351 VAL A C 1
ATOM 2865 O O . VAL A 1 351 ? -8.062 -13.481 27.521 1.00 90.38 351 VAL A O 1
ATOM 2868 N N . LYS A 1 352 ? -6.281 -14.804 27.156 1.00 91.75 352 LYS A N 1
ATOM 2869 C CA . LYS A 1 352 ? -5.367 -14.023 28.007 1.00 91.75 352 LYS A CA 1
ATOM 2870 C C . LYS A 1 352 ? -5.152 -12.621 27.433 1.00 91.75 352 LYS A C 1
ATOM 2872 O O . LYS A 1 352 ? -5.230 -11.642 28.171 1.00 91.75 352 LYS A O 1
ATOM 2877 N N . THR A 1 353 ? -4.948 -12.534 26.125 1.00 93.50 353 THR A N 1
ATOM 2878 C CA . THR A 1 353 ? -4.750 -11.278 25.395 1.00 93.50 353 THR A CA 1
ATOM 2879 C C . THR A 1 353 ? -5.983 -10.399 25.462 1.00 93.50 353 THR A C 1
ATOM 2881 O O . THR A 1 353 ? -5.879 -9.237 25.845 1.00 93.50 353 THR A O 1
ATOM 2884 N N . LEU A 1 354 ? -7.167 -10.960 25.199 1.00 92.94 354 LEU A N 1
ATOM 2885 C CA . LEU A 1 354 ? -8.430 -10.231 25.303 1.00 92.94 354 LEU A CA 1
ATOM 2886 C C . LEU A 1 354 ? -8.593 -9.561 26.677 1.00 92.94 354 LEU A C 1
ATOM 2888 O O . LEU A 1 354 ? -8.982 -8.396 26.755 1.00 92.94 354 LEU A O 1
ATOM 2892 N N . LYS A 1 355 ? -8.260 -10.281 27.756 1.00 90.19 355 LYS A N 1
ATOM 2893 C CA . LYS A 1 355 ? -8.301 -9.748 29.127 1.00 90.19 355 LYS A CA 1
ATOM 2894 C C . LYS A 1 355 ? -7.224 -8.685 29.374 1.00 90.19 355 LYS A C 1
ATOM 2896 O O . LYS A 1 355 ? -7.490 -7.709 30.069 1.00 90.19 355 LYS A O 1
ATOM 2901 N N . GLY A 1 356 ? -6.031 -8.855 28.802 1.00 92.19 356 GLY A N 1
ATOM 2902 C CA . GLY A 1 356 ? -4.905 -7.928 28.945 1.00 92.19 356 GLY A CA 1
ATOM 2903 C C . GLY A 1 356 ? -5.079 -6.593 28.211 1.00 92.19 356 GLY A C 1
ATOM 2904 O O . GLY A 1 356 ? -4.624 -5.569 28.711 1.00 92.19 356 GLY A O 1
ATOM 2905 N N . LEU A 1 357 ? -5.778 -6.577 27.071 1.00 91.81 357 LEU A N 1
ATOM 2906 C CA . LEU A 1 357 ? -5.950 -5.381 26.230 1.00 91.81 357 LEU A CA 1
ATOM 2907 C C . LEU A 1 357 ? -6.882 -4.309 26.819 1.00 91.81 357 LEU A C 1
ATOM 2909 O O . LEU A 1 357 ? -6.975 -3.217 26.261 1.00 91.81 357 LEU A O 1
ATOM 2913 N N . LYS A 1 358 ? -7.597 -4.603 27.916 1.00 92.88 358 LYS A N 1
ATOM 2914 C CA . LYS A 1 358 ? -8.542 -3.673 28.564 1.00 92.88 358 LYS A CA 1
ATOM 2915 C C . LYS A 1 358 ? -9.524 -3.021 27.573 1.00 92.88 358 LYS A C 1
ATOM 2917 O O . LYS A 1 358 ? -9.778 -1.817 27.616 1.00 92.88 358 LYS A O 1
ATOM 2922 N N . ILE A 1 359 ? -10.104 -3.825 26.677 1.00 94.88 359 ILE A N 1
ATOM 2923 C CA . ILE A 1 359 ? -10.973 -3.343 25.586 1.00 94.88 359 ILE A CA 1
ATOM 2924 C C . ILE A 1 359 ? -12.157 -2.505 26.093 1.00 94.88 359 ILE A C 1
ATOM 2926 O O . ILE A 1 359 ? -12.539 -1.539 25.439 1.00 94.88 359 ILE A O 1
ATOM 2930 N N . GLU A 1 360 ? -12.705 -2.817 27.271 1.00 93.12 360 GLU A N 1
ATOM 2931 C CA . GLU A 1 360 ? -13.784 -2.031 27.890 1.00 93.12 360 GLU A CA 1
ATOM 2932 C C . GLU A 1 360 ? -13.358 -0.579 28.191 1.00 93.12 360 GLU A C 1
ATOM 2934 O O . GLU A 1 360 ? -14.161 0.342 28.051 1.00 93.12 360 GLU A O 1
ATOM 2939 N N . GLU A 1 361 ? -12.096 -0.342 28.567 1.00 94.12 361 GLU A N 1
ATOM 2940 C CA . GLU A 1 361 ? -11.553 1.009 28.762 1.00 94.12 361 GLU A CA 1
ATOM 2941 C C . GLU A 1 361 ? -11.329 1.703 27.413 1.00 94.12 361 GLU A C 1
ATOM 2943 O O . GLU A 1 361 ? -11.738 2.850 27.227 1.00 94.12 361 GLU A O 1
ATOM 2948 N N . ALA A 1 362 ? -10.746 0.992 26.443 1.00 93.62 362 ALA A N 1
ATOM 2949 C CA . ALA A 1 362 ? -10.517 1.521 25.099 1.00 93.62 362 ALA A CA 1
ATOM 2950 C C . ALA A 1 362 ? -11.828 1.912 24.389 1.00 93.62 362 ALA A C 1
ATOM 2952 O O . ALA A 1 362 ? -11.867 2.919 23.676 1.00 93.62 362 ALA A O 1
ATOM 2953 N N . ALA A 1 363 ? -12.906 1.154 24.622 1.00 95.62 363 ALA A N 1
ATOM 2954 C CA . ALA A 1 363 ? -14.238 1.389 24.073 1.00 95.62 363 ALA A CA 1
ATOM 2955 C C . ALA A 1 363 ? -14.879 2.696 24.556 1.00 95.62 363 ALA A C 1
ATOM 2957 O O . ALA A 1 363 ? -15.644 3.291 23.796 1.00 95.62 363 ALA A O 1
ATOM 2958 N N . LYS A 1 364 ? -14.531 3.177 25.760 1.00 96.69 364 LYS A N 1
ATOM 2959 C CA . LYS A 1 364 ? -15.024 4.453 26.315 1.00 96.69 364 LYS A CA 1
ATOM 2960 C C . LYS A 1 364 ? -14.438 5.680 25.614 1.00 96.69 364 LYS A C 1
ATOM 2962 O O . LYS A 1 364 ? -15.014 6.759 25.689 1.00 96.69 364 LYS A O 1
ATOM 2967 N N . ILE A 1 365 ? -13.295 5.533 24.947 1.00 96.94 365 ILE A N 1
ATOM 2968 C CA . ILE A 1 365 ? -12.649 6.624 24.215 1.00 96.94 365 ILE A CA 1
ATOM 2969 C C . ILE A 1 365 ? -13.279 6.699 22.822 1.00 96.94 365 ILE A C 1
ATOM 2971 O O . ILE A 1 365 ? -13.142 5.758 22.032 1.00 96.94 365 ILE A O 1
ATOM 2975 N N . SER A 1 366 ? -13.943 7.813 22.507 1.00 96.38 366 SER A N 1
ATOM 2976 C CA . SER A 1 366 ? -14.501 8.049 21.170 1.00 96.38 366 SER A CA 1
ATOM 2977 C C . SER A 1 366 ? -13.397 8.188 20.110 1.00 96.38 366 SER A C 1
ATOM 2979 O O . SER A 1 366 ? -12.276 8.581 20.453 1.00 96.38 366 SER A O 1
ATOM 2981 N N . PRO A 1 367 ? -13.690 7.912 18.824 1.00 95.81 367 PRO A N 1
ATOM 2982 C CA . PRO A 1 367 ? -12.733 8.121 17.735 1.00 95.81 367 PRO A CA 1
ATOM 2983 C C . PRO A 1 367 ? -12.161 9.546 17.727 1.00 95.81 367 PRO A C 1
ATOM 2985 O O . PRO A 1 367 ? -10.949 9.730 17.696 1.00 95.81 367 PRO A O 1
ATOM 2988 N N . GLN A 1 368 ? -13.019 10.556 17.901 1.00 97.12 368 GLN A N 1
ATOM 2989 C CA . GLN A 1 368 ? -12.629 11.970 17.916 1.00 97.12 368 GLN A CA 1
ATOM 2990 C C . GLN A 1 368 ? -11.714 12.306 19.101 1.00 97.12 368 GLN A C 1
ATOM 2992 O O . GLN A 1 368 ? -10.764 13.074 18.962 1.00 97.12 368 GLN A O 1
ATOM 2997 N N . SER A 1 369 ? -11.973 11.720 20.276 1.00 97.81 369 SER A N 1
ATOM 2998 C CA . SER A 1 369 ? -11.119 11.906 21.453 1.00 97.81 369 SER A CA 1
ATOM 2999 C C . SER A 1 369 ? -9.745 11.259 21.254 1.00 97.81 369 SER A C 1
ATOM 3001 O O . SER A 1 369 ? -8.723 11.857 21.599 1.00 97.81 369 SER A O 1
ATOM 3003 N N . PHE A 1 370 ? -9.707 10.064 20.655 1.00 97.44 370 PHE A N 1
ATOM 3004 C CA . PHE A 1 370 ? -8.462 9.380 20.319 1.00 97.44 370 PHE A CA 1
ATOM 3005 C C . PHE A 1 370 ? -7.638 10.177 19.299 1.00 97.44 370 PHE A C 1
ATOM 3007 O O . PHE A 1 370 ? -6.463 10.450 19.549 1.00 97.44 370 PHE A O 1
ATOM 3014 N N . GLU A 1 371 ? -8.260 10.614 18.205 1.00 97.25 371 GLU A N 1
ATOM 3015 C CA . GLU A 1 371 ? -7.633 11.451 17.179 1.00 97.25 371 GLU A CA 1
ATOM 3016 C C . GLU A 1 371 ? -7.101 12.764 17.763 1.00 97.25 371 GLU A C 1
ATOM 3018 O O . GLU A 1 371 ? -5.929 13.080 17.580 1.00 97.25 371 GLU A O 1
ATOM 3023 N N . SER A 1 372 ? -7.904 13.482 18.556 1.00 97.94 372 SER A N 1
ATOM 3024 C CA . SER A 1 372 ? -7.487 14.730 19.212 1.00 97.94 372 SER A CA 1
ATOM 3025 C C . SER A 1 372 ? -6.269 14.536 20.124 1.00 97.94 372 SER A C 1
ATOM 3027 O O . SER A 1 372 ? -5.316 15.324 20.090 1.00 97.94 372 SER A O 1
ATOM 3029 N N . ARG A 1 373 ? -6.254 13.452 20.911 1.00 97.75 373 ARG A N 1
ATOM 3030 C CA . ARG A 1 373 ? -5.111 13.097 21.759 1.00 97.75 373 ARG A CA 1
ATOM 3031 C C . ARG A 1 373 ? -3.864 12.814 20.924 1.00 97.75 373 ARG A C 1
ATOM 3033 O O . ARG A 1 373 ? -2.790 13.284 21.293 1.00 97.75 373 ARG A O 1
ATOM 3040 N N . ILE A 1 374 ? -3.991 12.060 19.834 1.00 97.25 374 ILE A N 1
ATOM 3041 C CA . ILE A 1 374 ? -2.867 11.742 18.947 1.00 97.25 374 ILE A CA 1
ATOM 3042 C C . ILE A 1 374 ? -2.341 13.017 18.278 1.00 97.25 374 ILE A C 1
ATOM 3044 O O . ILE A 1 374 ? -1.142 13.265 18.351 1.00 97.25 374 ILE A O 1
ATOM 3048 N N . SER A 1 375 ? -3.208 13.887 17.752 1.00 97.88 375 SER A N 1
ATOM 3049 C CA . SER A 1 375 ? -2.803 15.183 17.190 1.00 97.88 375 SER A CA 1
ATOM 3050 C C . SER A 1 375 ? -2.028 16.034 18.195 1.00 97.88 375 SER A C 1
ATOM 3052 O O . SER A 1 375 ? -0.986 16.596 17.864 1.00 97.88 375 SER A O 1
ATOM 3054 N N . LYS A 1 376 ? -2.481 16.087 19.456 1.00 97.88 376 LYS A N 1
ATOM 3055 C CA . LYS A 1 376 ? -1.753 16.788 20.524 1.00 97.88 376 LYS A CA 1
ATOM 3056 C C . LYS A 1 376 ? -0.364 16.185 20.756 1.00 97.88 376 LYS A C 1
ATOM 3058 O O . LYS A 1 376 ? 0.598 16.933 20.899 1.00 97.88 376 LYS A O 1
ATOM 3063 N N . GLN A 1 377 ? -0.253 14.857 20.789 1.00 97.75 377 GLN A N 1
ATOM 3064 C CA . GLN A 1 377 ? 1.030 14.172 20.974 1.00 97.75 377 GLN A CA 1
ATOM 3065 C C . GLN A 1 377 ? 1.994 14.435 19.813 1.00 97.75 377 GLN A C 1
ATOM 3067 O O . GLN A 1 377 ? 3.168 14.693 20.058 1.00 97.75 377 GLN A O 1
ATOM 3072 N N . VAL A 1 378 ? 1.503 14.418 18.573 1.00 97.75 378 VAL A N 1
ATOM 3073 C CA . VAL A 1 378 ? 2.302 14.721 17.376 1.00 97.75 378 VAL A CA 1
ATOM 3074 C C . VAL A 1 378 ? 2.817 16.150 17.415 1.00 97.75 378 VAL A C 1
ATOM 3076 O O . VAL A 1 378 ? 4.010 16.366 17.236 1.00 97.75 378 VAL A O 1
ATOM 3079 N N . ARG A 1 379 ? 1.950 17.120 17.725 1.00 96.56 379 ARG A N 1
ATOM 3080 C CA . ARG A 1 379 ? 2.352 18.524 17.856 1.00 96.56 379 ARG A CA 1
ATOM 3081 C C . ARG A 1 379 ? 3.453 18.700 18.899 1.00 96.56 379 ARG A C 1
ATOM 3083 O O . ARG A 1 379 ? 4.489 19.281 18.600 1.00 96.56 379 ARG A O 1
ATOM 3090 N N . MET A 1 380 ? 3.260 18.136 20.092 1.00 96.75 380 MET A N 1
ATOM 3091 C CA . MET A 1 380 ? 4.273 18.181 21.149 1.00 96.75 380 MET A CA 1
ATOM 3092 C C . MET A 1 380 ? 5.580 17.511 20.713 1.00 96.75 380 MET A C 1
ATOM 3094 O O . MET A 1 380 ? 6.653 18.010 21.024 1.00 96.75 380 MET A O 1
ATOM 3098 N N . PHE A 1 381 ? 5.511 16.393 19.987 1.00 97.12 381 PHE A N 1
ATOM 3099 C CA . PHE A 1 381 ? 6.696 15.711 19.474 1.00 97.12 381 PHE A CA 1
ATOM 3100 C C . PHE A 1 381 ? 7.470 16.584 18.479 1.00 97.12 381 PHE A C 1
ATOM 3102 O O . PHE A 1 381 ? 8.690 16.687 18.593 1.00 97.12 381 PHE A O 1
ATOM 3109 N N . VAL A 1 382 ? 6.774 17.235 17.545 1.00 95.31 382 VAL A N 1
ATOM 3110 C CA . VAL A 1 382 ? 7.369 18.165 16.573 1.00 95.31 382 VAL A CA 1
ATOM 3111 C C . VAL A 1 382 ? 8.058 19.336 17.282 1.00 95.31 382 VAL A C 1
ATOM 3113 O O . VAL A 1 382 ? 9.216 19.628 16.986 1.00 95.31 382 VAL A O 1
ATOM 3116 N N . GLU A 1 383 ? 7.386 19.951 18.260 1.00 93.88 383 GLU A N 1
ATOM 3117 C CA . GLU A 1 383 ? 7.911 21.080 19.042 1.00 93.88 383 GLU A CA 1
ATOM 3118 C C . GLU A 1 383 ? 9.134 20.680 19.889 1.00 93.88 383 GLU A C 1
ATOM 3120 O O . GLU A 1 383 ? 10.169 21.344 19.849 1.00 93.88 383 GLU A O 1
ATOM 3125 N N . LEU A 1 384 ? 9.054 19.564 20.625 1.00 94.75 384 LEU A N 1
ATOM 3126 C CA . LEU A 1 384 ? 10.130 19.101 21.511 1.00 94.75 384 LEU A CA 1
ATOM 3127 C C . LEU A 1 384 ? 11.393 18.687 20.750 1.00 94.75 384 LEU A C 1
ATOM 3129 O O . LEU A 1 384 ? 12.499 18.876 21.255 1.00 94.75 384 LEU A O 1
ATOM 3133 N N . ASN A 1 385 ? 11.236 18.133 19.547 1.00 92.00 385 ASN A N 1
ATOM 3134 C CA . ASN A 1 385 ? 12.359 17.703 18.716 1.00 92.00 385 ASN A CA 1
ATOM 3135 C C . ASN A 1 385 ? 12.850 18.793 17.748 1.00 92.00 385 ASN A C 1
ATOM 3137 O O . ASN A 1 385 ? 13.791 18.530 17.002 1.00 92.00 385 ASN A O 1
ATOM 3141 N N . LYS A 1 386 ? 12.254 19.998 17.770 1.00 90.62 386 LYS A N 1
ATOM 3142 C CA . LYS A 1 386 ? 12.613 21.127 16.890 1.00 90.62 386 LYS A CA 1
ATOM 3143 C C . LYS A 1 386 ? 12.648 20.720 15.413 1.00 90.62 386 LYS A C 1
ATOM 3145 O O . LYS A 1 386 ? 13.636 20.950 14.719 1.00 90.62 386 LYS A O 1
ATOM 3150 N N . LEU A 1 387 ? 11.591 20.040 14.964 1.00 86.50 387 LEU A N 1
ATOM 3151 C CA . LEU A 1 387 ? 11.476 19.590 13.569 1.00 86.50 387 LEU A CA 1
ATOM 3152 C C . LEU A 1 387 ? 11.029 20.718 12.618 1.00 86.50 387 LEU A C 1
ATOM 3154 O O . LEU A 1 387 ? 10.991 20.506 11.409 1.00 86.50 387 LEU A O 1
ATOM 3158 N N . ILE A 1 388 ? 10.661 21.877 13.173 1.00 82.19 388 ILE A N 1
ATOM 3159 C CA . ILE A 1 388 ? 10.292 23.126 12.492 1.00 82.19 388 ILE A CA 1
ATOM 3160 C C . ILE A 1 388 ? 11.078 24.262 13.138 1.00 82.19 388 ILE A C 1
ATOM 3162 O O . ILE A 1 388 ? 11.267 24.189 14.379 1.00 82.19 388 ILE A O 1
#

pLDDT: mean 92.32, std 7.14, range [49.59, 98.38]

Radius of gyration: 22.12 Å; chains: 1; bounding box: 56×45×62 Å

Foldseek 3Di:
DDPDPAQDLVNLLVLLCLFAVALEDPVLEDPDDLVVLCVVPLACSLSNLSRHVVVDDPPPDDPLSVLLSVLSPLVSSQLLQPLTLDGDPSQVCLLAVSLVVDPDPVSLVSSLVSLLSNVSYHSLQRAPLWDADPPLGIFALVLLVSLSNLLSSLLSCLVVVVVVSNVVSVVSNVVSVVSLLVQLVVQLPDQPSLVSNQSSLLSVVSSLVSNQVSLVVHDDDPVVSVVVCVPRHPLCPDDDPPGGNVVSNVSCVVAAVLASPNLNLCSQLSVLNVHSLSHQYGPDLQQVNLLCQLPPPSRDPVSVLSRLLSLLVSCVVRVPGNNSLNSLLNQQVRDPNRCVVCLVVHDPVRNVSVVVSPSVVSNPQDSVNVVVVSSVVSVVVCVVVVVD

Sequence (388 aa):
MSFYGMIDPENLISLVRNTAAFIFSEENEKEESISEIFEKYPEMGWMYILNSYLNKDHSIKTKAEKWYEYYLLCLSAHWCTVMTIVPTDVDNKIRIKLWQDMSKKSVVEKMINASIKVKQWNVSVVSIRTLADLDFGKLSGHDGERFTLLMGGLGWCLKMGWKELSNKLEMEIDREIDRENKIFIKYLHKKGDELNLLKSSAIIAHNLGDLSRVLATWVVSPDVLDKYSSKYFELGLKKVDDKKFFEMGLINKYFTVHDNHRHLALRDAKCLKSVQDFLLPLGPFFDYWGETLAKHPLIKQNDIVEIVNALLDGCERIPEQKGYSRALASFHRMLPKGLKSIEKKIAKTHVKTLKGLKIEEAAKISPQSFESRISKQVRMFVELNKLI